Protein AF-A0A162L958-F1 (afdb_monomer)

Radius of gyration: 25.88 Å; Cα contacts (8 Å, |Δi|>4): 516; chains: 1; bounding box: 64×45×65 Å

Sequence (404 aa):
MSREALELLNVLKRRYACYTRKNIMGNVGVHTCWIGSTLDKNLSKISDKAWLNIITNKNIEFDHPTKTKYVEGQHGVESSIWQFSRSLSTVAKYYPERFAKLSLNFPQDTHHSYISAIMDALKIVKVEDNFPEEIKNNWQPAQIDTVFNVLNKFADLNDRDTTISFCRLISDRSEEAWPMEIIDRLLFLAINSSDPKSGQLNVWDANWDKNMENVTVHTLFDNTFNCVKGVAAEAIGKLLWNNQELFDKVFKAIESLVQDPNPIVRMASVYTLIPVININRDKAVEWFNITAKEDLRILGSYYSMEFIKYTIKSHTEIISSIIRKMFLSANEEVSSKAAEMISEYNILYGMFDEELEKCCKGTVNQKKGVILIASQLIINPDYAVKCRKLIERFIDDDNEEVRK

Structure (mmCIF, N/CA/C/O backbone):
data_AF-A0A162L958-F1
#
_entry.id   AF-A0A162L958-F1
#
loop_
_atom_site.group_PDB
_atom_site.id
_atom_site.type_symbol
_atom_site.label_atom_id
_atom_site.label_alt_id
_atom_site.label_comp_id
_atom_site.label_asym_id
_atom_site.label_entity_id
_atom_site.label_seq_id
_atom_site.pdbx_PDB_ins_code
_atom_site.Cartn_x
_atom_site.Cartn_y
_atom_site.Cartn_z
_atom_site.occupancy
_atom_site.B_iso_or_equiv
_atom_site.auth_seq_id
_atom_site.auth_comp_id
_atom_site.auth_asym_id
_atom_site.auth_atom_id
_atom_site.pdbx_PDB_model_num
ATOM 1 N N . MET A 1 1 ? 26.150 -26.324 2.571 1.00 56.44 1 MET A N 1
ATOM 2 C CA . MET A 1 1 ? 27.121 -25.216 2.727 1.00 56.44 1 MET A CA 1
ATOM 3 C C . MET A 1 1 ? 28.259 -25.481 1.755 1.00 56.44 1 MET A C 1
ATOM 5 O O . MET A 1 1 ? 28.721 -26.617 1.742 1.00 56.44 1 MET A O 1
ATOM 9 N N . SER A 1 2 ? 28.637 -24.521 0.903 1.00 79.69 2 SER A N 1
ATOM 10 C CA . SER A 1 2 ? 29.707 -24.741 -0.083 1.00 79.69 2 SER A CA 1
ATOM 11 C C . SER A 1 2 ? 31.076 -24.842 0.594 1.00 79.69 2 SER A C 1
ATOM 13 O O . SER A 1 2 ? 31.249 -24.457 1.756 1.00 79.69 2 SER A O 1
ATOM 15 N N . ARG A 1 3 ? 32.061 -25.373 -0.132 1.00 73.00 3 ARG A N 1
ATOM 16 C CA . ARG A 1 3 ? 33.441 -25.454 0.348 1.00 73.00 3 ARG A CA 1
ATOM 17 C C . ARG A 1 3 ? 34.042 -24.060 0.561 1.00 73.00 3 ARG A C 1
ATOM 19 O O . ARG A 1 3 ? 34.707 -23.867 1.576 1.00 73.00 3 ARG A O 1
ATOM 26 N N . GLU A 1 4 ? 33.727 -23.080 -0.294 1.00 73.81 4 GLU A N 1
ATOM 27 C CA . GLU A 1 4 ? 34.166 -21.695 -0.070 1.00 73.81 4 GLU A CA 1
ATOM 28 C C . GLU A 1 4 ? 33.573 -21.113 1.217 1.00 73.81 4 GLU A C 1
ATOM 30 O O . GLU A 1 4 ? 34.264 -20.414 1.955 1.00 73.81 4 GLU A O 1
ATOM 35 N N . ALA A 1 5 ? 32.317 -21.444 1.545 1.00 62.25 5 ALA A N 1
ATOM 36 C CA . ALA A 1 5 ? 31.685 -20.977 2.777 1.00 62.25 5 ALA A CA 1
ATOM 37 C C . ALA A 1 5 ? 32.390 -21.521 4.033 1.00 62.25 5 ALA A C 1
ATOM 39 O O . ALA A 1 5 ? 32.548 -20.799 5.018 1.00 62.25 5 ALA A O 1
ATOM 40 N N . LEU A 1 6 ? 32.858 -22.773 3.998 1.00 77.25 6 LEU A N 1
ATOM 41 C CA . LEU A 1 6 ? 33.633 -23.380 5.087 1.00 77.25 6 LEU A CA 1
ATOM 42 C C . LEU A 1 6 ? 35.034 -22.769 5.214 1.00 77.25 6 LEU A C 1
ATOM 44 O O . LEU A 1 6 ? 35.497 -22.513 6.328 1.00 77.25 6 LEU A O 1
ATOM 48 N N . GLU A 1 7 ? 35.702 -22.505 4.091 1.00 83.06 7 GLU A N 1
ATOM 49 C CA . GLU A 1 7 ? 37.021 -21.867 4.073 1.00 83.06 7 GLU A CA 1
ATOM 50 C C . GLU A 1 7 ? 36.946 -20.419 4.583 1.00 83.06 7 GLU A C 1
ATOM 52 O O . GLU A 1 7 ? 37.725 -20.033 5.461 1.00 83.06 7 GLU A O 1
ATOM 57 N N . LEU A 1 8 ? 35.943 -19.651 4.147 1.00 79.25 8 LEU A N 1
ATOM 58 C CA . LEU A 1 8 ? 35.685 -18.299 4.640 1.00 79.25 8 LEU A CA 1
ATOM 59 C C . LEU A 1 8 ? 35.366 -18.298 6.139 1.00 79.25 8 LEU A C 1
ATOM 61 O O . LEU A 1 8 ? 35.923 -17.496 6.891 1.00 79.25 8 LEU A O 1
ATOM 65 N N . LEU A 1 9 ? 34.529 -19.231 6.604 1.00 73.25 9 LEU A N 1
ATOM 66 C CA . LEU A 1 9 ? 34.201 -19.371 8.022 1.00 73.25 9 LEU A CA 1
ATOM 67 C C . LEU A 1 9 ? 35.455 -19.637 8.868 1.00 73.25 9 LEU A C 1
ATOM 69 O O . LEU A 1 9 ? 35.591 -19.074 9.954 1.00 73.25 9 LEU A O 1
ATOM 73 N N . ASN A 1 10 ? 36.391 -20.451 8.377 1.00 80.94 10 ASN A N 1
ATOM 74 C CA . ASN A 1 10 ? 37.655 -20.725 9.064 1.00 80.94 10 ASN A CA 1
ATOM 75 C C . ASN A 1 10 ? 38.577 -19.498 9.101 1.00 80.94 10 ASN A C 1
ATOM 77 O O . ASN A 1 10 ? 39.182 -19.214 10.139 1.00 80.94 10 ASN A O 1
ATOM 81 N N . VAL A 1 11 ? 38.650 -18.732 8.008 1.00 84.94 11 VAL A N 1
ATOM 82 C CA . VAL A 1 11 ? 39.400 -17.466 7.962 1.00 84.94 11 VAL A CA 1
ATOM 83 C C . VAL A 1 11 ? 38.825 -16.458 8.957 1.00 84.94 11 VAL A C 1
ATOM 85 O O . VAL A 1 11 ? 39.586 -15.862 9.720 1.00 84.94 11 VAL A O 1
ATOM 88 N N . LEU A 1 12 ? 37.498 -16.308 9.001 1.00 75.50 12 LEU A N 1
ATOM 89 C CA . LEU A 1 12 ? 36.809 -15.407 9.927 1.00 75.50 12 LEU A CA 1
ATOM 90 C C . LEU A 1 12 ? 37.008 -15.841 11.383 1.00 75.50 12 LEU A C 1
ATOM 92 O O . LEU A 1 12 ? 37.411 -15.026 12.212 1.00 75.50 12 LEU A O 1
ATOM 96 N N . LYS A 1 13 ? 36.822 -17.130 11.692 1.00 74.62 13 LYS A N 1
ATOM 97 C CA . LYS A 1 13 ? 37.048 -17.675 13.040 1.00 74.62 13 LYS A CA 1
ATOM 98 C C . LYS A 1 13 ? 38.470 -17.424 13.529 1.00 74.62 13 LYS A C 1
ATOM 100 O O . LYS A 1 13 ? 38.646 -17.047 14.680 1.00 74.62 13 LYS A O 1
ATOM 105 N N . ARG A 1 14 ? 39.477 -17.584 12.664 1.00 77.75 14 ARG A N 1
ATOM 106 C CA . ARG A 1 14 ? 40.882 -17.331 13.014 1.00 77.75 14 ARG A CA 1
ATOM 107 C C . ARG A 1 14 ? 41.183 -15.838 13.166 1.00 77.75 14 ARG A C 1
ATOM 109 O O . ARG A 1 14 ? 41.855 -15.453 14.115 1.00 77.75 14 ARG A O 1
ATOM 116 N N . ARG A 1 15 ? 40.692 -14.997 12.249 1.00 72.62 15 ARG A N 1
ATOM 117 C CA . ARG A 1 15 ? 40.944 -13.543 12.242 1.00 72.62 15 ARG A CA 1
ATOM 118 C C . ARG A 1 15 ? 40.292 -12.834 13.429 1.00 72.62 15 ARG A C 1
ATOM 120 O O . ARG A 1 15 ? 40.870 -11.892 13.960 1.00 72.62 15 ARG A O 1
ATOM 127 N N . TYR A 1 16 ? 39.123 -13.309 13.856 1.00 69.19 16 TYR A N 1
ATOM 128 C CA . TYR A 1 16 ? 38.345 -12.713 14.942 1.00 69.19 16 TYR A CA 1
ATOM 129 C C . TYR A 1 16 ? 38.372 -13.528 16.243 1.00 69.19 16 TYR A C 1
ATOM 131 O O . TYR A 1 16 ? 37.627 -13.211 17.164 1.00 69.19 16 TYR A O 1
ATOM 139 N N . ALA A 1 17 ? 39.260 -14.526 16.361 1.00 70.44 17 ALA A N 1
ATOM 140 C CA . ALA A 1 17 ? 39.371 -15.396 17.540 1.00 70.44 17 ALA A CA 1
ATOM 141 C C . ALA A 1 17 ? 39.554 -14.622 18.861 1.00 70.44 17 ALA A C 1
ATOM 143 O O . ALA A 1 17 ? 39.103 -15.071 19.911 1.00 70.44 17 ALA A O 1
ATOM 144 N N . CYS A 1 18 ? 40.183 -13.443 18.797 1.00 57.47 18 CYS A N 1
ATOM 145 C CA . CYS A 1 18 ? 40.461 -12.576 19.946 1.00 57.47 18 CYS A CA 1
ATOM 146 C C . CYS A 1 18 ? 39.540 -11.340 20.023 1.00 57.47 18 CYS A C 1
ATOM 148 O O . CYS A 1 18 ? 39.747 -10.463 20.863 1.00 57.47 18 CYS A O 1
ATOM 150 N N . TYR A 1 19 ? 38.534 -11.234 19.147 1.00 53.38 19 TYR A N 1
ATOM 151 C CA . TYR A 1 19 ? 37.588 -10.121 19.124 1.00 53.38 19 TYR A CA 1
ATOM 152 C C . TYR A 1 19 ? 36.261 -10.552 19.748 1.00 53.38 19 TYR A C 1
ATOM 154 O O . TYR A 1 19 ? 35.551 -11.404 19.225 1.00 53.38 19 TYR A O 1
ATOM 162 N N . THR A 1 20 ? 35.894 -9.936 20.871 1.00 58.91 20 THR A N 1
ATOM 163 C CA . THR A 1 20 ? 34.539 -10.085 21.418 1.00 58.91 20 THR A CA 1
ATOM 164 C C . THR A 1 20 ? 33.553 -9.228 20.618 1.00 58.91 20 THR A C 1
ATOM 166 O O . THR A 1 20 ? 33.953 -8.256 19.976 1.00 58.91 20 THR A O 1
ATOM 169 N N . ARG A 1 21 ? 32.243 -9.515 20.698 1.00 49.03 21 ARG A N 1
ATOM 170 C CA . ARG A 1 21 ? 31.180 -8.659 20.120 1.00 49.03 21 ARG A CA 1
ATOM 171 C C . ARG A 1 21 ? 31.362 -7.176 20.491 1.00 49.03 21 ARG A C 1
ATOM 173 O O . ARG A 1 21 ? 31.136 -6.297 19.666 1.00 49.03 21 ARG A O 1
ATOM 180 N N . LYS A 1 22 ? 31.855 -6.921 21.708 1.00 50.91 22 LYS A N 1
ATOM 181 C CA . LYS A 1 22 ? 32.188 -5.598 22.254 1.00 50.91 22 LYS A CA 1
ATOM 182 C C . LYS A 1 22 ? 33.357 -4.914 21.528 1.00 50.91 22 LYS A C 1
ATOM 184 O O . LYS A 1 22 ? 33.344 -3.700 21.369 1.00 50.91 22 LYS A O 1
ATOM 189 N N . ASN A 1 23 ? 34.335 -5.685 21.049 1.00 59.16 23 ASN A N 1
ATOM 190 C CA . ASN A 1 23 ? 35.477 -5.173 20.285 1.00 59.16 23 ASN A CA 1
ATOM 191 C C . ASN A 1 23 ? 35.089 -4.809 18.841 1.00 59.16 23 ASN A C 1
ATOM 193 O O . ASN A 1 23 ? 35.744 -3.970 18.236 1.00 59.16 23 ASN A O 1
ATOM 197 N N . ILE A 1 24 ? 34.049 -5.449 18.290 1.00 57.59 24 ILE A N 1
ATOM 198 C CA . ILE A 1 24 ? 33.593 -5.253 16.902 1.00 57.59 24 ILE A CA 1
ATOM 199 C C . ILE A 1 24 ? 32.605 -4.085 16.802 1.00 57.59 24 ILE A C 1
ATOM 201 O O . ILE A 1 24 ? 32.665 -3.311 15.856 1.00 57.59 24 ILE A O 1
ATOM 205 N N . MET A 1 25 ? 31.702 -3.949 17.776 1.00 49.28 25 MET A N 1
ATOM 206 C CA . MET A 1 25 ? 30.616 -2.961 17.724 1.00 49.28 25 MET A CA 1
ATOM 207 C C . MET A 1 25 ? 30.933 -1.634 18.429 1.00 49.28 25 MET A C 1
ATOM 209 O O . MET A 1 25 ? 30.098 -0.732 18.436 1.00 49.28 25 MET A O 1
ATOM 213 N N . GLY A 1 26 ? 32.111 -1.506 19.048 1.00 43.03 26 GLY A N 1
ATOM 214 C CA . GLY A 1 26 ? 32.377 -0.412 19.978 1.00 43.03 26 GLY A CA 1
ATOM 215 C C . GLY A 1 26 ? 31.430 -0.458 21.184 1.00 43.03 26 GLY A C 1
ATOM 216 O O . GLY A 1 26 ? 30.488 -1.247 21.259 1.00 43.03 26 GLY A O 1
ATOM 217 N N . ASN A 1 27 ? 31.678 0.386 22.180 1.00 42.34 27 ASN A N 1
ATOM 218 C CA . ASN A 1 27 ? 30.846 0.495 23.380 1.00 42.34 27 ASN A CA 1
ATOM 219 C C . ASN A 1 27 ? 29.523 1.240 23.090 1.00 42.34 27 ASN A C 1
ATOM 221 O O . ASN A 1 27 ? 29.157 2.161 23.811 1.00 42.34 27 ASN A O 1
ATOM 225 N N . VAL A 1 28 ? 28.790 0.857 22.044 1.00 42.12 28 VAL A N 1
ATOM 226 C CA . VAL A 1 28 ? 27.394 1.270 21.880 1.00 42.12 28 VAL A CA 1
ATOM 227 C C . VAL A 1 28 ? 26.538 0.123 22.389 1.00 42.12 28 VAL A C 1
ATOM 229 O O . VAL A 1 28 ? 26.025 -0.706 21.640 1.00 42.12 28 VAL A O 1
ATOM 232 N N . GLY A 1 29 ? 26.435 0.035 23.713 1.00 36.19 29 GLY A N 1
ATOM 233 C CA . GLY A 1 29 ? 25.403 -0.767 24.352 1.00 36.19 29 GLY A CA 1
ATOM 234 C C . GLY A 1 29 ? 24.044 -0.135 24.073 1.00 36.19 29 GLY A C 1
ATOM 235 O O . GLY A 1 29 ? 23.475 0.490 24.960 1.00 36.19 29 GLY A O 1
ATOM 236 N N . VAL A 1 30 ? 23.522 -0.275 22.850 1.00 37.78 30 VAL A N 1
ATOM 237 C CA . VAL A 1 30 ? 22.089 -0.092 22.613 1.00 37.78 30 VAL A CA 1
ATOM 238 C C . VAL A 1 30 ? 21.424 -1.294 23.270 1.00 37.78 30 VAL A C 1
ATOM 240 O O . VAL A 1 30 ? 21.256 -2.353 22.671 1.00 37.78 30 VAL A O 1
ATOM 243 N N . HIS A 1 31 ? 21.135 -1.169 24.562 1.00 42.28 31 HIS A N 1
ATOM 244 C CA . HIS A 1 31 ? 20.253 -2.094 25.248 1.00 42.28 31 HIS A CA 1
ATOM 245 C C . HIS A 1 31 ? 18.851 -1.883 24.671 1.00 42.28 31 HIS A C 1
ATOM 247 O O . HIS A 1 31 ? 18.089 -1.061 25.169 1.00 42.28 31 HIS A O 1
ATOM 253 N N . THR A 1 32 ? 18.516 -2.587 23.586 1.00 48.53 32 THR A N 1
ATOM 254 C CA . THR A 1 32 ? 17.141 -2.650 23.082 1.00 48.53 32 THR A CA 1
ATOM 255 C C . THR A 1 32 ? 16.323 -3.487 24.059 1.00 48.53 32 THR A C 1
ATOM 257 O O . THR A 1 32 ? 16.199 -4.700 23.909 1.00 48.53 32 THR A O 1
ATOM 260 N N . CYS A 1 33 ? 15.837 -2.848 25.121 1.00 56.84 33 CYS A N 1
ATOM 261 C CA . CYS A 1 33 ? 14.886 -3.446 26.046 1.00 56.84 33 CYS A CA 1
ATOM 262 C C . CYS A 1 33 ? 13.512 -3.471 25.371 1.00 56.84 33 CYS A C 1
ATOM 264 O O . CYS A 1 33 ? 13.032 -2.438 24.904 1.00 56.84 33 CYS A O 1
ATOM 266 N N . TRP A 1 34 ? 12.881 -4.641 25.306 1.00 70.06 34 TRP A N 1
ATOM 267 C CA . TRP A 1 34 ? 11.493 -4.722 24.862 1.00 70.06 34 TRP A CA 1
ATOM 268 C C . TRP A 1 34 ? 10.591 -4.183 25.973 1.00 70.06 34 TRP A C 1
ATOM 270 O O . TRP A 1 34 ? 10.628 -4.712 27.084 1.00 70.06 34 TRP A O 1
ATOM 280 N N . ILE A 1 35 ? 9.769 -3.172 25.679 1.00 76.50 35 ILE A N 1
ATOM 281 C CA . ILE A 1 35 ? 8.795 -2.624 26.631 1.00 76.50 35 ILE A CA 1
ATOM 282 C C . ILE A 1 35 ? 7.407 -3.180 26.297 1.00 76.50 35 ILE A C 1
ATOM 284 O O . ILE A 1 35 ? 6.856 -2.876 25.239 1.00 76.50 35 ILE A O 1
ATOM 288 N N . GLY A 1 36 ? 6.860 -4.004 27.188 1.00 79.06 36 GLY A N 1
ATOM 289 C CA . GLY A 1 36 ? 5.498 -4.532 27.119 1.00 79.06 36 GLY A CA 1
ATOM 290 C C . GLY A 1 36 ? 4.520 -3.799 28.037 1.00 79.06 36 GLY A C 1
ATOM 291 O O . GLY A 1 36 ? 4.883 -2.917 28.819 1.00 79.06 36 GLY A O 1
ATOM 292 N N . SER A 1 37 ? 3.260 -4.203 27.979 1.00 85.38 37 SER A N 1
ATOM 293 C CA . SER A 1 37 ? 2.209 -3.670 28.838 1.00 85.38 37 SER A CA 1
ATOM 294 C C . SER A 1 37 ? 2.088 -4.483 30.120 1.00 85.38 37 SER A C 1
ATOM 296 O O . SER A 1 37 ? 2.224 -5.710 30.136 1.00 85.38 37 SER A O 1
ATOM 298 N N . THR A 1 38 ? 1.737 -3.822 31.223 1.00 84.25 38 THR A N 1
ATOM 299 C CA . THR A 1 38 ? 1.421 -4.519 32.482 1.00 84.25 38 THR A CA 1
ATOM 300 C C . THR A 1 38 ? 0.182 -5.420 32.380 1.00 84.25 38 THR A C 1
ATOM 302 O O . THR A 1 38 ? -0.011 -6.285 33.237 1.00 84.25 38 THR A O 1
ATOM 305 N N . LEU A 1 39 ? -0.634 -5.264 31.330 1.00 87.81 39 LEU A N 1
ATOM 306 C CA . LEU A 1 39 ? -1.836 -6.063 31.080 1.00 87.8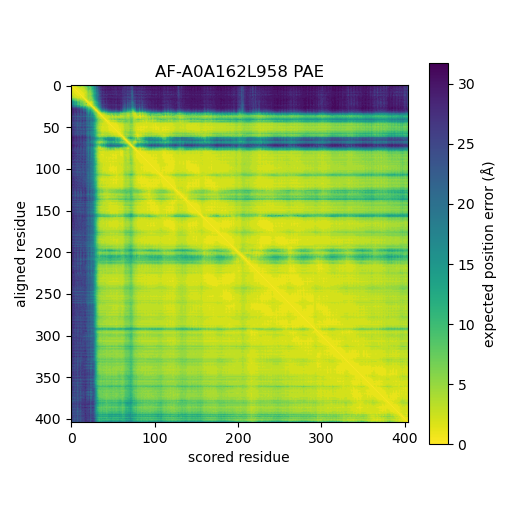1 39 LEU A CA 1
ATOM 307 C C . LEU A 1 39 ? -1.554 -7.380 30.340 1.00 87.81 39 LEU A C 1
ATOM 309 O O . LEU A 1 39 ? -2.373 -8.299 30.420 1.00 87.81 39 LEU A O 1
ATOM 313 N N . ASP A 1 40 ? -0.408 -7.503 29.660 1.00 84.75 40 ASP A N 1
ATOM 314 C CA . ASP A 1 40 ? -0.171 -8.555 28.656 1.00 84.75 40 ASP A CA 1
ATOM 315 C C . ASP A 1 40 ? -0.291 -9.980 29.217 1.00 84.75 40 ASP A C 1
ATOM 317 O O . ASP A 1 40 ? -0.754 -10.891 28.533 1.00 84.75 40 ASP A O 1
ATOM 321 N N . LYS A 1 41 ? 0.021 -10.178 30.503 1.00 82.81 41 LYS A N 1
ATOM 322 C CA . LYS A 1 41 ? -0.075 -11.492 31.162 1.00 82.81 41 LYS A CA 1
ATOM 323 C C . LYS A 1 41 ? -1.507 -12.023 31.306 1.00 82.81 41 LYS A C 1
ATOM 325 O O . LYS A 1 41 ? -1.680 -13.216 31.530 1.00 82.81 41 LYS A O 1
ATOM 330 N N . ASN A 1 42 ? -2.525 -11.161 31.254 1.00 85.56 42 ASN A N 1
ATOM 331 C CA . ASN A 1 42 ? -3.907 -11.525 31.588 1.00 85.56 42 ASN A CA 1
ATOM 332 C C . ASN A 1 42 ? -4.946 -10.984 30.592 1.00 85.56 42 ASN A C 1
ATOM 334 O O . ASN A 1 42 ? -6.119 -10.910 30.952 1.00 85.56 42 ASN A O 1
ATOM 338 N N . LEU A 1 43 ? -4.562 -10.632 29.358 1.00 88.69 43 LEU A N 1
ATOM 339 C CA . LEU A 1 43 ? -5.449 -9.950 28.396 1.00 88.69 43 LEU A CA 1
ATOM 340 C C . LEU A 1 43 ? -6.806 -10.633 28.202 1.00 88.69 43 LEU A C 1
ATOM 342 O O . LEU A 1 43 ? -7.841 -9.968 28.239 1.00 88.69 43 LEU A O 1
ATOM 346 N N . SER A 1 44 ? -6.817 -11.960 28.059 1.00 84.25 44 SER A N 1
ATOM 347 C CA . SER A 1 44 ? -8.044 -12.742 27.857 1.00 84.25 44 SER A CA 1
ATOM 348 C C . SER A 1 44 ? -8.984 -12.738 29.068 1.00 84.25 44 SER A C 1
ATOM 350 O O . SER A 1 44 ? -10.178 -12.980 28.914 1.00 84.25 44 SER A O 1
ATOM 352 N N . LYS A 1 45 ? -8.476 -12.425 30.267 1.00 90.00 45 LYS A N 1
ATOM 353 C CA . LYS A 1 45 ? -9.236 -12.414 31.527 1.00 90.00 45 LYS A CA 1
ATOM 354 C C . LYS A 1 45 ? -9.800 -11.035 31.882 1.00 90.00 45 LYS A C 1
ATOM 356 O O . LYS A 1 45 ? -10.554 -10.920 32.847 1.00 90.00 45 LYS A O 1
ATOM 361 N N . ILE A 1 46 ? -9.435 -9.984 31.144 1.00 94.62 46 ILE A N 1
ATOM 362 C CA . ILE A 1 46 ? -9.914 -8.624 31.412 1.00 94.62 46 ILE A CA 1
ATOM 363 C C . ILE A 1 46 ? -11.368 -8.507 30.935 1.00 94.62 46 ILE A C 1
ATOM 365 O O . ILE A 1 46 ? -11.685 -8.686 29.753 1.00 94.62 46 ILE A O 1
ATOM 369 N N . SER A 1 47 ? -12.266 -8.213 31.877 1.00 96.31 47 SER A N 1
ATOM 370 C CA . SER A 1 47 ? -13.691 -8.017 31.602 1.00 96.31 47 SER A CA 1
ATOM 371 C C . SER A 1 47 ? -13.955 -6.693 30.886 1.00 96.31 47 SER A C 1
ATOM 373 O O . SER A 1 47 ? -13.167 -5.754 30.978 1.00 96.31 47 SER A O 1
ATOM 375 N N . ASP A 1 48 ? -15.104 -6.584 30.221 1.00 97.25 48 ASP A N 1
ATOM 376 C CA . ASP A 1 48 ? -15.525 -5.355 29.533 1.00 97.25 48 ASP A CA 1
ATOM 377 C C . ASP A 1 48 ? -15.556 -4.150 30.478 1.00 97.25 48 ASP A C 1
ATOM 379 O O . ASP A 1 48 ? -15.059 -3.076 30.150 1.00 97.25 48 ASP A O 1
ATOM 383 N N . LYS A 1 49 ? -16.052 -4.350 31.705 1.00 97.31 49 LYS A N 1
ATOM 384 C CA . LYS A 1 49 ? -16.053 -3.319 32.750 1.00 97.31 49 LYS A CA 1
ATOM 385 C C . LYS A 1 49 ? -14.635 -2.873 33.118 1.00 97.31 49 LYS A C 1
ATOM 387 O O . LYS A 1 49 ? -14.406 -1.687 33.331 1.00 97.31 49 LYS A O 1
ATOM 392 N N . ALA A 1 50 ? -13.687 -3.807 33.204 1.00 96.94 50 ALA A N 1
ATOM 393 C CA . ALA A 1 50 ? -12.297 -3.476 33.497 1.00 96.94 50 ALA A CA 1
ATOM 394 C C . ALA A 1 50 ? -11.639 -2.724 32.330 1.00 96.94 50 ALA A C 1
ATOM 396 O O . ALA A 1 50 ? -10.958 -1.731 32.573 1.00 96.94 50 ALA A O 1
ATOM 397 N N . TRP A 1 51 ? -11.898 -3.129 31.083 1.00 97.50 51 TRP A N 1
ATOM 398 C CA . TRP A 1 51 ? -11.444 -2.397 29.898 1.00 97.50 51 TRP A CA 1
ATOM 399 C C . TRP A 1 51 ? -11.991 -0.973 29.853 1.00 97.50 51 TRP A C 1
ATOM 401 O O . TRP A 1 51 ? -11.215 -0.042 29.660 1.00 97.50 51 TRP A O 1
ATOM 411 N N . LEU A 1 52 ? -13.290 -0.784 30.102 1.00 97.25 52 LEU A N 1
ATOM 412 C CA . LEU A 1 52 ? -13.880 0.553 30.184 1.00 97.25 52 LEU A CA 1
ATOM 413 C C . LEU A 1 52 ? -13.193 1.388 31.264 1.00 97.25 52 LEU A C 1
ATOM 415 O O . LEU A 1 52 ? -12.745 2.488 30.965 1.00 97.25 52 LEU A O 1
ATOM 419 N N . ASN A 1 53 ? -13.001 0.843 32.470 1.00 96.44 53 ASN A N 1
ATOM 420 C CA . ASN A 1 53 ? -12.297 1.551 33.541 1.00 96.44 53 ASN A CA 1
ATOM 421 C C . ASN A 1 53 ? -10.871 1.970 33.144 1.00 96.44 53 ASN A C 1
ATOM 423 O O . ASN A 1 53 ? -10.443 3.057 33.520 1.00 96.44 53 ASN A O 1
ATOM 427 N N . ILE A 1 54 ? -10.135 1.128 32.406 1.00 95.62 54 ILE A N 1
ATOM 428 C CA . ILE A 1 54 ? -8.789 1.451 31.907 1.00 95.62 54 ILE A CA 1
ATOM 429 C C . ILE A 1 54 ? -8.861 2.599 30.895 1.00 95.62 54 ILE A C 1
ATOM 431 O O . ILE A 1 54 ? -8.136 3.581 31.027 1.00 95.62 54 ILE A O 1
ATOM 435 N N . ILE A 1 55 ? -9.759 2.501 29.916 1.00 95.56 55 ILE A N 1
ATOM 436 C CA . ILE A 1 55 ? -9.886 3.460 28.810 1.00 95.56 55 ILE A CA 1
ATOM 437 C C . ILE A 1 55 ? -10.347 4.834 29.304 1.00 95.56 55 ILE A C 1
ATOM 439 O O . ILE A 1 55 ? -9.880 5.861 28.814 1.00 95.56 55 ILE A O 1
ATOM 443 N N . THR A 1 56 ? -11.233 4.873 30.301 1.00 94.56 56 THR A N 1
ATOM 444 C CA . THR A 1 56 ? -11.750 6.128 30.859 1.00 94.56 56 THR A CA 1
ATOM 445 C C . THR A 1 56 ? -10.840 6.755 31.915 1.00 94.56 56 THR A C 1
ATOM 447 O O . THR A 1 56 ? -11.115 7.864 32.373 1.00 94.56 56 THR A O 1
ATOM 450 N N . ASN A 1 57 ? -9.779 6.070 32.350 1.00 93.88 57 ASN A N 1
ATOM 451 C CA . ASN A 1 57 ? -8.923 6.562 33.424 1.00 93.88 57 ASN A CA 1
ATOM 452 C C . ASN A 1 57 ? -7.990 7.679 32.932 1.00 93.88 57 ASN A C 1
ATOM 454 O O . ASN A 1 57 ? -6.959 7.433 32.311 1.00 93.88 57 ASN A O 1
ATOM 458 N N . LYS A 1 58 ? -8.333 8.917 33.298 1.00 91.31 58 LYS A N 1
ATOM 459 C CA . LYS A 1 58 ? -7.587 10.133 32.943 1.00 91.31 58 LYS A CA 1
ATOM 460 C C . LYS A 1 58 ? -6.232 10.279 33.652 1.00 91.31 58 LYS A C 1
ATOM 462 O O . LYS A 1 58 ? -5.478 11.178 33.307 1.00 91.31 58 LYS A O 1
ATOM 467 N N . ASN A 1 59 ? -5.910 9.411 34.614 1.00 90.94 59 ASN A N 1
ATOM 468 C CA . ASN A 1 59 ? -4.615 9.421 35.306 1.00 90.94 59 ASN A CA 1
ATOM 469 C C . ASN A 1 59 ? -3.527 8.622 34.567 1.00 90.94 59 ASN A C 1
ATOM 471 O O . ASN A 1 59 ? -2.396 8.555 35.044 1.00 90.94 59 ASN A O 1
ATOM 475 N N . ILE A 1 60 ? -3.865 7.961 33.456 1.00 89.69 60 ILE A N 1
ATOM 476 C CA . ILE A 1 60 ? -2.900 7.237 32.626 1.00 89.69 60 ILE A CA 1
ATOM 477 C C . ILE A 1 60 ? -2.364 8.205 31.572 1.00 89.69 60 ILE A C 1
ATOM 479 O O . ILE A 1 60 ? -3.121 8.733 30.761 1.00 89.69 60 ILE A O 1
ATOM 483 N N . GLU A 1 61 ? -1.055 8.427 31.585 1.00 89.12 61 GLU A N 1
ATOM 484 C CA . GLU A 1 61 ? -0.368 9.273 30.607 1.00 89.12 61 GLU A CA 1
ATOM 485 C C . GLU A 1 61 ? -0.201 8.553 29.258 1.00 89.12 61 GLU A C 1
ATOM 487 O O . GLU A 1 61 ? -0.275 7.322 29.179 1.00 89.12 61 GLU A O 1
ATOM 492 N N . PHE A 1 62 ? 0.012 9.319 28.181 1.00 85.00 62 PHE A N 1
ATOM 493 C CA . PHE A 1 62 ? 0.114 8.760 26.831 1.00 85.00 62 PHE A CA 1
ATOM 494 C C . PHE A 1 62 ? 1.297 7.800 26.667 1.00 85.00 62 PHE A C 1
ATOM 496 O O . PHE A 1 62 ? 1.111 6.661 26.240 1.00 85.00 62 PHE A O 1
ATOM 503 N N . ASP A 1 63 ? 2.478 8.275 27.043 1.00 79.19 63 ASP A N 1
ATOM 504 C CA . ASP A 1 63 ? 3.751 7.565 27.050 1.00 79.19 63 ASP A CA 1
ATOM 505 C C . ASP A 1 63 ? 4.442 7.907 28.370 1.00 79.19 63 ASP A C 1
ATOM 507 O O . ASP A 1 63 ? 4.349 9.041 28.849 1.00 79.19 63 ASP A O 1
ATOM 511 N N . HIS A 1 64 ? 5.090 6.929 28.988 1.00 72.94 64 HIS A N 1
ATOM 512 C CA . HIS A 1 64 ? 5.749 7.103 30.266 1.00 72.94 64 HIS A CA 1
ATOM 513 C C . HIS A 1 64 ? 7.118 6.399 30.329 1.00 72.94 64 HIS A C 1
ATOM 515 O O . HIS A 1 64 ? 7.350 5.571 31.226 1.00 72.94 64 HIS A O 1
ATOM 521 N N . PRO A 1 65 ? 8.103 6.807 29.499 1.00 62.41 65 PRO A N 1
ATOM 522 C CA . PRO A 1 65 ? 9.371 6.085 29.353 1.00 62.41 65 PRO A CA 1
ATOM 523 C C . PRO A 1 65 ? 10.132 5.958 30.682 1.00 62.41 65 PRO A C 1
ATOM 525 O O . PRO A 1 65 ? 10.755 4.937 30.980 1.00 62.41 65 PRO A O 1
ATOM 528 N N . THR A 1 66 ? 10.028 6.985 31.533 1.00 61.69 66 THR A N 1
ATOM 529 C CA . THR A 1 66 ? 10.713 7.083 32.831 1.00 61.69 66 THR A CA 1
ATOM 530 C C . THR A 1 66 ? 10.119 6.204 33.940 1.00 61.69 66 THR A C 1
ATOM 532 O O . THR A 1 66 ? 10.753 6.059 34.983 1.00 61.69 66 THR A O 1
ATOM 535 N N . LYS A 1 67 ? 8.937 5.592 33.748 1.00 65.75 67 LYS A N 1
ATOM 536 C CA . LYS A 1 67 ? 8.305 4.664 34.717 1.00 65.75 67 LYS A CA 1
ATOM 537 C C . LYS A 1 67 ? 8.334 3.205 34.249 1.00 65.75 67 LYS A C 1
ATOM 539 O O . LYS A 1 67 ? 7.638 2.369 34.829 1.00 65.75 67 LYS A O 1
ATOM 544 N N . THR A 1 68 ? 9.160 2.884 33.252 1.00 73.25 68 THR A N 1
ATOM 545 C CA . THR A 1 68 ? 9.398 1.501 32.824 1.00 73.25 68 THR A CA 1
ATOM 546 C C . THR A 1 68 ? 9.927 0.674 33.995 1.00 73.25 68 THR A C 1
ATOM 548 O O . THR A 1 68 ? 11.011 0.932 34.523 1.00 73.25 68 THR A O 1
ATOM 551 N N . LYS A 1 69 ? 9.163 -0.337 34.415 1.00 72.88 69 LYS A N 1
ATOM 552 C CA . LYS A 1 69 ? 9.589 -1.296 35.438 1.00 72.88 69 LYS A CA 1
ATOM 553 C C . LYS A 1 69 ? 10.233 -2.487 34.749 1.00 72.88 69 LYS A C 1
ATOM 555 O O . LYS A 1 69 ? 9.568 -3.189 33.998 1.00 72.88 69 LYS A O 1
ATOM 560 N N . TYR A 1 70 ? 11.508 -2.732 35.011 1.00 73.88 70 TYR A N 1
ATOM 561 C CA . TYR A 1 70 ? 12.191 -3.907 34.478 1.00 73.88 70 TYR A CA 1
ATOM 562 C C . TYR A 1 70 ? 11.742 -5.155 35.239 1.00 73.88 70 TYR A C 1
ATOM 564 O O . TYR A 1 70 ? 11.799 -5.203 36.469 1.00 73.88 70 TYR A O 1
ATOM 572 N N . VAL A 1 71 ? 11.260 -6.145 34.499 1.00 63.94 71 VAL A N 1
ATOM 573 C CA . VAL A 1 71 ? 10.909 -7.481 34.990 1.00 63.94 71 VAL A CA 1
ATOM 574 C C . VAL A 1 71 ? 12.008 -8.427 34.500 1.00 63.94 71 VAL A C 1
ATOM 576 O O . VAL A 1 71 ? 12.576 -8.176 33.443 1.00 63.94 71 VAL A O 1
ATOM 579 N N . GLU A 1 72 ? 12.348 -9.459 35.281 1.00 54.91 72 GLU A N 1
ATOM 580 C CA . GLU A 1 72 ? 13.459 -10.405 35.041 1.00 54.91 72 GLU A CA 1
ATOM 581 C C . GLU A 1 72 ? 13.895 -10.542 33.560 1.00 54.91 72 GLU A C 1
ATOM 583 O O . GLU A 1 72 ? 13.137 -11.019 32.717 1.00 54.91 72 GLU A O 1
ATOM 588 N N . GLY A 1 73 ? 15.132 -10.123 33.246 1.00 58.53 73 GLY A N 1
ATOM 589 C CA . GLY A 1 73 ? 15.682 -10.090 31.881 1.00 58.53 73 GLY A CA 1
ATOM 590 C C . GLY A 1 73 ? 15.744 -8.685 31.251 1.00 58.53 73 GLY A C 1
ATOM 591 O O . GLY A 1 73 ? 15.690 -7.673 31.943 1.00 58.53 73 GLY A O 1
ATOM 592 N N . GLN A 1 74 ? 15.900 -8.616 29.919 1.00 61.88 74 GLN A N 1
ATOM 593 C CA . GLN A 1 74 ? 15.884 -7.372 29.118 1.00 61.88 74 GLN A CA 1
ATOM 594 C C . GLN A 1 74 ? 14.445 -6.942 28.745 1.00 61.88 74 GLN A C 1
ATOM 596 O O . GLN A 1 74 ? 14.190 -6.536 27.610 1.00 61.88 74 GLN A O 1
ATOM 601 N N . HIS A 1 75 ? 13.495 -7.088 29.675 1.00 74.00 75 HIS A N 1
ATOM 602 C CA . HIS A 1 75 ? 12.077 -6.801 29.452 1.00 74.00 75 HIS A CA 1
ATOM 603 C C . HIS A 1 75 ? 11.570 -5.736 30.433 1.00 74.00 75 HIS A C 1
ATOM 605 O O . HIS A 1 75 ? 11.614 -5.909 31.650 1.00 74.00 75 HIS A O 1
ATOM 611 N N . GLY A 1 76 ? 11.082 -4.621 29.900 1.00 79.31 76 GLY A N 1
ATOM 612 C CA . GLY A 1 76 ? 10.413 -3.566 30.650 1.00 79.31 76 GLY A CA 1
ATOM 613 C C . GLY A 1 76 ? 8.901 -3.713 30.548 1.00 79.31 76 GLY A C 1
ATOM 614 O O . GLY A 1 76 ? 8.394 -4.171 29.530 1.00 79.31 76 GLY A O 1
ATOM 615 N N . VAL A 1 77 ? 8.168 -3.301 31.579 1.00 83.38 77 VAL A N 1
ATOM 616 C CA . VAL A 1 77 ? 6.715 -3.119 31.506 1.00 83.38 77 VAL A CA 1
ATOM 617 C C . VAL A 1 77 ? 6.326 -1.696 31.872 1.00 83.38 77 VAL A C 1
ATOM 619 O O . VAL A 1 77 ? 6.898 -1.097 32.787 1.00 83.38 77 VAL A O 1
ATOM 622 N N . GLU A 1 78 ? 5.325 -1.168 31.180 1.00 86.25 78 GLU A N 1
ATOM 623 C CA . GLU A 1 78 ? 4.846 0.200 31.349 1.00 86.25 78 GLU A CA 1
ATOM 624 C C . GLU A 1 78 ? 3.308 0.243 31.382 1.00 86.25 78 GLU A C 1
ATOM 626 O O . GLU 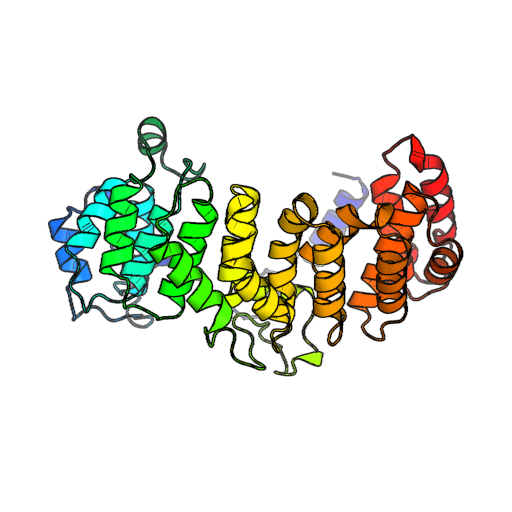A 1 78 ? 2.614 -0.633 30.863 1.00 86.25 78 GLU A O 1
ATOM 631 N N . SER A 1 79 ? 2.764 1.235 32.090 1.00 89.25 79 SER A N 1
ATOM 632 C CA . SER A 1 79 ? 1.327 1.510 32.181 1.00 89.25 79 SER A CA 1
ATOM 633 C C . SER A 1 79 ? 1.039 2.879 31.582 1.00 89.25 79 SER A C 1
ATOM 635 O O . SER A 1 79 ? 1.060 3.884 32.290 1.00 89.25 79 SER A O 1
ATOM 637 N N . SER A 1 80 ? 0.799 2.894 30.278 1.00 91.94 80 SER A N 1
ATOM 638 C CA . SER A 1 80 ? 0.525 4.090 29.486 1.00 91.94 80 SER A CA 1
ATOM 639 C C . SER A 1 80 ? -0.568 3.816 28.463 1.00 91.94 80 SER A C 1
ATOM 641 O O . SER A 1 80 ? -0.870 2.656 28.162 1.00 91.94 80 SER A O 1
ATOM 643 N N . ILE A 1 81 ? -1.175 4.873 27.921 1.00 93.94 81 ILE A N 1
ATOM 644 C CA . ILE A 1 81 ? -2.183 4.737 26.861 1.00 93.94 81 ILE A CA 1
ATOM 645 C C . ILE A 1 81 ? -1.574 4.021 25.656 1.00 93.94 81 I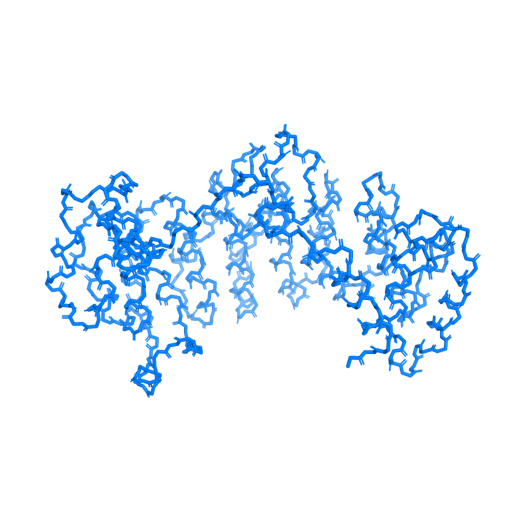LE A C 1
ATOM 647 O O . ILE A 1 81 ? -2.232 3.158 25.077 1.00 93.94 81 ILE A O 1
ATOM 651 N N . TRP A 1 82 ? -0.319 4.318 25.306 1.00 91.69 82 TRP A N 1
ATOM 652 C CA . TRP A 1 82 ? 0.377 3.642 24.217 1.00 91.69 82 TRP A CA 1
ATOM 653 C C . TRP A 1 82 ? 0.414 2.125 24.438 1.00 91.69 82 TRP A C 1
ATOM 655 O O . TRP A 1 82 ? -0.114 1.373 23.617 1.00 91.69 82 TRP A O 1
ATOM 665 N N . GLN A 1 83 ? 0.917 1.665 25.586 1.00 92.56 83 GLN A N 1
ATOM 666 C CA . GLN A 1 83 ? 0.975 0.235 25.902 1.00 92.56 83 GLN A CA 1
ATOM 667 C C . GLN A 1 83 ? -0.405 -0.416 25.990 1.00 92.56 83 GLN A C 1
ATOM 669 O O . GLN A 1 83 ? -0.644 -1.483 25.421 1.00 92.56 83 GLN A O 1
ATOM 674 N N . PHE A 1 84 ? -1.348 0.234 26.670 1.00 95.50 84 PHE A N 1
ATOM 675 C CA . PHE A 1 84 ? -2.691 -0.308 26.840 1.00 95.50 84 PHE A CA 1
ATOM 676 C C . PHE A 1 84 ? -3.465 -0.361 25.524 1.00 95.50 84 PHE A C 1
ATOM 678 O O . PHE A 1 84 ? -4.240 -1.294 25.330 1.00 95.50 84 PHE A O 1
ATOM 685 N N . SER A 1 85 ? -3.226 0.565 24.592 1.00 96.06 85 SER A N 1
ATOM 686 C CA . SER A 1 85 ? -3.808 0.507 23.248 1.00 96.06 85 SER A CA 1
ATOM 687 C C . SER A 1 85 ? -3.265 -0.668 22.428 1.00 96.06 85 SER A C 1
ATOM 689 O O . SER A 1 85 ? -4.038 -1.331 21.737 1.00 96.06 85 SER A O 1
ATOM 691 N N . ARG A 1 86 ? -1.978 -1.026 22.571 1.00 94.19 86 ARG A N 1
ATOM 692 C CA . ARG A 1 86 ? -1.404 -2.230 21.936 1.00 94.19 86 ARG A CA 1
ATOM 693 C C . ARG A 1 86 ? -1.978 -3.517 22.522 1.00 94.19 86 ARG A C 1
ATOM 695 O O . ARG A 1 86 ? -2.337 -4.427 21.770 1.00 94.19 86 ARG A O 1
ATOM 702 N N . SER A 1 87 ? -2.125 -3.576 23.846 1.00 95.81 87 SER A N 1
ATOM 703 C CA . SER A 1 87 ? -2.815 -4.675 24.530 1.00 95.81 87 SER A CA 1
ATOM 704 C C . SER A 1 87 ? -4.276 -4.791 24.079 1.00 95.81 87 SER A C 1
ATOM 706 O O . SER A 1 87 ? -4.740 -5.896 23.795 1.00 95.81 87 SER A O 1
ATOM 708 N N . LEU A 1 88 ? -4.987 -3.659 23.976 1.00 97.50 88 LEU A N 1
ATOM 709 C CA . LEU A 1 88 ? -6.371 -3.597 23.501 1.00 97.50 88 LEU A CA 1
ATOM 710 C C . LEU A 1 88 ? -6.477 -4.106 22.064 1.00 97.50 88 LEU A C 1
ATOM 712 O O . LEU A 1 88 ? -7.302 -4.972 21.802 1.00 97.50 88 LEU A O 1
ATOM 716 N N . SER A 1 89 ? -5.624 -3.619 21.156 1.00 96.38 89 SER A N 1
ATOM 717 C CA . SER A 1 89 ? -5.583 -4.077 19.763 1.00 96.38 89 SER A CA 1
ATOM 718 C C . SER A 1 89 ? -5.390 -5.591 19.701 1.00 96.38 89 SER A C 1
ATOM 720 O O . SER A 1 89 ? -6.174 -6.285 19.065 1.00 96.38 89 SER A O 1
ATOM 722 N N . THR A 1 90 ? -4.418 -6.125 20.448 1.00 94.88 90 THR A N 1
ATOM 723 C CA . THR A 1 90 ? -4.131 -7.568 20.494 1.00 94.88 90 THR A CA 1
ATOM 724 C C . THR A 1 90 ? -5.363 -8.390 20.875 1.00 94.88 90 THR A C 1
ATOM 726 O O . THR A 1 90 ? -5.730 -9.319 20.161 1.00 94.88 90 THR A O 1
ATOM 729 N N . VAL A 1 91 ? -6.047 -8.046 21.972 1.00 95.88 91 VAL A N 1
ATOM 730 C CA . VAL A 1 91 ? -7.230 -8.808 22.403 1.00 95.88 91 VAL A CA 1
ATOM 731 C C . VAL A 1 91 ? -8.457 -8.539 21.521 1.00 95.88 91 VAL A C 1
ATOM 733 O O . VAL A 1 91 ? -9.274 -9.438 21.321 1.00 95.88 91 VAL A O 1
ATOM 736 N N . ALA A 1 92 ? -8.574 -7.338 20.948 1.00 97.38 92 ALA A N 1
ATOM 737 C CA . ALA A 1 92 ? -9.640 -6.990 20.017 1.00 97.38 92 ALA A CA 1
ATOM 738 C C . ALA A 1 92 ? -9.527 -7.793 18.719 1.00 97.38 92 ALA A C 1
ATOM 740 O O . ALA A 1 92 ? -10.547 -8.243 18.213 1.00 97.38 92 ALA A O 1
ATOM 741 N N . LYS A 1 93 ? -8.312 -8.067 18.225 1.00 96.75 93 LYS A N 1
ATOM 742 C CA . LYS A 1 93 ? -8.097 -8.955 17.071 1.00 96.75 93 LYS A CA 1
ATOM 743 C C . LYS A 1 93 ? -8.613 -10.373 17.319 1.00 96.75 93 LYS A C 1
ATOM 745 O O . LYS A 1 93 ? -9.172 -10.985 16.415 1.00 96.75 93 LYS A O 1
ATOM 750 N N . TYR A 1 94 ? -8.474 -10.884 18.543 1.00 95.50 94 TYR A N 1
ATOM 751 C CA . TYR A 1 94 ? -8.978 -12.213 18.910 1.00 95.50 94 TYR A CA 1
ATOM 752 C C . TYR A 1 94 ? -10.502 -12.261 19.051 1.00 95.50 94 TYR A C 1
ATOM 754 O O . TYR A 1 94 ? -11.108 -13.288 18.761 1.00 95.50 94 TYR A O 1
ATOM 762 N N . TYR A 1 95 ? -11.125 -11.163 19.485 1.00 95.94 95 TYR A N 1
ATOM 763 C CA . TYR A 1 95 ? -12.565 -11.092 19.745 1.00 95.94 95 TYR A CA 1
ATOM 764 C C . TYR A 1 95 ? -13.196 -9.835 19.115 1.00 95.94 95 TYR A C 1
ATOM 766 O O . TYR A 1 95 ? -13.750 -8.999 19.841 1.00 95.94 95 TYR A O 1
ATOM 774 N N . PRO A 1 96 ? -13.138 -9.675 17.780 1.00 97.56 96 PRO A N 1
ATOM 775 C CA . PRO A 1 96 ? -13.421 -8.398 17.122 1.00 97.56 96 PRO A CA 1
ATOM 776 C C . PRO A 1 96 ? -14.858 -7.931 17.353 1.00 97.56 96 PRO A C 1
ATOM 778 O O . PRO A 1 96 ? -15.073 -6.777 17.708 1.00 97.56 96 PRO A O 1
ATOM 781 N N . GLU A 1 97 ? -15.842 -8.830 17.285 1.00 98.00 97 GLU A N 1
ATOM 782 C CA . GLU A 1 97 ? -17.254 -8.499 17.523 1.00 98.00 97 GLU A CA 1
ATOM 783 C C . GLU A 1 97 ? -17.519 -7.993 18.953 1.00 98.00 97 GLU A C 1
ATOM 785 O O . GLU A 1 97 ? -18.248 -7.019 19.161 1.00 98.00 97 GLU A O 1
ATOM 790 N N . ARG A 1 98 ? -16.898 -8.628 19.957 1.00 97.38 98 ARG A N 1
ATOM 791 C CA . ARG A 1 98 ? -17.008 -8.214 21.366 1.00 97.38 98 ARG A CA 1
ATOM 792 C C . ARG A 1 98 ? -16.447 -6.808 21.551 1.00 97.38 98 ARG A C 1
ATOM 794 O O . ARG A 1 98 ? -17.100 -5.963 22.161 1.00 97.38 98 ARG A O 1
ATOM 801 N N . PHE A 1 99 ? -15.250 -6.552 21.027 1.00 98.25 99 PHE A N 1
ATOM 802 C CA . PHE A 1 99 ? -14.577 -5.267 21.212 1.00 98.25 99 PHE A CA 1
ATOM 803 C C . PHE A 1 99 ? -15.175 -4.147 20.356 1.00 98.25 99 PHE A C 1
ATOM 805 O O . PHE A 1 99 ? -15.211 -3.004 20.811 1.00 98.25 99 PHE A O 1
ATOM 812 N N . ALA A 1 100 ? -15.750 -4.465 19.194 1.00 98.56 100 ALA A N 1
ATOM 813 C CA . ALA A 1 100 ? -16.565 -3.531 18.425 1.00 98.56 100 ALA A CA 1
ATOM 814 C C . ALA A 1 100 ? -17.747 -3.026 19.268 1.00 98.56 100 ALA A C 1
ATOM 816 O O . ALA A 1 100 ? -17.875 -1.826 19.507 1.00 98.56 100 ALA A O 1
ATOM 817 N N . LYS A 1 101 ? -18.547 -3.946 19.825 1.00 98.56 101 LYS A N 1
ATOM 818 C CA . LYS A 1 101 ? -19.670 -3.624 20.723 1.00 98.56 101 LYS A CA 1
ATOM 819 C C . LYS A 1 101 ? -19.226 -2.874 21.977 1.00 98.56 101 LYS A C 1
ATOM 821 O O . LYS A 1 101 ? -19.884 -1.922 22.389 1.00 98.56 101 LYS A O 1
ATOM 826 N N . LEU A 1 102 ? -18.093 -3.255 22.567 1.00 98.44 102 LEU A N 1
ATOM 827 C CA . LEU A 1 102 ? -17.532 -2.560 23.724 1.00 98.44 102 LEU A CA 1
ATOM 828 C C . LEU A 1 102 ? -17.188 -1.100 23.401 1.00 98.44 102 LEU A C 1
ATOM 830 O O . LEU A 1 102 ? -17.500 -0.209 24.192 1.00 98.44 102 LEU A O 1
ATOM 834 N N . SER A 1 103 ? -16.598 -0.849 22.229 1.00 98.25 103 SER A N 1
ATOM 835 C CA . SER A 1 103 ? -16.201 0.492 21.786 1.00 98.25 103 SER A CA 1
ATOM 836 C C . SER A 1 103 ? -17.384 1.454 21.640 1.00 98.25 103 SER A C 1
ATOM 838 O O . SER A 1 103 ? -17.248 2.659 21.871 1.00 98.25 103 SER A O 1
ATOM 840 N N . LEU A 1 104 ? -18.594 0.930 21.408 1.00 98.12 104 LEU A N 1
ATOM 841 C CA . LEU A 1 104 ? -19.833 1.713 21.418 1.00 98.12 104 LEU A CA 1
ATOM 842 C C . LEU A 1 104 ? -20.158 2.321 22.792 1.00 98.12 104 LEU A C 1
ATOM 844 O O . LEU A 1 104 ? -20.917 3.284 22.854 1.00 98.12 104 LEU A O 1
ATOM 848 N N . ASN A 1 105 ? -19.479 1.897 23.862 1.00 97.44 105 ASN A N 1
ATOM 849 C CA . ASN A 1 105 ? -19.578 2.485 25.202 1.00 97.44 105 ASN A CA 1
ATOM 850 C C . ASN A 1 105 ? -18.399 3.401 25.582 1.00 97.44 105 ASN A C 1
ATOM 852 O O . ASN A 1 105 ? -18.391 3.964 26.674 1.00 97.44 105 ASN A O 1
ATOM 856 N N . PHE A 1 106 ? -17.404 3.584 24.707 1.00 96.81 106 PHE A N 1
ATOM 857 C CA . PHE A 1 106 ? -16.304 4.525 24.955 1.00 96.81 106 PHE A CA 1
ATOM 858 C C . PHE A 1 106 ? -16.812 5.979 25.045 1.00 96.81 106 PHE A C 1
ATOM 860 O O . PHE A 1 106 ? -17.654 6.369 24.231 1.00 96.81 106 PHE A O 1
ATOM 867 N N . PRO A 1 107 ? -16.327 6.807 25.984 1.00 93.50 107 PRO A N 1
ATOM 868 C CA . PRO A 1 107 ? -16.643 8.235 26.003 1.00 93.50 107 PRO A CA 1
ATOM 869 C C . PRO A 1 107 ? -16.186 8.967 24.734 1.00 93.50 107 PRO A C 1
ATOM 871 O O . PRO A 1 107 ? -15.241 8.536 24.076 1.00 93.50 107 PRO A O 1
ATOM 874 N N . GLN A 1 108 ? -16.808 10.107 24.424 1.00 88.38 108 GLN A N 1
ATOM 875 C CA . GLN A 1 108 ? -16.417 10.939 23.273 1.00 88.38 108 GLN A CA 1
ATOM 876 C C . GLN A 1 108 ? -14.986 11.486 23.389 1.00 88.38 108 GLN A C 1
ATOM 878 O O . GLN A 1 108 ? -14.299 11.653 22.391 1.00 88.38 108 GLN A O 1
ATOM 883 N N . ASP A 1 109 ? -14.503 11.701 24.613 1.00 90.44 109 ASP A N 1
ATOM 884 C CA . ASP A 1 109 ? -13.151 12.187 24.902 1.00 90.44 109 ASP A CA 1
ATOM 885 C C . ASP A 1 109 ? -12.120 11.046 25.068 1.00 90.44 109 ASP A C 1
ATOM 887 O O . ASP A 1 109 ? -11.097 11.199 25.748 1.00 90.44 109 ASP A O 1
ATOM 891 N N . THR A 1 110 ? -12.404 9.872 24.491 1.00 94.25 110 THR A N 1
ATOM 892 C CA . THR A 1 110 ? -11.485 8.727 24.478 1.00 94.25 110 THR A CA 1
ATOM 893 C C . THR A 1 110 ? -10.255 9.046 23.639 1.00 94.25 110 THR A C 1
ATOM 895 O O . THR A 1 110 ? -10.351 9.600 22.547 1.00 94.25 110 THR A O 1
ATOM 898 N N . HIS A 1 111 ? -9.079 8.660 24.132 1.00 95.06 111 HIS A N 1
ATOM 899 C CA . HIS A 1 111 ? -7.837 8.871 23.400 1.00 95.06 111 HIS A CA 1
ATOM 900 C C . HIS A 1 111 ? -7.829 8.086 22.078 1.00 95.06 111 HIS A C 1
ATOM 902 O O . HIS A 1 111 ? -8.026 6.869 22.078 1.00 95.06 111 HIS A O 1
ATOM 908 N N . HIS A 1 112 ? -7.537 8.779 20.975 1.00 95.38 112 HIS A N 1
ATOM 909 C CA . HIS A 1 112 ? -7.491 8.244 19.610 1.00 95.38 112 HIS A CA 1
ATOM 910 C C . HIS A 1 112 ? -6.748 6.908 19.462 1.00 95.38 112 HIS A C 1
ATOM 912 O O . HIS A 1 112 ? -7.247 6.017 18.789 1.00 95.38 112 HIS A O 1
ATOM 918 N N . SER A 1 113 ? -5.633 6.685 20.166 1.00 95.88 113 SER A N 1
ATOM 919 C CA . SER A 1 113 ? -4.912 5.397 20.106 1.00 95.88 113 SER A CA 1
ATOM 920 C C . SER A 1 113 ? -5.769 4.176 20.464 1.00 95.88 113 SER A C 1
ATOM 922 O O . SER A 1 113 ? -5.584 3.116 19.873 1.00 95.88 113 SER A O 1
ATOM 924 N N . TYR A 1 114 ? -6.727 4.297 21.391 1.00 97.50 114 TYR A N 1
ATOM 925 C CA . TYR A 1 114 ? -7.659 3.200 21.676 1.00 97.50 114 TYR A CA 1
ATOM 926 C C . TYR A 1 114 ? -8.651 2.976 20.532 1.00 97.50 114 TYR A C 1
ATOM 928 O O . TYR A 1 114 ? -9.063 1.848 20.287 1.00 97.50 114 TYR A O 1
ATOM 936 N N . ILE A 1 115 ? -9.025 4.039 19.826 1.00 97.38 115 ILE A N 1
ATOM 937 C CA . ILE A 1 115 ? -9.973 4.003 18.712 1.00 97.38 115 ILE A CA 1
ATOM 938 C C . ILE A 1 115 ? -9.295 3.393 17.484 1.00 97.38 115 ILE A C 1
ATOM 940 O O . ILE A 1 115 ? -9.827 2.441 16.914 1.00 97.38 115 ILE A O 1
ATOM 944 N N . SER A 1 116 ? -8.076 3.835 17.161 1.00 97.06 116 SER A N 1
ATOM 945 C CA . SER A 1 116 ? -7.216 3.212 16.149 1.00 97.06 116 SER A CA 1
ATOM 946 C C . SER A 1 116 ? -6.989 1.730 16.442 1.00 97.06 116 SER A C 1
ATOM 948 O O . SER A 1 116 ? -7.157 0.905 15.553 1.00 97.06 116 SER A O 1
ATOM 950 N N . ALA A 1 117 ? -6.715 1.363 17.702 1.00 97.75 117 ALA A N 1
ATOM 951 C CA . ALA A 1 117 ? -6.547 -0.034 18.111 1.00 97.75 117 ALA A CA 1
ATOM 952 C C . ALA A 1 117 ? -7.784 -0.904 17.828 1.00 97.75 117 ALA A C 1
ATOM 954 O O . ALA A 1 117 ? -7.629 -2.062 17.433 1.00 97.75 117 ALA A O 1
ATOM 955 N N . ILE A 1 118 ? -8.993 -0.358 18.015 1.00 98.38 118 ILE A N 1
ATOM 956 C CA . ILE A 1 118 ? -10.243 -1.031 17.644 1.00 98.38 118 ILE A CA 1
ATOM 957 C C . ILE A 1 118 ? -10.357 -1.124 16.123 1.00 98.38 118 ILE A C 1
ATOM 959 O O . ILE A 1 118 ? -10.526 -2.226 15.614 1.00 98.38 118 ILE A O 1
ATOM 963 N N . MET A 1 119 ? -10.216 -0.021 15.384 1.00 97.94 119 MET A N 1
ATOM 964 C CA . MET A 1 119 ? -10.325 -0.029 13.917 1.00 97.94 119 MET A CA 1
ATOM 965 C C . MET A 1 119 ? -9.335 -1.011 13.264 1.00 97.94 119 MET A C 1
ATOM 967 O O . MET A 1 119 ? -9.721 -1.791 12.394 1.00 97.94 119 MET A O 1
ATOM 971 N N . ASP A 1 120 ? -8.092 -1.055 13.747 1.00 96.88 120 ASP A N 1
ATOM 972 C CA . ASP A 1 120 ? -7.069 -2.001 13.292 1.00 96.88 120 ASP A CA 1
ATOM 973 C C . ASP A 1 120 ? -7.408 -3.467 13.591 1.00 96.88 120 ASP A C 1
ATOM 975 O O . ASP A 1 120 ? -6.913 -4.358 12.901 1.00 96.88 120 ASP A O 1
ATOM 979 N N . ALA A 1 121 ? -8.230 -3.740 14.605 1.00 97.69 121 ALA A N 1
ATOM 980 C CA . ALA A 1 121 ? -8.746 -5.079 14.861 1.00 97.69 121 ALA A CA 1
ATOM 981 C C . ALA A 1 121 ? -9.946 -5.419 13.964 1.00 97.69 121 ALA A C 1
ATOM 983 O O . ALA A 1 121 ? -10.060 -6.550 13.497 1.00 97.69 121 ALA A O 1
ATOM 984 N N . LEU A 1 122 ? -10.824 -4.447 13.691 1.00 98.50 122 LEU A N 1
ATOM 985 C CA . LEU A 1 122 ? -12.042 -4.657 12.896 1.00 98.50 122 LEU A CA 1
ATOM 986 C C . LEU A 1 122 ? -11.778 -4.886 11.405 1.00 98.50 122 LEU A C 1
ATOM 988 O O . LEU A 1 122 ? -12.632 -5.460 10.725 1.00 98.50 122 LEU A O 1
ATOM 992 N N . LYS A 1 123 ? -10.609 -4.477 10.903 1.00 97.19 123 LYS A N 1
ATOM 993 C CA . LYS A 1 123 ? -10.205 -4.709 9.510 1.00 97.19 123 LYS A CA 1
ATOM 994 C C . LYS A 1 123 ? -9.917 -6.177 9.182 1.00 97.19 123 LYS A C 1
ATOM 996 O O . LYS A 1 123 ? -9.961 -6.559 8.020 1.00 97.19 123 LYS A O 1
ATOM 1001 N N . ILE A 1 124 ? -9.620 -7.002 10.190 1.00 96.06 124 ILE A N 1
ATOM 1002 C CA . ILE A 1 124 ? -9.254 -8.406 9.987 1.00 96.06 124 ILE A CA 1
ATOM 1003 C C . ILE A 1 124 ? -10.487 -9.199 9.542 1.00 96.06 124 ILE A C 1
ATOM 1005 O O . ILE A 1 124 ? -11.486 -9.269 10.259 1.00 96.06 124 ILE A O 1
ATOM 1009 N N . VAL A 1 125 ? -10.387 -9.830 8.370 1.00 95.12 125 VAL A N 1
ATOM 1010 C CA . VAL A 1 125 ? -11.435 -10.683 7.772 1.00 95.12 125 VAL A CA 1
ATOM 1011 C C . VAL A 1 125 ? -11.089 -12.170 7.764 1.00 95.12 125 VAL A C 1
ATOM 1013 O O . VAL A 1 125 ? -11.962 -13.010 7.558 1.00 95.12 125 VAL A O 1
ATOM 1016 N N . LYS A 1 126 ? -9.820 -12.512 8.004 1.00 93.75 126 LYS A N 1
ATOM 1017 C CA . LYS A 1 126 ? -9.305 -13.885 8.034 1.00 93.75 126 LYS A CA 1
ATOM 1018 C C . LYS A 1 126 ? -8.407 -14.064 9.248 1.00 93.75 126 LYS A C 1
ATOM 1020 O O . LYS A 1 126 ? -7.692 -13.142 9.627 1.00 93.75 126 LYS A O 1
ATOM 1025 N N . VAL A 1 127 ? -8.448 -15.255 9.832 1.00 92.19 127 VAL A N 1
ATOM 1026 C CA . VAL A 1 127 ? -7.592 -15.617 10.962 1.00 92.19 127 VAL A CA 1
ATOM 1027 C C . VAL A 1 127 ? -6.112 -15.502 10.572 1.00 92.19 127 VAL A C 1
ATOM 1029 O O . VAL A 1 127 ? -5.725 -15.933 9.488 1.00 92.19 127 VAL A O 1
ATOM 1032 N N . GLU A 1 128 ? -5.294 -14.907 11.441 1.00 89.88 128 GLU A N 1
ATOM 1033 C CA . GLU A 1 128 ? -3.847 -14.788 11.228 1.00 89.88 128 GLU A CA 1
ATOM 1034 C C . GLU A 1 128 ? -3.107 -16.006 11.825 1.00 89.88 128 GLU A C 1
ATOM 1036 O O . GLU A 1 128 ? -3.505 -16.566 12.853 1.00 89.88 128 GLU A O 1
ATOM 1041 N N . ASP A 1 129 ? -1.985 -16.405 11.215 1.00 88.50 129 ASP A N 1
ATOM 1042 C CA . ASP A 1 129 ? -1.192 -17.570 11.652 1.00 88.50 129 ASP A CA 1
ATOM 1043 C C . ASP A 1 129 ? -0.648 -17.438 13.081 1.00 88.50 129 ASP A C 1
ATOM 1045 O O . ASP A 1 129 ? -0.460 -18.436 13.782 1.00 88.50 129 ASP A O 1
ATOM 1049 N N . ASN A 1 130 ? -0.414 -16.202 13.516 1.00 88.44 130 ASN A N 1
ATOM 1050 C CA . ASN A 1 130 ? 0.099 -15.847 14.837 1.00 88.44 130 ASN A CA 1
ATOM 1051 C C . ASN A 1 130 ? -0.970 -15.904 15.950 1.00 88.44 130 ASN A C 1
ATOM 1053 O O . ASN A 1 130 ? -0.625 -15.689 17.114 1.00 88.44 130 ASN A O 1
ATOM 1057 N N . PHE A 1 131 ? -2.246 -16.167 15.635 1.00 91.31 131 PHE A N 1
ATOM 1058 C CA . PHE A 1 131 ? -3.288 -16.260 16.659 1.00 91.31 131 PHE A CA 1
ATOM 1059 C C . PHE A 1 131 ? -3.094 -17.512 17.531 1.00 91.31 131 PHE A C 1
ATOM 1061 O O . PHE A 1 131 ? -2.624 -18.542 17.044 1.00 91.31 131 PHE A O 1
ATOM 1068 N N . PRO A 1 132 ? -3.487 -17.477 18.817 1.00 91.12 132 PRO A N 1
ATOM 1069 C CA . PRO A 1 132 ? -3.510 -18.680 19.642 1.00 91.12 132 PRO A CA 1
ATOM 1070 C C . PRO A 1 132 ? -4.447 -19.743 19.047 1.00 91.12 132 PRO A C 1
ATOM 1072 O O . PRO A 1 132 ? -5.559 -19.420 18.628 1.00 91.12 132 PRO A O 1
ATOM 1075 N N . GLU A 1 133 ? -4.038 -21.014 19.056 1.00 91.56 133 GLU A N 1
ATOM 1076 C CA . GLU A 1 133 ? -4.818 -22.133 18.485 1.00 91.56 133 GLU A CA 1
ATOM 1077 C C . GLU A 1 133 ? -6.242 -22.237 19.059 1.00 91.56 133 GLU A C 1
ATOM 1079 O O . GLU A 1 133 ? -7.196 -22.541 18.346 1.00 91.56 133 GLU A O 1
ATOM 1084 N N . GLU A 1 134 ? -6.410 -21.910 20.343 1.00 90.50 134 GLU A N 1
ATOM 1085 C CA . GLU A 1 134 ? -7.717 -21.862 21.012 1.00 90.50 134 GLU A CA 1
ATOM 1086 C C . GLU A 1 134 ? -8.675 -20.819 20.411 1.00 90.50 134 GLU A C 1
ATOM 1088 O O . GLU A 1 134 ? -9.891 -21.014 20.430 1.00 90.50 134 GLU A O 1
ATOM 1093 N N . ILE A 1 135 ? -8.135 -19.737 19.841 1.00 91.88 135 ILE A N 1
ATOM 1094 C CA . ILE A 1 135 ? -8.902 -18.687 19.168 1.00 91.88 135 ILE A CA 1
ATOM 1095 C C . ILE A 1 135 ? -9.223 -19.105 17.737 1.00 91.88 135 ILE A C 1
ATOM 1097 O O . ILE A 1 135 ? -10.363 -18.942 17.305 1.00 91.88 135 ILE A O 1
ATOM 1101 N N . LYS A 1 136 ? -8.247 -19.674 17.013 1.00 93.50 136 LYS A N 1
ATOM 1102 C CA . LYS A 1 136 ? -8.356 -19.956 15.571 1.00 93.50 136 LYS A CA 1
ATOM 1103 C C . LYS A 1 136 ? -9.621 -20.731 15.201 1.00 93.50 136 LYS A C 1
ATOM 1105 O O . LYS A 1 136 ? -10.296 -20.367 14.245 1.00 93.50 136 LYS A O 1
ATOM 1110 N N . ASN A 1 137 ? -9.970 -21.748 15.988 1.00 88.62 137 ASN A N 1
ATOM 1111 C CA . ASN A 1 137 ? -11.084 -22.653 15.683 1.00 88.62 137 ASN A CA 1
ATOM 1112 C C . ASN A 1 137 ? -12.470 -21.990 15.697 1.00 88.62 137 ASN A C 1
ATOM 1114 O O . ASN A 1 137 ? -13.372 -22.466 15.017 1.00 88.62 137 ASN A O 1
ATOM 1118 N N . ASN A 1 138 ? -12.651 -20.915 16.468 1.00 90.25 138 ASN A N 1
ATOM 1119 C CA . ASN A 1 138 ? -13.947 -20.245 16.638 1.00 90.25 138 ASN A CA 1
ATOM 1120 C C . ASN A 1 138 ? -13.910 -18.776 16.209 1.00 90.25 138 ASN A C 1
ATOM 1122 O O . ASN A 1 138 ? -14.856 -18.027 16.464 1.00 90.25 138 ASN A O 1
ATOM 1126 N N . TRP A 1 139 ? -12.805 -18.339 15.607 1.00 96.44 139 TRP A N 1
ATOM 1127 C CA . TRP A 1 139 ? -12.634 -16.949 15.233 1.00 96.44 139 TRP A CA 1
ATOM 1128 C C . TRP A 1 139 ? -13.560 -16.590 14.073 1.00 96.44 139 TRP A C 1
ATOM 1130 O O . TRP A 1 139 ? -13.690 -17.345 13.110 1.00 96.44 139 TRP A O 1
ATOM 1140 N N . GLN A 1 140 ? -14.191 -15.424 14.170 1.00 95.88 140 GLN A N 1
ATOM 1141 C CA . GLN A 1 140 ? -15.007 -14.829 13.119 1.00 95.88 140 GLN A CA 1
ATOM 1142 C C . GLN A 1 140 ? -14.721 -13.326 13.066 1.00 95.88 140 GLN A C 1
ATOM 1144 O O . GLN A 1 140 ? -14.479 -12.722 14.120 1.00 95.88 140 GLN A O 1
ATOM 1149 N N . PRO A 1 141 ? -14.779 -12.702 11.877 1.00 97.50 141 PRO A N 1
ATOM 1150 C CA . PRO A 1 141 ? -14.675 -11.256 11.771 1.00 97.50 141 PRO A CA 1
ATOM 1151 C C . PRO A 1 141 ? -15.861 -10.567 12.457 1.00 97.50 141 PRO A C 1
ATOM 1153 O O . PRO A 1 141 ? -16.932 -11.153 12.637 1.00 97.50 141 PRO A O 1
ATOM 1156 N N . ALA A 1 142 ? -15.684 -9.292 12.815 1.00 98.12 142 ALA A N 1
ATOM 1157 C CA . ALA A 1 142 ? -16.811 -8.472 13.251 1.00 98.12 142 ALA A CA 1
ATOM 1158 C C . ALA A 1 142 ? -17.854 -8.351 12.129 1.00 98.12 142 ALA A C 1
ATOM 1160 O O . ALA A 1 142 ? -17.497 -8.240 10.947 1.00 98.12 142 ALA A O 1
ATOM 1161 N N . GLN A 1 143 ? -19.127 -8.356 12.523 1.00 97.81 143 GLN A N 1
ATOM 1162 C CA . GLN A 1 143 ? -20.260 -8.161 11.625 1.00 97.81 143 GLN A CA 1
ATOM 1163 C C . GLN A 1 143 ? -20.211 -6.756 11.031 1.00 97.81 143 GLN A C 1
ATOM 1165 O O . GLN A 1 143 ? -19.934 -5.789 11.747 1.00 97.81 143 GLN A O 1
ATOM 1170 N N . ILE A 1 144 ? -20.505 -6.635 9.737 1.00 96.94 144 ILE A N 1
ATOM 1171 C CA . ILE A 1 144 ? -20.355 -5.365 9.019 1.00 96.94 144 ILE A CA 1
ATOM 1172 C C . ILE A 1 144 ? -21.235 -4.251 9.609 1.00 96.94 144 ILE A C 1
ATOM 1174 O O . ILE A 1 144 ? -20.758 -3.131 9.775 1.00 96.94 144 ILE A O 1
ATOM 1178 N N . ASP A 1 145 ? -22.450 -4.570 10.066 1.00 97.06 145 ASP A N 1
ATOM 1179 C CA . ASP A 1 145 ? -23.333 -3.616 10.754 1.00 97.06 145 ASP A CA 1
ATOM 1180 C C . ASP A 1 145 ? -22.717 -3.096 12.061 1.00 97.06 145 ASP A C 1
ATOM 1182 O O . ASP A 1 145 ? -22.803 -1.910 12.390 1.00 97.06 145 ASP A O 1
ATOM 1186 N N . THR A 1 146 ? -22.052 -3.972 12.821 1.00 98.25 146 THR A N 1
ATOM 1187 C CA . THR A 1 146 ? -21.343 -3.575 14.041 1.00 98.25 146 THR A CA 1
ATOM 1188 C C . THR A 1 146 ? -20.164 -2.665 13.692 1.00 98.25 146 THR A C 1
ATOM 1190 O O . THR A 1 146 ? -19.970 -1.642 14.348 1.00 98.25 146 THR A O 1
ATOM 1193 N N . VAL A 1 147 ? -19.406 -2.989 12.640 1.00 98.44 147 VAL A N 1
ATOM 1194 C CA . VAL A 1 147 ? -18.299 -2.153 12.150 1.00 98.44 147 VAL A CA 1
ATOM 1195 C C . VAL A 1 147 ? -18.802 -0.774 11.717 1.00 98.44 147 VAL A C 1
ATOM 1197 O O . VAL A 1 147 ? -18.223 0.233 12.122 1.00 98.44 147 VAL A O 1
ATOM 1200 N N . PHE A 1 148 ? -19.913 -0.699 10.981 1.00 96.56 148 PHE A N 1
ATOM 1201 C CA . PHE A 1 148 ? -20.532 0.566 10.583 1.00 96.56 148 PHE A CA 1
ATOM 1202 C C . PHE A 1 148 ? -20.905 1.420 11.803 1.00 96.56 148 PHE A C 1
ATOM 1204 O O . PHE A 1 148 ? -20.521 2.587 11.881 1.00 96.56 148 PHE A O 1
ATOM 1211 N N . ASN A 1 149 ? -21.562 0.837 12.808 1.00 97.50 149 ASN A N 1
ATOM 1212 C CA . ASN A 1 149 ? -21.904 1.557 14.037 1.00 97.50 149 ASN A CA 1
ATOM 1213 C C . ASN A 1 149 ? -20.668 2.139 14.744 1.00 97.50 149 ASN A C 1
ATOM 1215 O O . ASN A 1 149 ? -20.718 3.258 15.259 1.00 97.50 149 ASN A O 1
ATOM 1219 N N . VAL A 1 150 ? -19.548 1.409 14.743 1.00 97.81 150 VAL A N 1
ATOM 1220 C CA . VAL A 1 150 ? -18.273 1.903 15.282 1.00 97.81 150 VAL A CA 1
ATOM 1221 C C . VAL A 1 150 ? -17.737 3.069 14.448 1.00 97.81 150 VAL A C 1
ATOM 1223 O O . VAL A 1 150 ? -17.363 4.096 15.015 1.00 97.81 150 VAL A O 1
ATOM 1226 N N . LEU A 1 151 ? -17.732 2.955 13.118 1.00 96.94 151 LEU A N 1
ATOM 1227 C CA . LEU A 1 151 ? -17.264 4.028 12.235 1.00 96.94 151 LEU A CA 1
ATOM 1228 C C . LEU A 1 151 ? -18.100 5.307 12.374 1.00 96.94 151 LEU A C 1
ATOM 1230 O O . LEU A 1 151 ? -17.526 6.393 12.432 1.00 96.94 151 LEU A O 1
ATOM 1234 N N . ASN A 1 152 ? -19.424 5.177 12.494 1.00 95.12 152 ASN A N 1
ATOM 1235 C CA . ASN A 1 152 ? -20.336 6.300 12.727 1.00 95.12 152 ASN A CA 1
ATOM 1236 C C . ASN A 1 152 ? -20.099 6.971 14.070 1.00 95.12 152 ASN A C 1
ATOM 1238 O O . ASN A 1 152 ? -20.064 8.196 14.159 1.00 95.12 152 ASN A O 1
ATOM 1242 N N . LYS A 1 153 ? -19.907 6.176 15.125 1.00 95.44 153 LYS A N 1
ATOM 1243 C CA . LYS A 1 153 ? -19.632 6.712 16.455 1.00 95.44 153 LYS A CA 1
ATOM 1244 C C . LYS A 1 153 ? -18.395 7.614 16.470 1.00 95.44 153 LYS A C 1
ATOM 1246 O O . LYS A 1 153 ? -18.365 8.594 17.209 1.00 95.44 153 LYS A O 1
ATOM 1251 N N . PHE A 1 154 ? -17.388 7.267 15.675 1.00 93.81 154 PHE A N 1
ATOM 1252 C CA . PHE A 1 154 ? -16.108 7.967 15.597 1.00 93.81 154 PHE A CA 1
ATOM 1253 C C . PHE A 1 154 ? -15.959 8.761 14.284 1.00 93.81 154 PHE A C 1
ATOM 1255 O O . PHE A 1 154 ? -14.846 8.948 13.782 1.00 93.81 154 PHE A O 1
ATOM 1262 N N . ALA A 1 155 ? -17.077 9.220 13.709 1.00 90.00 155 ALA A N 1
ATOM 1263 C CA . ALA A 1 155 ? -17.098 9.950 12.442 1.00 90.00 155 ALA A CA 1
ATOM 1264 C C . ALA A 1 155 ? -16.369 11.303 12.507 1.00 90.00 155 ALA A C 1
ATOM 1266 O O . ALA A 1 155 ? -15.684 11.674 11.556 1.00 90.00 155 ALA A O 1
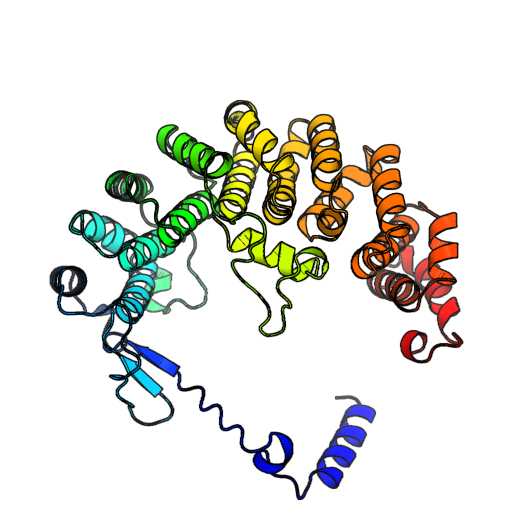ATOM 1267 N N . ASP A 1 156 ? -16.454 11.990 13.648 1.00 87.94 156 ASP A N 1
ATOM 1268 C CA . ASP A 1 156 ? -15.901 13.339 13.830 1.00 87.94 156 ASP A CA 1
ATOM 1269 C C . ASP A 1 156 ? -14.395 13.355 14.149 1.00 87.94 156 ASP A C 1
ATOM 1271 O O . ASP A 1 156 ? -13.765 14.416 14.180 1.00 87.94 156 ASP A O 1
ATOM 1275 N N . LEU A 1 157 ? -13.791 12.186 14.390 1.00 85.69 157 LEU A N 1
ATOM 1276 C CA . LEU A 1 157 ? -12.370 12.078 14.709 1.00 85.69 157 LEU A CA 1
ATOM 1277 C C . LEU A 1 157 ? -11.525 12.087 13.439 1.00 85.69 157 LEU A C 1
ATOM 1279 O O . LEU A 1 157 ? -11.663 11.222 12.575 1.00 85.69 157 LEU A O 1
ATOM 1283 N N . ASN A 1 158 ? -10.627 13.067 13.369 1.00 86.00 158 ASN A N 1
ATOM 1284 C CA . ASN A 1 158 ? -9.794 13.346 12.200 1.00 86.00 158 ASN A CA 1
ATOM 1285 C C . ASN A 1 158 ? -8.304 13.462 12.557 1.00 86.00 158 ASN A C 1
ATOM 1287 O O . ASN A 1 158 ? -7.536 14.096 11.832 1.00 86.00 158 ASN A O 1
ATOM 1291 N N . ASP A 1 159 ? -7.870 12.880 13.682 1.00 93.31 159 ASP A N 1
ATOM 1292 C CA . ASP A 1 159 ? -6.436 12.718 13.910 1.00 93.31 159 ASP A CA 1
ATOM 1293 C C . ASP A 1 159 ? -5.848 11.750 12.871 1.00 93.31 159 ASP A C 1
ATOM 1295 O O . ASP A 1 159 ? -6.545 10.903 12.298 1.00 93.31 159 ASP A O 1
ATOM 1299 N N . ARG A 1 160 ? -4.548 11.889 12.616 1.00 94.25 160 ARG A N 1
ATOM 1300 C CA . ARG A 1 160 ? -3.869 11.165 11.541 1.00 94.25 160 ARG A CA 1
ATOM 1301 C C . ARG A 1 160 ? -3.980 9.645 11.693 1.00 94.25 160 ARG A C 1
ATOM 1303 O O . ARG A 1 160 ? -4.236 8.963 10.704 1.00 94.25 160 ARG A O 1
ATOM 1310 N N . ASP A 1 161 ? -3.799 9.113 12.897 1.00 92.69 161 ASP A N 1
ATOM 1311 C CA . ASP A 1 161 ? -3.702 7.668 13.111 1.00 92.69 161 ASP A CA 1
ATOM 1312 C C . ASP A 1 161 ? -5.075 6.997 13.035 1.00 92.69 161 ASP A C 1
ATOM 1314 O O . ASP A 1 161 ? -5.208 5.942 12.407 1.00 92.69 161 ASP A O 1
ATOM 1318 N N . THR A 1 162 ? -6.113 7.626 13.596 1.00 95.12 162 THR A N 1
ATOM 1319 C CA . THR A 1 162 ? -7.498 7.151 13.440 1.00 95.12 162 THR A CA 1
ATOM 1320 C C . THR A 1 162 ? -7.915 7.201 11.974 1.00 95.12 162 THR A C 1
ATOM 1322 O O . THR A 1 162 ? -8.510 6.254 11.467 1.00 95.12 162 THR A O 1
ATOM 1325 N N . THR A 1 163 ? -7.542 8.263 11.254 1.00 96.88 163 THR A N 1
ATOM 1326 C CA . THR A 1 163 ? -7.862 8.420 9.828 1.00 96.88 163 THR A CA 1
ATOM 1327 C C . THR A 1 163 ? -7.172 7.359 8.964 1.00 96.88 163 THR A C 1
ATOM 1329 O O . THR A 1 163 ? -7.799 6.761 8.091 1.00 96.88 163 THR A O 1
ATOM 1332 N N . ILE A 1 164 ? -5.894 7.065 9.227 1.00 97.00 164 ILE A N 1
ATOM 1333 C CA . ILE A 1 164 ? -5.181 5.963 8.564 1.00 97.00 164 ILE A CA 1
ATOM 1334 C C . ILE A 1 164 ? -5.856 4.622 8.876 1.00 97.00 164 ILE A C 1
ATOM 1336 O O . ILE A 1 164 ? -6.055 3.813 7.969 1.00 97.00 164 ILE A O 1
ATOM 1340 N N . SER A 1 165 ? -6.233 4.390 10.136 1.00 97.56 165 SER A N 1
ATOM 1341 C CA . SER A 1 165 ? -6.900 3.152 10.560 1.00 97.56 165 SER A CA 1
ATOM 1342 C C . SER A 1 165 ? -8.263 2.984 9.883 1.00 97.56 165 SER A C 1
ATOM 1344 O O . SER A 1 165 ? -8.585 1.888 9.431 1.00 97.56 165 SER A O 1
ATOM 1346 N N . PHE A 1 166 ? -9.022 4.072 9.726 1.00 98.25 166 PHE A N 1
ATOM 1347 C CA . PHE A 1 166 ? -10.265 4.116 8.956 1.00 98.25 166 PHE A CA 1
ATOM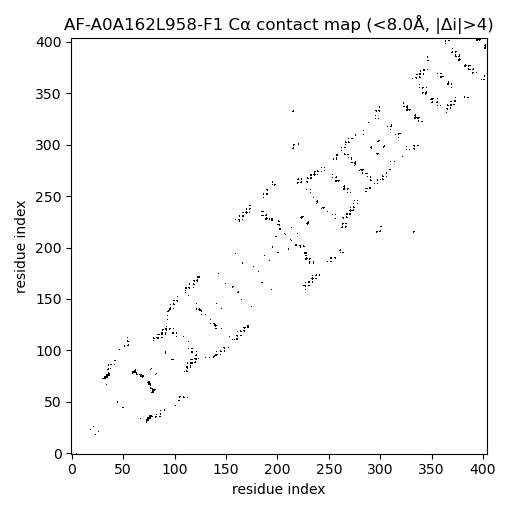 1348 C C . PHE A 1 166 ? -10.045 3.706 7.492 1.00 98.25 166 PHE A C 1
ATOM 1350 O O . PHE A 1 166 ? -10.705 2.786 7.010 1.00 98.25 166 PHE A O 1
ATOM 1357 N N . CYS A 1 167 ? -9.088 4.329 6.794 1.00 98.31 167 CYS A N 1
ATOM 1358 C CA . CYS A 1 167 ? -8.810 3.997 5.394 1.00 98.31 167 CYS A CA 1
ATOM 1359 C C . CYS A 1 167 ? -8.345 2.537 5.232 1.00 98.31 167 CYS A C 1
ATOM 1361 O O . CYS A 1 167 ? -8.809 1.843 4.329 1.00 98.31 167 CYS A O 1
ATOM 1363 N N . ARG A 1 168 ? -7.478 2.039 6.129 1.00 98.25 168 ARG A N 1
ATOM 1364 C CA . ARG A 1 168 ? -7.030 0.631 6.129 1.00 98.25 168 ARG A CA 1
ATOM 1365 C C . ARG A 1 168 ? -8.178 -0.339 6.373 1.00 98.25 168 ARG A C 1
ATOM 1367 O O . ARG A 1 168 ? -8.244 -1.366 5.710 1.00 98.25 168 ARG A O 1
ATOM 1374 N N . LEU A 1 169 ? -9.090 -0.005 7.286 1.00 98.50 169 LEU A N 1
ATOM 1375 C CA . LEU A 1 169 ? -10.267 -0.821 7.561 1.00 98.50 169 LEU A CA 1
ATOM 1376 C C . LEU A 1 169 ? -11.127 -0.994 6.309 1.00 98.50 169 LEU A C 1
ATOM 1378 O O . LEU A 1 169 ? -11.481 -2.122 5.979 1.00 98.50 169 LEU A O 1
ATOM 1382 N N . ILE A 1 170 ? -11.400 0.089 5.580 1.00 98.38 170 ILE A N 1
ATOM 1383 C CA . ILE A 1 170 ? -12.154 0.017 4.320 1.00 98.38 170 ILE A CA 1
ATOM 1384 C C . ILE A 1 170 ? -11.383 -0.780 3.262 1.00 98.38 170 ILE A C 1
ATOM 1386 O O . ILE A 1 170 ? -11.969 -1.614 2.577 1.00 98.38 170 ILE A O 1
ATOM 1390 N N . SER A 1 171 ? -10.071 -0.555 3.153 1.00 98.06 171 SER A N 1
ATOM 1391 C CA . SER A 1 171 ? -9.182 -1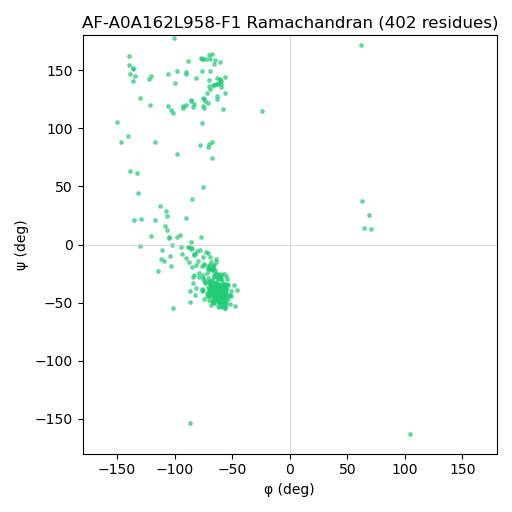.257 2.218 1.00 98.06 171 SER A CA 1
ATOM 1392 C C . SER A 1 171 ? -9.225 -2.781 2.416 1.00 98.06 171 SER A C 1
ATOM 1394 O O . SER A 1 171 ? -9.501 -3.530 1.475 1.00 98.06 171 SER A O 1
ATOM 1396 N N . ASP A 1 172 ? -9.014 -3.254 3.645 1.00 97.88 172 ASP A N 1
ATOM 1397 C CA . ASP A 1 172 ? -8.929 -4.689 3.964 1.00 97.88 172 ASP A CA 1
ATOM 1398 C C . ASP A 1 172 ? -10.296 -5.391 3.949 1.00 97.88 172 ASP A C 1
ATOM 1400 O O . ASP A 1 172 ? -10.376 -6.612 3.831 1.00 97.88 172 ASP A O 1
ATOM 1404 N N . ARG A 1 173 ? -11.378 -4.612 4.011 1.00 97.81 173 ARG A N 1
ATOM 1405 C CA . ARG A 1 173 ? -12.769 -5.064 3.893 1.00 97.81 173 ARG A CA 1
ATOM 1406 C C . ARG A 1 173 ? -13.432 -4.541 2.618 1.00 97.81 173 ARG A C 1
ATOM 1408 O O . ARG A 1 173 ? -14.621 -4.234 2.600 1.00 97.81 173 ARG A O 1
ATOM 1415 N N . SER A 1 174 ? -12.663 -4.403 1.548 1.00 97.44 174 SER A N 1
ATOM 1416 C CA . SER A 1 174 ? -13.121 -3.829 0.276 1.00 97.44 174 SER A CA 1
ATOM 1417 C C . SER A 1 174 ? -14.129 -4.697 -0.484 1.00 97.44 174 SER A C 1
ATOM 1419 O O . SER A 1 174 ? -14.695 -4.234 -1.468 1.00 97.44 174 SER A O 1
ATOM 1421 N N . GLU A 1 175 ? -14.337 -5.949 -0.071 1.00 96.75 175 GLU A N 1
ATOM 1422 C CA . GLU A 1 175 ? -15.381 -6.837 -0.608 1.00 96.75 175 GLU A CA 1
ATOM 1423 C C . GLU A 1 175 ? -16.770 -6.544 -0.005 1.00 96.75 175 GLU A C 1
ATOM 1425 O O . GLU A 1 175 ? -17.783 -6.998 -0.532 1.00 96.75 175 GLU A O 1
ATOM 1430 N N . GLU A 1 176 ? -16.833 -5.784 1.093 1.00 96.44 176 GLU A N 1
ATOM 1431 C CA . GLU A 1 176 ? -18.087 -5.441 1.765 1.00 96.44 176 GLU A CA 1
ATOM 1432 C C . GLU A 1 176 ? -18.866 -4.356 1.011 1.00 96.44 176 GLU A C 1
ATOM 1434 O O . GLU A 1 176 ? -18.299 -3.434 0.415 1.00 96.44 176 GLU A O 1
ATOM 1439 N N . ALA A 1 177 ? -20.194 -4.406 1.117 1.00 93.88 177 ALA A N 1
ATOM 1440 C CA . ALA A 1 177 ? -21.072 -3.360 0.606 1.00 93.88 177 ALA A CA 1
ATOM 1441 C C . ALA A 1 177 ? -21.078 -2.146 1.552 1.00 93.88 177 ALA A C 1
ATOM 1443 O O . ALA A 1 177 ? -21.924 -2.020 2.438 1.00 93.88 177 ALA A O 1
ATOM 1444 N N . TRP A 1 178 ? -20.114 -1.243 1.370 1.00 96.88 178 TRP A N 1
ATOM 1445 C CA . TRP A 1 178 ? -20.003 -0.034 2.185 1.00 96.88 178 TRP A CA 1
ATOM 1446 C C . TRP A 1 178 ? -21.133 0.974 1.907 1.00 96.88 178 TRP A C 1
ATOM 1448 O O . TRP A 1 178 ? -21.391 1.297 0.743 1.00 96.88 178 TRP A O 1
ATOM 1458 N N . PRO A 1 179 ? -21.767 1.546 2.952 1.00 95.81 179 PRO A N 1
ATOM 1459 C CA . PRO A 1 179 ? -22.684 2.670 2.793 1.00 95.81 179 PRO A CA 1
ATOM 1460 C C . PRO A 1 179 ? -22.012 3.855 2.090 1.00 95.81 179 PRO A C 1
ATOM 1462 O O . PRO A 1 179 ? -20.840 4.154 2.339 1.00 95.81 179 PRO A O 1
ATOM 1465 N N . MET A 1 180 ? -22.768 4.579 1.258 1.00 95.19 180 MET A N 1
ATOM 1466 C CA . MET A 1 180 ? -22.226 5.702 0.477 1.00 95.19 180 MET A CA 1
ATOM 1467 C C . MET A 1 180 ? -21.622 6.802 1.349 1.00 95.19 180 MET A C 1
ATOM 1469 O O . MET A 1 180 ? -20.637 7.403 0.951 1.00 95.19 180 MET A O 1
ATOM 1473 N N . GLU A 1 181 ? -22.140 7.011 2.557 1.00 96.00 181 GLU A N 1
ATOM 1474 C CA . GLU A 1 181 ? -21.605 7.970 3.532 1.00 96.00 181 GLU A CA 1
ATOM 1475 C C . GLU A 1 181 ? -20.160 7.636 3.951 1.00 96.00 181 GLU A C 1
ATOM 1477 O O . GLU A 1 181 ? -19.324 8.528 4.104 1.00 96.00 181 GLU A O 1
ATOM 1482 N N . ILE A 1 182 ? -19.835 6.343 4.084 1.00 97.19 182 ILE A N 1
ATOM 1483 C CA . ILE A 1 182 ? -18.481 5.873 4.411 1.00 97.19 182 ILE A CA 1
ATOM 1484 C C . ILE A 1 182 ? -17.548 6.060 3.212 1.00 97.19 182 ILE A C 1
ATOM 1486 O O . ILE A 1 182 ? -16.418 6.528 3.377 1.00 97.19 182 ILE A O 1
ATOM 1490 N N . ILE A 1 183 ? -18.034 5.756 2.004 1.00 98.06 183 ILE A N 1
ATOM 1491 C CA . ILE A 1 183 ? -17.295 6.009 0.762 1.00 98.06 183 ILE A CA 1
ATOM 1492 C C . ILE A 1 183 ? -17.046 7.514 0.604 1.00 98.06 183 ILE A C 1
ATOM 1494 O O . ILE A 1 183 ? -15.919 7.920 0.349 1.00 98.06 183 ILE A O 1
ATOM 1498 N N . ASP A 1 184 ? -18.048 8.360 0.833 1.00 98.06 184 ASP A N 1
ATOM 1499 C CA . ASP A 1 184 ? -17.924 9.816 0.744 1.00 98.06 184 ASP A CA 1
ATOM 1500 C C . ASP A 1 184 ? -16.893 10.374 1.725 1.00 98.06 184 ASP A C 1
ATOM 1502 O O . ASP A 1 184 ? -16.093 11.234 1.349 1.00 98.06 184 ASP A O 1
ATOM 1506 N N . ARG A 1 185 ? -16.826 9.834 2.948 1.00 97.44 185 ARG A N 1
ATOM 1507 C CA . ARG A 1 185 ? -15.757 10.176 3.895 1.00 97.44 185 ARG A CA 1
ATOM 1508 C C . ARG A 1 185 ? -14.379 9.771 3.368 1.00 97.44 185 ARG A C 1
ATOM 1510 O O . ARG A 1 185 ? -13.451 10.574 3.443 1.00 97.44 185 ARG A O 1
ATOM 1517 N N . LEU A 1 186 ? -14.227 8.570 2.807 1.00 98.38 186 LEU A N 1
ATOM 1518 C CA . LEU A 1 186 ? -12.963 8.133 2.200 1.00 98.38 186 LEU A CA 1
ATOM 1519 C C . LEU A 1 186 ? -12.526 9.068 1.059 1.00 98.38 186 LEU A C 1
ATOM 1521 O O . LEU A 1 186 ? -11.367 9.485 1.010 1.00 98.38 186 LEU A O 1
ATOM 1525 N N . LEU A 1 187 ? -13.452 9.442 0.172 1.00 98.69 187 LEU A N 1
ATOM 1526 C CA . LEU A 1 187 ? -13.174 10.357 -0.939 1.00 98.69 187 LEU A CA 1
ATOM 1527 C C . LEU A 1 187 ? -12.830 11.763 -0.444 1.00 98.69 187 LEU A C 1
ATOM 1529 O O . LEU A 1 187 ? -11.902 12.389 -0.959 1.00 98.69 187 LEU A O 1
ATOM 1533 N N . PHE A 1 188 ? -13.522 12.242 0.592 1.00 98.12 188 PHE A N 1
ATOM 1534 C CA . PHE A 1 188 ? -13.197 13.509 1.235 1.00 98.12 188 PHE A CA 1
ATOM 1535 C C . PHE A 1 188 ? -11.757 13.512 1.759 1.00 98.12 188 PHE A C 1
ATOM 1537 O O . PHE A 1 188 ? -11.040 14.485 1.528 1.00 98.12 188 PHE A O 1
ATOM 1544 N N . LEU A 1 189 ? -11.314 12.430 2.406 1.00 97.88 189 LEU A N 1
ATOM 1545 C CA . LEU A 1 189 ? -9.947 12.291 2.914 1.00 97.88 189 LEU A CA 1
ATOM 1546 C C . LEU A 1 189 ? -8.909 12.234 1.787 1.00 97.88 189 LEU A C 1
ATOM 1548 O O . LEU A 1 189 ? -7.882 12.906 1.878 1.00 97.88 189 LEU A O 1
ATOM 1552 N N . ALA A 1 190 ? -9.187 11.488 0.714 1.00 98.38 190 ALA A N 1
ATOM 1553 C CA . ALA A 1 190 ? -8.309 11.396 -0.452 1.00 98.38 190 ALA A CA 1
ATOM 1554 C C . ALA A 1 190 ? -8.065 12.764 -1.114 1.00 98.38 190 ALA A C 1
ATOM 1556 O O . ALA A 1 190 ? -6.952 13.049 -1.551 1.00 98.38 190 ALA A O 1
ATOM 1557 N N . ILE A 1 191 ? -9.085 13.626 -1.148 1.00 98.31 191 ILE A N 1
ATOM 1558 C CA . ILE A 1 191 ? -9.002 14.946 -1.787 1.00 98.31 191 ILE A CA 1
ATOM 1559 C C . ILE A 1 191 ? -8.441 16.003 -0.820 1.00 98.31 191 ILE A C 1
ATOM 1561 O O . ILE A 1 191 ? -7.509 16.734 -1.158 1.00 98.31 191 ILE A O 1
ATOM 1565 N N . ASN A 1 192 ? -8.987 16.081 0.397 1.00 96.81 192 ASN A N 1
ATOM 1566 C CA . ASN A 1 192 ? -8.838 17.249 1.274 1.00 96.81 192 ASN A CA 1
ATOM 1567 C C . ASN A 1 192 ? -7.846 17.064 2.428 1.00 96.81 192 ASN A C 1
ATOM 1569 O O . ASN A 1 192 ? -7.534 18.040 3.110 1.00 96.81 192 ASN A O 1
ATOM 1573 N N . SER A 1 193 ? -7.355 15.847 2.688 1.00 95.75 193 SER A N 1
ATOM 1574 C CA . SER A 1 193 ? -6.405 15.640 3.786 1.00 95.75 193 SER A CA 1
ATOM 1575 C C . SER A 1 193 ? -5.120 16.451 3.581 1.00 95.75 193 SER A C 1
ATOM 1577 O O . SER A 1 193 ? -4.595 16.565 2.472 1.00 95.75 193 SER A O 1
ATOM 1579 N N . SER A 1 194 ? -4.587 16.989 4.679 1.00 94.25 194 SER A N 1
ATOM 1580 C CA . SER A 1 194 ? -3.292 17.682 4.694 1.00 94.25 194 SER A CA 1
ATOM 1581 C C . SER A 1 194 ? -2.096 16.738 4.861 1.00 94.25 194 SER A C 1
ATOM 1583 O O . SER A 1 194 ? -0.957 17.202 4.850 1.00 94.25 194 SER A O 1
ATOM 1585 N N . ASP A 1 195 ? -2.344 15.434 5.033 1.00 96.00 195 ASP A N 1
ATOM 1586 C CA . ASP A 1 195 ? -1.322 14.405 5.218 1.00 96.00 195 ASP A CA 1
ATOM 1587 C C . ASP A 1 195 ? -1.154 13.556 3.937 1.00 96.00 195 ASP A C 1
ATOM 1589 O O . ASP A 1 195 ? -2.116 12.899 3.516 1.00 96.00 195 ASP A O 1
ATOM 1593 N N . PRO A 1 196 ? 0.042 13.539 3.313 1.00 94.56 196 PRO A N 1
ATOM 1594 C CA . PRO A 1 196 ? 1.307 14.072 3.821 1.00 94.56 196 PRO A CA 1
ATOM 1595 C C . PRO A 1 196 ? 1.441 15.587 3.620 1.00 94.56 196 PRO A C 1
ATOM 1597 O O . PRO A 1 196 ? 1.061 16.133 2.581 1.00 94.56 196 PRO A O 1
ATOM 1600 N N . LYS A 1 197 ? 2.051 16.266 4.599 1.00 91.31 197 LYS A N 1
ATOM 1601 C CA . LYS A 1 197 ? 2.357 17.698 4.488 1.00 91.31 197 LYS A CA 1
ATOM 1602 C C . LYS A 1 197 ? 3.348 17.939 3.349 1.00 91.31 197 LYS A C 1
ATOM 1604 O O . LYS A 1 197 ? 4.271 17.154 3.134 1.00 91.31 197 LYS A O 1
ATOM 1609 N N . SER A 1 198 ? 3.173 19.046 2.629 1.00 86.31 198 SER A N 1
ATOM 1610 C CA . SER A 1 198 ? 4.060 19.408 1.518 1.00 86.31 198 SER A CA 1
ATOM 1611 C C . SER A 1 198 ? 5.520 19.489 1.977 1.00 86.31 198 SER A C 1
ATOM 1613 O O . SER A 1 198 ? 5.823 20.110 2.997 1.00 86.31 198 SER A O 1
ATOM 1615 N N . GLY A 1 199 ? 6.413 18.833 1.232 1.00 82.88 199 GLY A N 1
ATOM 1616 C CA . GLY A 1 199 ? 7.848 18.796 1.520 1.00 82.88 199 GLY A CA 1
ATOM 1617 C C . GLY A 1 199 ? 8.254 17.978 2.751 1.00 82.88 199 GLY A C 1
ATOM 1618 O O . GLY A 1 199 ? 9.385 18.122 3.209 1.00 82.88 199 GLY A O 1
ATOM 1619 N N . GLN A 1 200 ? 7.361 17.157 3.317 1.00 87.19 200 GLN A N 1
ATOM 1620 C CA . GLN A 1 200 ? 7.643 16.358 4.512 1.00 87.19 200 GLN A CA 1
ATOM 1621 C C . GLN A 1 200 ? 7.474 14.861 4.252 1.00 87.19 200 GLN A C 1
ATOM 1623 O O . GLN A 1 200 ? 6.585 14.434 3.515 1.00 87.19 200 GLN A O 1
ATOM 1628 N N . LEU A 1 201 ? 8.326 14.077 4.911 1.00 89.88 201 LEU A N 1
ATOM 1629 C CA . LEU A 1 201 ? 8.196 12.631 5.029 1.00 89.88 201 LEU A CA 1
ATOM 1630 C C . LEU A 1 201 ? 7.580 12.295 6.390 1.00 89.88 201 LEU A C 1
ATOM 1632 O O . LEU A 1 201 ? 7.966 12.872 7.406 1.00 89.88 201 LEU A O 1
ATOM 1636 N N . ASN A 1 202 ? 6.660 11.335 6.413 1.00 90.38 202 ASN A N 1
ATOM 1637 C CA . ASN A 1 202 ? 6.125 10.762 7.649 1.00 90.38 202 ASN A CA 1
ATOM 1638 C C . ASN A 1 202 ? 7.041 9.665 8.208 1.00 90.38 202 ASN A C 1
ATOM 1640 O O . ASN A 1 202 ? 7.046 9.422 9.412 1.00 90.38 202 ASN A O 1
ATOM 1644 N N . VAL A 1 203 ? 7.822 9.022 7.337 1.00 88.06 203 VAL A N 1
ATOM 1645 C CA . VAL A 1 203 ? 8.872 8.060 7.685 1.00 88.06 203 VAL A CA 1
ATOM 1646 C C . VAL A 1 203 ? 10.143 8.457 6.942 1.00 88.06 203 VAL A C 1
ATOM 1648 O O . VAL A 1 203 ? 10.114 8.628 5.725 1.00 88.06 203 VAL A O 1
ATOM 1651 N N . TRP A 1 204 ? 11.253 8.626 7.657 1.00 88.38 204 TRP A N 1
ATOM 1652 C CA . TRP A 1 204 ? 12.519 9.082 7.080 1.00 88.38 204 TRP A CA 1
ATOM 1653 C C . TRP A 1 204 ? 13.718 8.329 7.658 1.00 88.38 204 TRP A C 1
ATOM 1655 O O . TRP A 1 204 ? 13.679 7.846 8.791 1.00 88.38 204 TRP A O 1
ATOM 1665 N N . ASP A 1 205 ? 14.797 8.260 6.875 1.00 80.31 205 ASP A N 1
ATOM 1666 C CA . ASP A 1 205 ? 16.097 7.781 7.348 1.00 80.31 205 ASP A CA 1
ATOM 1667 C C . ASP A 1 205 ? 16.706 8.796 8.325 1.00 80.31 205 ASP A C 1
ATOM 1669 O O . ASP A 1 205 ? 16.613 10.006 8.113 1.00 80.31 205 ASP A O 1
ATOM 1673 N N . ALA A 1 206 ? 17.368 8.321 9.382 1.00 82.75 206 ALA A N 1
ATOM 1674 C CA . ALA A 1 206 ? 18.011 9.184 10.373 1.00 82.75 206 ALA A CA 1
ATOM 1675 C C . ALA A 1 206 ? 19.050 10.151 9.766 1.00 82.75 206 ALA A C 1
ATOM 1677 O O . ALA A 1 206 ? 19.291 11.214 10.335 1.00 82.75 206 ALA A O 1
ATOM 1678 N N . ASN A 1 207 ? 19.634 9.806 8.615 1.00 80.81 207 ASN A N 1
ATOM 1679 C CA . ASN A 1 207 ? 20.616 10.610 7.888 1.00 80.81 207 ASN A CA 1
ATOM 1680 C C . ASN A 1 207 ? 19.998 11.485 6.784 1.00 80.81 207 ASN A C 1
ATOM 1682 O O . ASN A 1 207 ? 20.737 12.074 5.997 1.00 80.81 207 ASN A O 1
ATOM 1686 N N . TRP A 1 208 ? 18.667 11.568 6.687 1.00 85.06 208 TRP A N 1
ATOM 1687 C CA . TRP A 1 208 ? 18.010 12.407 5.690 1.00 85.06 208 TRP A CA 1
ATOM 1688 C C . TRP A 1 208 ? 18.336 13.890 5.914 1.00 85.06 208 TRP A C 1
ATOM 1690 O O . TRP A 1 208 ? 18.086 14.460 6.978 1.00 85.06 208 TRP A O 1
ATOM 1700 N N . ASP A 1 209 ? 18.854 14.535 4.873 1.00 85.75 209 ASP A N 1
ATOM 1701 C CA . ASP A 1 209 ? 19.285 15.937 4.854 1.00 85.75 209 ASP A CA 1
ATOM 1702 C C . ASP A 1 209 ? 18.127 16.948 4.758 1.00 85.75 209 ASP A C 1
ATOM 1704 O O . ASP A 1 209 ? 18.358 18.152 4.640 1.00 85.75 209 ASP A O 1
ATOM 1708 N N . LYS A 1 210 ? 16.878 16.468 4.830 1.00 87.12 210 LYS A N 1
ATOM 1709 C CA . LYS A 1 210 ? 15.640 17.239 4.639 1.00 87.12 210 LYS A CA 1
ATOM 1710 C C . LYS A 1 210 ? 15.472 17.812 3.230 1.00 87.12 210 LYS A C 1
ATOM 1712 O O . LYS A 1 210 ? 14.596 18.652 3.023 1.00 87.12 210 LYS A O 1
ATOM 1717 N N . ASN A 1 211 ? 16.256 17.349 2.257 1.00 88.81 211 ASN A N 1
ATOM 1718 C CA . ASN A 1 211 ? 16.037 17.660 0.856 1.00 88.81 211 ASN A CA 1
ATOM 1719 C C . ASN A 1 211 ? 15.172 16.569 0.209 1.00 88.81 211 ASN A C 1
ATOM 1721 O O . ASN A 1 211 ? 15.552 15.398 0.152 1.00 88.81 211 ASN A O 1
ATOM 1725 N N . MET A 1 212 ? 13.998 16.952 -0.298 1.00 88.62 212 MET A N 1
ATOM 1726 C CA . MET A 1 212 ? 13.091 16.037 -0.997 1.00 88.62 212 MET A CA 1
ATOM 1727 C C . MET A 1 212 ? 13.652 15.536 -2.334 1.00 88.62 212 MET A C 1
ATOM 1729 O O . MET A 1 212 ? 13.220 14.489 -2.810 1.00 88.62 212 MET A O 1
ATOM 1733 N N . GLU A 1 213 ? 14.609 16.236 -2.946 1.00 87.38 213 GLU A N 1
ATOM 1734 C CA . GLU A 1 213 ? 15.249 15.811 -4.201 1.00 87.38 213 GLU A CA 1
ATOM 1735 C C . GLU A 1 213 ? 16.177 14.605 -4.001 1.00 87.38 213 GLU A C 1
ATOM 1737 O O . GLU A 1 213 ? 16.297 13.765 -4.891 1.00 87.38 213 GLU A O 1
ATOM 1742 N N . ASN A 1 214 ? 16.753 14.468 -2.803 1.00 87.12 214 ASN A N 1
ATOM 1743 C CA . ASN A 1 214 ? 17.682 13.389 -2.451 1.00 87.12 214 ASN A CA 1
ATOM 1744 C C . ASN A 1 214 ? 16.975 12.129 -1.925 1.00 87.12 214 ASN A C 1
ATOM 1746 O O . ASN A 1 214 ? 17.620 11.125 -1.625 1.00 87.12 214 ASN A O 1
ATOM 1750 N N . VAL A 1 215 ? 15.645 12.162 -1.807 1.00 91.25 215 VAL A N 1
ATOM 1751 C CA . VAL A 1 215 ? 14.853 11.016 -1.351 1.00 91.25 215 VAL A CA 1
ATOM 1752 C C . VAL A 1 215 ? 14.818 9.943 -2.440 1.00 91.25 215 VAL A C 1
ATOM 1754 O O . VAL A 1 215 ? 14.502 10.224 -3.601 1.00 91.25 215 VAL A O 1
ATOM 1757 N N . THR A 1 216 ? 15.123 8.708 -2.048 1.00 91.62 216 THR A N 1
ATOM 1758 C CA . THR A 1 216 ? 15.093 7.533 -2.927 1.00 91.62 216 THR A CA 1
ATOM 1759 C C . THR A 1 216 ? 13.667 7.156 -3.320 1.00 91.62 216 THR A C 1
ATOM 1761 O O . THR A 1 216 ? 12.697 7.490 -2.630 1.00 91.62 216 THR A O 1
ATOM 1764 N N . VAL A 1 217 ? 13.526 6.405 -4.412 1.00 92.88 217 VAL A N 1
ATOM 1765 C CA . VAL A 1 217 ? 12.240 5.836 -4.837 1.00 92.88 217 VAL A CA 1
ATOM 1766 C C . VAL A 1 217 ? 11.650 4.970 -3.725 1.00 92.88 217 VAL A C 1
ATOM 1768 O O . VAL A 1 217 ? 10.463 5.093 -3.430 1.00 92.88 217 VAL A O 1
ATOM 1771 N N . HIS A 1 218 ? 12.476 4.147 -3.069 1.00 91.44 218 HIS A N 1
ATOM 1772 C CA . HIS A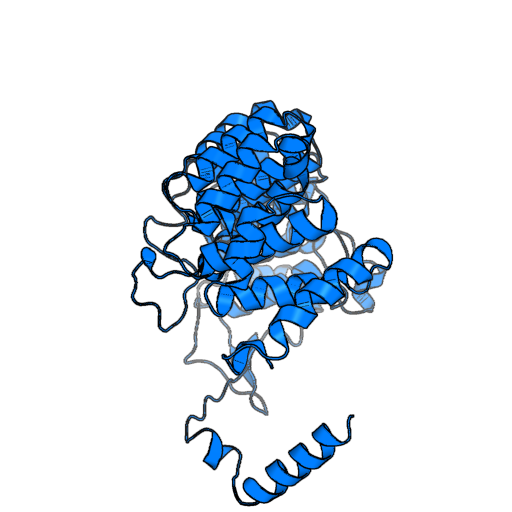 1 218 ? 12.051 3.309 -1.945 1.00 91.44 218 HIS A CA 1
ATOM 1773 C C . HIS A 1 218 ? 11.447 4.130 -0.797 1.00 91.44 218 HIS A C 1
ATOM 1775 O O . HIS A 1 218 ? 10.343 3.842 -0.346 1.00 91.44 218 HIS A O 1
ATOM 1781 N N . THR A 1 219 ? 12.124 5.191 -0.350 1.00 93.06 219 THR A N 1
ATOM 1782 C CA . THR A 1 219 ? 11.628 6.023 0.756 1.00 93.06 219 THR A CA 1
ATOM 1783 C C . THR A 1 219 ? 10.339 6.756 0.380 1.00 93.06 219 THR A C 1
ATOM 1785 O O . THR A 1 219 ? 9.427 6.855 1.204 1.00 93.06 219 THR A O 1
ATOM 1788 N N . LEU A 1 220 ? 10.214 7.244 -0.861 1.00 94.31 220 LEU A N 1
ATOM 1789 C CA . LEU A 1 220 ? 8.946 7.803 -1.347 1.00 94.31 220 LEU A CA 1
ATOM 1790 C C . LEU A 1 220 ? 7.828 6.753 -1.321 1.00 94.31 220 LEU A C 1
ATOM 1792 O O . LEU A 1 220 ? 6.724 7.053 -0.863 1.00 94.31 220 LEU A O 1
ATOM 1796 N N . PHE A 1 221 ? 8.125 5.528 -1.761 1.00 94.94 221 PHE A N 1
ATOM 1797 C CA . PHE A 1 221 ? 7.170 4.425 -1.800 1.00 94.94 221 PHE A CA 1
ATOM 1798 C C . PHE A 1 221 ? 6.703 4.011 -0.403 1.00 94.94 221 PHE A C 1
ATOM 1800 O O . PHE A 1 221 ? 5.499 3.919 -0.173 1.00 94.94 221 PHE A O 1
ATOM 1807 N N . ASP A 1 222 ? 7.608 3.878 0.565 1.00 93.06 222 ASP A N 1
ATOM 1808 C CA . ASP A 1 222 ? 7.253 3.580 1.959 1.00 93.06 222 ASP A CA 1
ATOM 1809 C C . ASP A 1 222 ? 6.309 4.630 2.553 1.00 93.06 222 ASP A C 1
ATOM 1811 O O . ASP A 1 222 ? 5.398 4.315 3.325 1.00 93.06 222 ASP A O 1
ATOM 1815 N N . ASN A 1 223 ? 6.484 5.898 2.177 1.00 95.69 223 ASN A N 1
ATOM 1816 C CA . ASN A 1 223 ? 5.623 6.972 2.656 1.00 95.69 223 ASN A CA 1
ATOM 1817 C C . ASN A 1 223 ? 4.198 6.906 2.083 1.00 95.69 223 ASN A C 1
ATOM 1819 O O . ASN A 1 223 ? 3.286 7.461 2.701 1.00 95.69 223 ASN A O 1
ATOM 1823 N N . THR A 1 224 ? 3.961 6.185 0.980 1.00 96.69 224 THR A N 1
ATOM 1824 C CA . THR A 1 224 ? 2.605 5.989 0.431 1.00 96.69 224 THR A CA 1
ATOM 1825 C C . THR A 1 224 ? 1.697 5.251 1.421 1.00 96.69 224 THR A C 1
ATOM 1827 O O . THR A 1 224 ? 0.546 5.634 1.608 1.00 96.69 224 THR A O 1
ATOM 1830 N N . PHE A 1 225 ? 2.234 4.279 2.161 1.00 94.00 225 PHE A N 1
ATOM 1831 C CA . PHE A 1 225 ? 1.500 3.507 3.175 1.00 94.00 225 PHE A CA 1
ATOM 1832 C C . PHE A 1 225 ? 1.404 4.202 4.536 1.00 94.00 225 PHE A C 1
ATOM 1834 O O . PHE A 1 225 ? 0.709 3.729 5.442 1.00 94.00 225 PHE A O 1
ATOM 1841 N N . ASN A 1 226 ? 2.136 5.304 4.697 1.00 94.94 226 ASN A N 1
ATOM 1842 C CA . ASN A 1 226 ? 2.301 6.026 5.952 1.00 94.94 226 ASN A CA 1
ATOM 1843 C C . ASN A 1 226 ? 1.745 7.449 5.876 1.00 94.94 226 ASN A C 1
ATOM 1845 O O . ASN A 1 226 ? 2.113 8.297 6.687 1.00 94.94 226 ASN A O 1
ATOM 1849 N N . CYS A 1 227 ? 0.850 7.728 4.932 1.00 96.69 227 CYS A N 1
ATOM 1850 C CA . CYS A 1 227 ? 0.108 8.980 4.886 1.00 96.69 227 CYS A CA 1
ATOM 1851 C C . CYS A 1 227 ? -1.372 8.747 4.571 1.00 96.69 227 CYS A C 1
ATOM 1853 O O . CYS A 1 227 ? -1.728 7.783 3.896 1.00 96.69 227 CYS A O 1
ATOM 1855 N N . VAL A 1 228 ? -2.241 9.638 5.047 1.00 97.75 228 VAL A N 1
ATOM 1856 C CA . VAL A 1 228 ? -3.697 9.534 4.877 1.00 97.75 228 VAL A CA 1
ATOM 1857 C C . VAL A 1 228 ? -4.074 9.452 3.404 1.00 97.75 228 VAL A C 1
ATOM 1859 O O . VAL A 1 228 ? -4.797 8.535 3.027 1.00 97.75 228 VAL A O 1
ATOM 1862 N N . LYS A 1 229 ? -3.579 10.373 2.564 1.00 98.31 229 LYS A N 1
ATOM 1863 C CA . LYS A 1 229 ? -3.908 10.377 1.131 1.00 98.31 229 LYS A CA 1
ATOM 1864 C C . LYS A 1 229 ? -3.445 9.108 0.420 1.00 98.31 229 LYS A C 1
ATOM 1866 O O . LYS A 1 229 ? -4.178 8.586 -0.414 1.00 98.31 229 LYS A O 1
ATOM 1871 N N . GLY A 1 230 ? -2.269 8.587 0.769 1.00 98.00 230 GLY A N 1
ATOM 1872 C CA . GLY A 1 230 ? -1.745 7.370 0.154 1.00 98.00 230 GLY A CA 1
ATOM 1873 C C . GLY A 1 230 ? -2.521 6.114 0.557 1.00 98.00 230 GLY A C 1
ATOM 1874 O O . GLY A 1 230 ? -2.911 5.330 -0.303 1.00 98.00 230 GLY A O 1
ATOM 1875 N N . VAL A 1 231 ? -2.868 5.975 1.839 1.00 98.38 231 VAL A N 1
ATOM 1876 C CA . VAL A 1 231 ? -3.715 4.870 2.318 1.00 98.38 231 VAL A CA 1
ATOM 1877 C C . VAL A 1 231 ? -5.154 5.000 1.796 1.00 98.38 231 VAL A C 1
ATOM 1879 O O . VAL A 1 231 ? -5.798 3.995 1.496 1.00 98.38 231 VAL A O 1
ATOM 1882 N N . ALA A 1 232 ? -5.667 6.224 1.634 1.00 98.75 232 ALA A N 1
ATOM 1883 C CA . ALA A 1 232 ? -6.965 6.455 1.007 1.00 98.75 232 ALA A CA 1
ATOM 1884 C C . ALA A 1 232 ? -6.960 6.052 -0.478 1.00 98.75 232 ALA A C 1
ATOM 1886 O O . ALA A 1 232 ? -7.911 5.424 -0.939 1.00 98.75 232 ALA A O 1
ATOM 1887 N N . ALA A 1 233 ? -5.880 6.350 -1.211 1.00 98.75 233 ALA A N 1
ATOM 1888 C CA . ALA A 1 233 ? -5.690 5.884 -2.583 1.00 98.75 233 ALA A CA 1
ATOM 1889 C C . ALA A 1 233 ? -5.681 4.347 -2.657 1.00 98.75 233 ALA A C 1
ATOM 1891 O O . ALA A 1 233 ? -6.355 3.772 -3.509 1.00 98.75 233 ALA A O 1
ATOM 1892 N N . GLU A 1 234 ? -4.999 3.666 -1.731 1.00 98.19 234 GLU A N 1
ATOM 1893 C CA . GLU A 1 234 ? -5.024 2.199 -1.661 1.00 98.19 234 GLU A CA 1
ATOM 1894 C C . GLU A 1 234 ? -6.451 1.661 -1.458 1.00 98.19 234 GLU A C 1
ATOM 1896 O O . GLU A 1 234 ? -6.893 0.774 -2.190 1.00 98.19 234 GLU A O 1
ATOM 1901 N N . ALA A 1 235 ? -7.203 2.237 -0.515 1.00 98.69 235 ALA A N 1
ATOM 1902 C CA . ALA A 1 235 ? -8.584 1.842 -0.252 1.00 98.69 235 ALA A CA 1
ATOM 1903 C C . ALA A 1 235 ? -9.496 2.054 -1.474 1.00 98.69 235 ALA A C 1
ATOM 1905 O O . ALA A 1 235 ? -10.277 1.166 -1.812 1.00 98.69 235 ALA A O 1
ATOM 1906 N N . ILE A 1 236 ? -9.362 3.188 -2.176 1.00 98.81 236 ILE A N 1
ATOM 1907 C CA . ILE A 1 236 ? -10.083 3.455 -3.432 1.00 98.81 236 ILE A CA 1
ATOM 1908 C C . ILE A 1 236 ? -9.731 2.401 -4.487 1.00 98.81 236 ILE A C 1
ATOM 1910 O O . ILE A 1 236 ? -10.629 1.868 -5.136 1.00 98.81 236 ILE A O 1
ATOM 1914 N N . GLY A 1 237 ? -8.444 2.073 -4.642 1.00 98.50 237 GLY A N 1
ATOM 1915 C CA . GLY A 1 237 ? -7.989 1.050 -5.581 1.00 98.50 237 GLY A CA 1
ATOM 1916 C C . GLY A 1 237 ? -8.603 -0.321 -5.294 1.00 98.50 237 GLY A C 1
ATOM 1917 O O . GLY A 1 237 ? -9.153 -0.944 -6.200 1.00 98.50 237 GLY A O 1
ATOM 1918 N N . LYS A 1 238 ? -8.593 -0.777 -4.035 1.00 98.38 238 LYS A N 1
ATOM 1919 C CA . LYS A 1 238 ? -9.191 -2.073 -3.671 1.00 98.38 238 LYS A CA 1
ATOM 1920 C C . LYS A 1 238 ? -10.713 -2.090 -3.825 1.00 98.38 238 LYS A C 1
ATOM 1922 O O . LYS A 1 238 ? -11.254 -3.063 -4.345 1.00 98.38 238 LYS A O 1
ATOM 1927 N N . LEU A 1 239 ? -11.405 -1.014 -3.439 1.00 98.50 239 LEU A N 1
ATOM 1928 C CA . LEU A 1 239 ? -12.849 -0.887 -3.672 1.00 98.50 239 LEU A CA 1
ATOM 1929 C C . LEU A 1 239 ? -13.181 -0.978 -5.162 1.00 98.50 239 LEU A C 1
ATOM 1931 O O . LEU A 1 239 ? -14.087 -1.712 -5.538 1.00 98.50 239 LEU A O 1
ATOM 1935 N N . LEU A 1 240 ? -12.431 -0.273 -6.011 1.00 98.19 240 LEU A N 1
ATOM 1936 C CA . LEU A 1 240 ? -12.667 -0.267 -7.451 1.00 98.19 240 LEU A CA 1
ATOM 1937 C C . LEU A 1 240 ? -12.316 -1.609 -8.110 1.00 98.19 240 LEU A C 1
ATOM 1939 O O . LEU A 1 240 ? -12.961 -2.005 -9.079 1.00 98.19 240 LEU A O 1
ATOM 1943 N N . TRP A 1 241 ? -11.320 -2.324 -7.577 1.00 97.56 241 TRP A N 1
ATOM 1944 C CA . TRP A 1 241 ? -10.990 -3.683 -8.008 1.00 97.56 241 TRP A CA 1
ATOM 1945 C C . TRP A 1 241 ? -12.160 -4.650 -7.784 1.00 97.56 241 TRP A C 1
ATOM 1947 O O . TRP A 1 241 ? -12.485 -5.430 -8.679 1.00 97.56 241 TRP A O 1
ATOM 1957 N N . ASN A 1 242 ? -12.818 -4.564 -6.625 1.00 97.25 242 ASN A N 1
ATOM 1958 C CA . ASN A 1 242 ? -13.942 -5.433 -6.270 1.00 97.25 242 ASN A CA 1
ATOM 1959 C C . ASN A 1 242 ? -15.287 -4.951 -6.831 1.00 97.25 242 ASN A C 1
ATOM 1961 O O . ASN A 1 242 ? -16.174 -5.765 -7.076 1.00 97.25 242 ASN A O 1
ATOM 1965 N N . ASN A 1 243 ? -15.450 -3.644 -7.044 1.00 96.62 243 ASN A N 1
ATOM 1966 C CA . ASN A 1 243 ? -16.675 -3.043 -7.554 1.00 96.62 243 ASN A CA 1
ATOM 1967 C C . ASN A 1 243 ? -16.373 -1.917 -8.556 1.00 96.62 243 ASN A C 1
ATOM 1969 O O . ASN A 1 243 ? -16.229 -0.745 -8.200 1.00 96.62 243 ASN A O 1
ATOM 1973 N N . GLN A 1 244 ? -16.339 -2.280 -9.839 1.00 97.00 244 GLN A N 1
ATOM 1974 C CA . GLN A 1 244 ? -16.063 -1.354 -10.940 1.00 97.00 244 GLN A CA 1
ATOM 1975 C C . GLN A 1 244 ? -17.172 -0.308 -11.145 1.00 97.00 244 GLN A C 1
ATOM 1977 O O . GLN A 1 244 ? -16.901 0.760 -11.691 1.00 97.00 244 GLN A O 1
ATOM 1982 N N . GLU A 1 245 ? -18.399 -0.558 -10.669 1.00 96.81 245 GLU A N 1
ATOM 1983 C CA . GLU A 1 245 ? -19.521 0.391 -10.776 1.00 96.81 245 GLU A CA 1
ATOM 1984 C C . GLU A 1 245 ? -19.283 1.667 -9.951 1.00 96.81 245 GLU A C 1
ATOM 1986 O O . GLU A 1 245 ? -19.898 2.703 -10.201 1.00 96.81 245 GLU A O 1
ATOM 1991 N N . LEU A 1 246 ? -18.339 1.634 -9.003 1.00 97.75 246 LEU A N 1
ATOM 1992 C CA . LEU A 1 246 ? -17.923 2.811 -8.242 1.00 97.75 246 LEU A CA 1
ATOM 1993 C C . LEU A 1 246 ? -17.085 3.804 -9.058 1.00 97.75 246 LEU A C 1
ATOM 1995 O O . LEU A 1 246 ? -16.788 4.882 -8.542 1.00 97.75 246 LEU A O 1
ATOM 1999 N N . PHE A 1 247 ? -16.696 3.486 -10.298 1.00 98.50 247 PHE A N 1
ATOM 2000 C CA . PHE A 1 247 ? -15.775 4.314 -11.080 1.00 98.50 247 PHE A CA 1
ATOM 2001 C C . PHE A 1 247 ? -16.205 5.783 -11.162 1.00 98.50 247 PHE A C 1
ATOM 2003 O O . PHE A 1 247 ? -15.427 6.667 -10.798 1.00 98.50 247 PHE A O 1
ATOM 2010 N N . ASP A 1 248 ? -17.458 6.049 -11.536 1.00 98.44 248 ASP A N 1
ATOM 2011 C CA . ASP A 1 248 ? -17.980 7.417 -11.653 1.00 98.44 248 ASP A CA 1
ATOM 2012 C C . ASP A 1 248 ? -17.963 8.158 -10.309 1.00 98.44 248 ASP A C 1
ATOM 2014 O O . ASP A 1 248 ? -17.698 9.362 -10.245 1.00 98.44 248 ASP A O 1
ATOM 2018 N N . LYS A 1 249 ? -18.196 7.430 -9.210 1.00 98.25 249 LYS A N 1
ATOM 2019 C CA . LYS A 1 249 ? -18.189 7.977 -7.851 1.00 98.25 249 LYS A CA 1
ATOM 2020 C C . LYS A 1 249 ? -16.779 8.372 -7.412 1.00 98.25 249 LYS A C 1
ATOM 2022 O O . LYS A 1 249 ? -16.608 9.427 -6.801 1.00 98.25 249 LYS A O 1
ATOM 2027 N N . VAL A 1 250 ? -15.773 7.553 -7.725 1.00 98.44 250 VAL A N 1
ATOM 2028 C CA . VAL A 1 250 ? -14.381 7.774 -7.295 1.00 98.44 250 VAL A CA 1
ATOM 2029 C C . VAL A 1 250 ? -13.561 8.615 -8.278 1.00 98.44 250 VAL A C 1
ATOM 2031 O O . VAL A 1 250 ? -12.480 9.079 -7.915 1.00 98.44 250 VAL A O 1
ATOM 2034 N N . PHE A 1 251 ? -14.072 8.861 -9.490 1.00 98.62 251 PHE A N 1
ATOM 2035 C CA . PHE A 1 251 ? -13.361 9.526 -10.587 1.00 98.62 251 PHE A CA 1
ATOM 2036 C C . PHE A 1 251 ? -12.639 10.807 -10.152 1.00 98.62 251 PHE A C 1
ATOM 2038 O O . PHE A 1 251 ? -11.433 10.946 -10.351 1.00 98.62 251 PHE A O 1
ATOM 2045 N N . LYS A 1 252 ? -13.360 11.730 -9.500 1.00 98.62 252 LYS A N 1
ATOM 2046 C CA . LYS A 1 252 ? -12.799 13.021 -9.060 1.00 98.62 252 LYS A CA 1
ATOM 2047 C C . LYS A 1 252 ? -11.702 12.864 -8.009 1.00 98.62 252 LYS A C 1
ATOM 2049 O O . LYS A 1 252 ? -10.769 13.661 -7.979 1.00 98.62 252 LYS A O 1
ATOM 2054 N N . ALA A 1 253 ? -11.806 11.855 -7.145 1.00 98.81 253 ALA A N 1
ATOM 2055 C CA . ALA A 1 253 ? -10.777 11.588 -6.149 1.00 98.81 253 ALA A CA 1
ATOM 2056 C C . ALA A 1 253 ? -9.505 11.045 -6.812 1.00 98.81 253 ALA A C 1
ATOM 2058 O O . ALA A 1 253 ? -8.422 11.536 -6.510 1.00 98.81 253 ALA A O 1
ATOM 2059 N N . ILE A 1 254 ? -9.629 10.107 -7.760 1.00 98.81 254 ILE A N 1
ATOM 2060 C CA . ILE A 1 254 ? -8.484 9.604 -8.537 1.00 98.81 254 ILE A CA 1
ATOM 2061 C C . ILE A 1 254 ? -7.816 10.748 -9.303 1.00 98.81 254 ILE A C 1
ATOM 2063 O O . ILE A 1 254 ? -6.602 10.918 -9.217 1.00 98.81 254 ILE A O 1
ATOM 2067 N N . GLU A 1 255 ? -8.603 11.577 -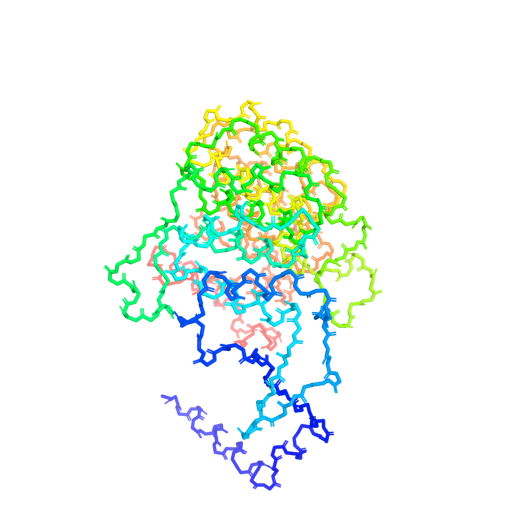9.990 1.00 98.69 255 GLU A N 1
ATOM 2068 C CA . GLU A 1 255 ? -8.092 12.732 -10.728 1.00 98.69 255 GLU A CA 1
ATOM 2069 C C . GLU A 1 255 ? -7.319 13.702 -9.819 1.00 98.69 255 GLU A C 1
ATOM 2071 O O . GLU A 1 255 ? -6.224 14.141 -10.177 1.00 98.69 255 GLU A O 1
ATOM 2076 N N . SER A 1 256 ? -7.846 13.978 -8.620 1.00 98.56 256 SER A N 1
ATOM 2077 C CA . SER A 1 256 ? -7.171 14.809 -7.619 1.00 98.56 256 SER A CA 1
ATOM 2078 C C . SER A 1 256 ? -5.869 14.185 -7.113 1.00 98.56 256 SER A C 1
ATOM 2080 O O . SER A 1 256 ? -4.905 14.914 -6.901 1.00 98.56 256 SER A O 1
ATOM 2082 N N . LEU A 1 257 ? -5.825 12.866 -6.898 1.00 98.56 257 LEU A N 1
ATOM 2083 C CA . LEU A 1 257 ? -4.633 12.159 -6.412 1.00 98.56 257 LEU A CA 1
ATOM 2084 C C . LEU A 1 257 ? -3.522 12.120 -7.473 1.00 98.56 257 LEU A C 1
ATOM 2086 O O . LEU A 1 257 ? -2.351 12.315 -7.156 1.00 98.56 257 LEU A O 1
ATOM 2090 N N . VAL A 1 258 ? -3.890 11.901 -8.738 1.00 98.44 258 VAL A N 1
ATOM 2091 C CA . VAL A 1 258 ? -2.965 11.862 -9.884 1.00 98.44 258 VAL A CA 1
ATOM 2092 C C . VAL A 1 258 ? -2.272 13.210 -10.102 1.00 98.44 258 VAL A C 1
ATOM 2094 O O . VAL A 1 258 ? -1.103 13.253 -10.491 1.00 98.44 258 VAL A O 1
ATOM 2097 N N . GLN A 1 259 ? -2.985 14.305 -9.837 1.00 97.38 259 GLN A N 1
ATOM 2098 C CA . GLN A 1 259 ? -2.505 15.682 -9.992 1.00 97.38 259 GLN A CA 1
ATOM 2099 C C . GLN A 1 259 ? -2.005 16.304 -8.679 1.00 97.38 259 GLN A C 1
ATOM 2101 O O . GLN A 1 259 ? -1.706 17.497 -8.647 1.00 97.38 259 GLN A O 1
ATOM 2106 N N . ASP A 1 260 ? -1.929 15.533 -7.590 1.00 97.06 260 ASP A N 1
ATOM 2107 C CA . ASP A 1 260 ? -1.532 16.068 -6.289 1.00 97.06 260 ASP A CA 1
ATOM 2108 C C . ASP A 1 260 ? -0.102 16.640 -6.360 1.00 97.06 260 ASP A C 1
ATOM 2110 O O . ASP A 1 260 ? 0.768 16.034 -6.989 1.00 97.06 260 ASP A O 1
ATOM 2114 N N . PRO A 1 261 ? 0.191 17.796 -5.739 1.00 93.94 261 PRO A N 1
ATOM 2115 C CA . PRO A 1 261 ? 1.530 18.382 -5.773 1.00 93.94 261 PRO A CA 1
ATOM 2116 C C . PRO A 1 261 ? 2.593 17.524 -5.069 1.00 93.94 261 PRO A C 1
ATOM 2118 O O . PRO A 1 261 ? 3.781 17.667 -5.364 1.00 93.94 261 PRO A O 1
ATOM 2121 N N . ASN A 1 262 ? 2.207 16.635 -4.147 1.00 94.25 262 ASN A N 1
ATOM 2122 C CA . ASN A 1 262 ? 3.149 15.798 -3.417 1.00 94.25 262 ASN A CA 1
ATOM 2123 C C . ASN A 1 262 ? 3.479 14.506 -4.203 1.00 94.25 262 ASN A C 1
ATOM 2125 O O . ASN A 1 262 ? 2.574 13.714 -4.488 1.00 94.25 262 ASN A O 1
ATOM 2129 N N . PRO A 1 263 ? 4.764 14.218 -4.503 1.00 95.38 263 PRO A N 1
ATOM 2130 C CA . PRO A 1 263 ? 5.149 13.024 -5.259 1.00 95.38 263 PRO A CA 1
ATOM 2131 C C . PRO A 1 263 ? 4.772 11.708 -4.563 1.00 95.38 263 PRO A C 1
ATOM 2133 O O . PRO A 1 263 ? 4.517 10.725 -5.253 1.00 95.38 263 PRO A O 1
ATOM 2136 N N . ILE A 1 264 ? 4.670 11.678 -3.227 1.00 96.19 264 ILE A N 1
ATOM 2137 C CA . ILE A 1 264 ? 4.197 10.500 -2.477 1.00 96.19 264 ILE A CA 1
ATOM 2138 C C . ILE A 1 264 ? 2.741 10.197 -2.838 1.00 96.19 264 ILE A C 1
ATOM 2140 O O . ILE A 1 264 ? 2.382 9.046 -3.075 1.00 96.19 264 ILE A O 1
ATOM 2144 N N . VAL A 1 265 ? 1.896 11.227 -2.919 1.00 97.69 265 VAL A N 1
ATOM 2145 C CA . VAL A 1 265 ? 0.474 11.055 -3.242 1.00 97.69 265 VAL A CA 1
ATOM 2146 C C . VAL A 1 265 ? 0.309 10.618 -4.692 1.00 97.69 265 VAL A C 1
ATOM 2148 O O . VAL A 1 265 ? -0.407 9.652 -4.955 1.00 97.69 265 VAL A O 1
ATOM 2151 N N . ARG A 1 266 ? 1.038 11.241 -5.627 1.00 97.69 266 ARG A N 1
ATOM 2152 C CA . ARG A 1 266 ? 1.035 10.801 -7.030 1.00 97.69 266 ARG A CA 1
ATOM 2153 C C . ARG A 1 266 ? 1.538 9.368 -7.179 1.00 97.69 266 ARG A C 1
ATOM 2155 O O . ARG A 1 266 ? 0.952 8.604 -7.940 1.00 97.69 266 ARG A O 1
ATOM 2162 N N . MET A 1 267 ? 2.565 8.970 -6.429 1.00 97.62 267 MET A N 1
ATOM 2163 C CA . MET A 1 267 ? 3.051 7.588 -6.414 1.00 97.62 267 MET A CA 1
ATOM 2164 C C . MET A 1 267 ? 1.987 6.611 -5.901 1.00 97.62 267 MET A C 1
ATOM 2166 O O . MET A 1 267 ? 1.750 5.587 -6.536 1.00 97.62 267 MET A O 1
ATOM 2170 N N . ALA A 1 268 ? 1.297 6.946 -4.808 1.00 98.00 268 ALA A N 1
ATOM 2171 C CA . ALA A 1 268 ? 0.193 6.139 -4.290 1.00 98.00 268 ALA A CA 1
ATOM 2172 C C . ALA A 1 268 ? -0.977 6.047 -5.286 1.00 98.00 268 ALA A C 1
ATOM 2174 O O . ALA A 1 268 ? -1.594 4.992 -5.428 1.00 98.00 268 ALA A O 1
ATOM 2175 N N . SER A 1 269 ? -1.254 7.132 -6.020 1.00 98.44 269 SER A N 1
ATOM 2176 C CA . SER A 1 269 ? -2.351 7.198 -6.990 1.00 98.44 269 SER A CA 1
ATOM 2177 C C . SER A 1 269 ? -2.229 6.156 -8.104 1.00 98.44 269 SER A C 1
ATOM 2179 O O . SER A 1 269 ? -3.252 5.680 -8.590 1.00 98.44 269 SER A O 1
ATOM 2181 N N . VAL A 1 270 ? -1.010 5.718 -8.451 1.00 98.50 270 VAL A N 1
ATOM 2182 C CA . VAL A 1 270 ? -0.783 4.686 -9.476 1.00 98.50 270 VAL A CA 1
ATOM 2183 C C . VAL A 1 270 ? -1.511 3.385 -9.130 1.00 98.50 270 VAL A C 1
ATOM 2185 O O . VAL A 1 270 ? -2.044 2.733 -10.025 1.00 98.50 270 VAL A O 1
ATOM 2188 N N . TYR A 1 271 ? -1.628 3.040 -7.843 1.00 98.06 271 TYR A N 1
ATOM 2189 C CA . TYR A 1 271 ? -2.382 1.860 -7.419 1.00 98.06 271 TYR A CA 1
ATOM 2190 C C . TYR A 1 271 ? -3.863 1.938 -7.809 1.00 98.06 271 TYR A C 1
ATOM 2192 O O . TYR A 1 271 ? -4.443 0.937 -8.223 1.00 98.06 271 TYR A O 1
ATOM 2200 N N . THR A 1 272 ? -4.470 3.132 -7.768 1.00 98.50 272 THR A N 1
ATOM 2201 C CA . THR A 1 272 ? -5.860 3.325 -8.220 1.00 98.50 272 THR A CA 1
ATOM 2202 C C . THR A 1 272 ? -6.021 3.102 -9.718 1.00 98.50 272 THR A C 1
ATOM 2204 O O . THR A 1 272 ? -7.107 2.755 -10.164 1.00 98.50 272 THR A O 1
ATOM 2207 N N . LEU A 1 273 ? -4.952 3.257 -10.504 1.00 98.62 273 LEU A N 1
ATOM 2208 C CA . LEU A 1 273 ? -5.004 3.111 -11.955 1.00 98.62 273 LEU A CA 1
ATOM 2209 C C . LEU A 1 273 ? -5.012 1.641 -12.385 1.00 98.62 273 LEU A C 1
ATOM 2211 O O . LEU A 1 273 ? -5.533 1.337 -13.454 1.00 98.62 273 LEU A O 1
ATOM 2215 N N . ILE A 1 274 ? -4.490 0.726 -11.559 1.00 97.75 274 ILE A N 1
ATOM 2216 C CA . ILE A 1 274 ? -4.474 -0.719 -11.833 1.00 97.75 274 ILE A CA 1
ATOM 2217 C C . ILE A 1 274 ? -5.885 -1.277 -12.096 1.00 97.75 274 ILE A C 1
ATOM 2219 O O . ILE A 1 274 ? -6.090 -1.840 -13.170 1.00 97.75 274 ILE A O 1
ATOM 2223 N N . PRO A 1 275 ? -6.890 -1.107 -11.213 1.00 98.12 275 PRO A N 1
ATOM 2224 C CA . PRO A 1 275 ? -8.262 -1.513 -11.524 1.00 98.12 275 PRO A CA 1
ATOM 2225 C C . PRO A 1 275 ? -8.865 -0.719 -12.693 1.00 98.12 275 PRO A C 1
ATOM 2227 O O . PRO A 1 275 ? -9.624 -1.285 -13.477 1.00 98.12 275 PRO A O 1
ATOM 2230 N N . VAL A 1 276 ? -8.495 0.557 -12.880 1.00 98.69 276 VAL A N 1
ATOM 2231 C CA . VAL A 1 276 ? -8.992 1.380 -14.002 1.00 98.69 276 VAL A CA 1
ATOM 2232 C C . VAL A 1 276 ? -8.556 0.813 -15.355 1.00 98.69 276 VAL A C 1
ATOM 2234 O O . VAL A 1 276 ? -9.298 0.959 -16.321 1.00 98.69 276 VAL A O 1
ATOM 2237 N N . ILE A 1 277 ? -7.438 0.079 -15.443 1.00 98.31 277 ILE A N 1
ATOM 2238 C CA . ILE A 1 277 ? -7.037 -0.639 -16.670 1.00 98.31 277 ILE A CA 1
ATOM 2239 C C . ILE A 1 277 ? -8.161 -1.555 -17.190 1.00 98.31 277 ILE A C 1
ATOM 2241 O O . ILE A 1 277 ? -8.307 -1.705 -18.406 1.00 98.31 277 ILE A O 1
ATOM 2245 N N . ASN A 1 278 ? -8.946 -2.160 -16.292 1.00 97.25 278 ASN A N 1
ATOM 2246 C CA . ASN A 1 278 ? -10.043 -3.065 -16.649 1.00 97.25 278 ASN A CA 1
ATOM 2247 C C . ASN A 1 278 ? -11.335 -2.328 -17.041 1.00 97.25 278 ASN A C 1
ATOM 2249 O O . ASN A 1 278 ? -12.189 -2.926 -17.687 1.00 97.25 278 ASN A O 1
ATOM 2253 N N . ILE A 1 279 ? -11.461 -1.048 -16.679 1.00 98.00 279 ILE A N 1
ATOM 2254 C CA . ILE A 1 279 ? -12.663 -0.224 -16.883 1.00 98.00 279 ILE A CA 1
ATOM 2255 C C . ILE A 1 279 ? -12.477 0.697 -18.093 1.00 98.00 279 ILE A C 1
ATOM 2257 O O . ILE A 1 279 ? -13.269 0.695 -19.030 1.00 98.00 279 ILE A O 1
ATOM 2261 N N . ASN A 1 280 ? -11.402 1.488 -18.078 1.00 98.19 280 ASN A N 1
ATOM 2262 C CA . ASN A 1 280 ? -11.020 2.423 -19.126 1.00 98.19 280 ASN A CA 1
ATOM 2263 C C . ASN A 1 280 ? -9.489 2.502 -19.214 1.00 98.19 280 ASN A C 1
ATOM 2265 O O . ASN A 1 280 ? -8.833 3.336 -18.583 1.00 98.19 280 ASN A O 1
ATOM 2269 N N . ARG A 1 281 ? -8.923 1.600 -20.017 1.00 98.31 281 ARG A N 1
ATOM 2270 C CA . ARG A 1 281 ? -7.476 1.445 -20.181 1.00 98.31 281 ARG A CA 1
ATOM 2271 C C . ARG A 1 281 ? -6.787 2.710 -20.691 1.00 98.31 281 ARG A C 1
ATOM 2273 O O . ARG A 1 281 ? -5.733 3.063 -20.168 1.00 98.31 281 ARG A O 1
ATOM 2280 N N . ASP A 1 282 ? -7.384 3.391 -21.662 1.00 98.50 282 ASP A N 1
ATOM 2281 C CA . ASP A 1 282 ? -6.807 4.600 -22.258 1.00 98.50 282 ASP A CA 1
ATOM 2282 C C . ASP A 1 282 ? -6.725 5.717 -21.213 1.00 98.50 282 ASP A C 1
ATOM 2284 O O . ASP A 1 282 ? -5.687 6.366 -21.069 1.00 98.50 282 ASP A O 1
ATOM 2288 N N . LYS A 1 283 ? -7.779 5.877 -20.398 1.00 98.50 283 LYS A N 1
ATOM 2289 C CA . LYS A 1 283 ? -7.785 6.850 -19.301 1.00 98.50 283 LYS A CA 1
ATOM 2290 C C . LYS A 1 283 ? -6.774 6.502 -18.211 1.00 98.50 283 LYS A C 1
ATOM 2292 O O . LYS A 1 283 ? -6.111 7.397 -17.692 1.00 98.50 283 LYS A O 1
ATOM 2297 N N . ALA A 1 284 ? -6.614 5.216 -17.892 1.00 98.62 284 ALA A N 1
ATOM 2298 C CA . ALA A 1 284 ? -5.590 4.767 -16.952 1.00 98.62 284 ALA A CA 1
ATOM 2299 C C . ALA A 1 284 ? -4.182 5.164 -17.433 1.00 98.62 284 ALA A C 1
ATOM 2301 O O . ALA A 1 284 ? -3.386 5.680 -16.651 1.00 98.62 284 ALA A O 1
ATOM 2302 N N . VAL A 1 285 ? -3.881 4.963 -18.723 1.00 98.44 285 VAL A N 1
ATOM 2303 C CA . VAL A 1 285 ? -2.579 5.312 -19.321 1.00 98.44 285 VAL A CA 1
ATOM 2304 C C . VAL A 1 285 ? -2.382 6.828 -19.407 1.00 98.44 285 VAL A C 1
ATOM 2306 O O . VAL A 1 285 ? -1.283 7.315 -19.134 1.00 98.44 285 VAL A O 1
ATOM 2309 N N . GLU A 1 286 ? -3.434 7.585 -19.726 1.00 98.00 286 GLU A N 1
ATOM 2310 C CA . GLU A 1 286 ? -3.421 9.052 -19.682 1.00 98.00 286 GLU A CA 1
ATOM 2311 C C . GLU A 1 286 ? -3.039 9.557 -18.281 1.00 98.00 286 GLU A C 1
ATOM 2313 O O . GLU A 1 286 ? -2.087 10.329 -18.137 1.00 98.00 286 GLU A O 1
ATOM 2318 N N . TRP A 1 287 ? -3.731 9.079 -17.241 1.00 98.62 287 TRP A N 1
ATOM 2319 C CA . TRP A 1 287 ? -3.449 9.448 -15.853 1.00 98.62 287 TRP A CA 1
ATOM 2320 C C . TRP A 1 287 ? -2.066 8.995 -15.388 1.00 98.62 287 TRP A C 1
ATOM 2322 O O . TRP A 1 287 ? -1.367 9.769 -14.738 1.00 98.62 287 TRP A O 1
ATOM 2332 N N . PHE A 1 288 ? -1.614 7.804 -15.779 1.00 98.38 288 PHE A N 1
ATOM 2333 C CA . PHE A 1 288 ? -0.268 7.330 -15.456 1.00 98.38 288 PHE A CA 1
ATOM 2334 C C . PHE A 1 288 ? 0.831 8.233 -16.039 1.00 98.38 288 PHE A C 1
ATOM 2336 O O . PHE A 1 288 ? 1.838 8.517 -15.393 1.00 98.38 288 PHE A O 1
ATOM 2343 N N . ASN A 1 289 ? 0.636 8.755 -17.252 1.00 96.12 289 ASN A N 1
ATOM 2344 C CA . ASN A 1 289 ? 1.572 9.721 -17.826 1.00 96.12 289 ASN A CA 1
ATOM 2345 C C . ASN A 1 289 ? 1.564 11.062 -17.062 1.00 96.12 289 ASN A C 1
ATOM 2347 O O . ASN A 1 289 ? 2.594 11.733 -16.985 1.00 96.12 289 ASN A O 1
ATOM 2351 N N . ILE A 1 290 ? 0.428 11.449 -16.468 1.00 97.31 290 ILE A N 1
ATOM 2352 C CA . ILE A 1 290 ? 0.320 12.660 -15.641 1.00 97.31 290 ILE A CA 1
ATOM 2353 C C . ILE A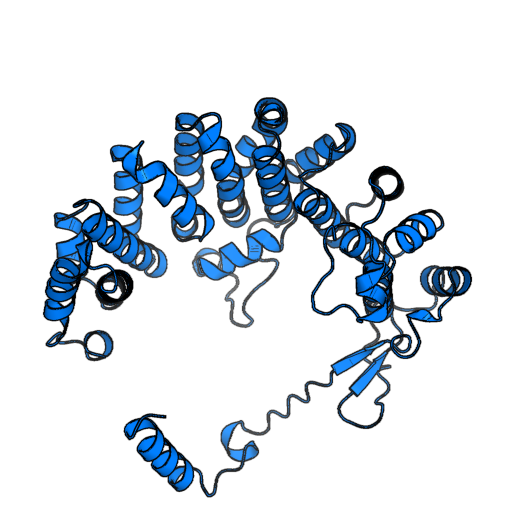 1 290 ? 1.083 12.496 -14.322 1.00 97.31 290 ILE A C 1
ATOM 2355 O O . ILE A 1 290 ? 1.829 13.410 -13.965 1.00 97.31 290 ILE A O 1
ATOM 2359 N N . THR A 1 291 ? 0.979 11.347 -13.638 1.00 96.62 291 THR A N 1
ATOM 2360 C CA . THR A 1 291 ? 1.631 11.153 -12.326 1.00 96.62 291 THR A CA 1
ATOM 2361 C C . THR A 1 291 ? 3.135 11.414 -12.389 1.00 96.62 291 THR A C 1
ATOM 2363 O O . THR A 1 291 ? 3.703 12.011 -11.478 1.00 96.62 291 THR A O 1
ATOM 2366 N N . ALA A 1 292 ? 3.781 11.011 -13.485 1.00 89.44 292 ALA A N 1
ATOM 2367 C CA . ALA A 1 292 ? 5.229 11.083 -13.666 1.00 89.44 292 ALA A CA 1
ATOM 2368 C C . ALA A 1 292 ? 5.750 12.401 -14.264 1.00 89.44 292 ALA A C 1
ATOM 2370 O O . ALA A 1 292 ? 6.960 12.552 -14.430 1.00 89.44 292 ALA A O 1
ATOM 2371 N N . LYS A 1 293 ? 4.871 13.351 -14.615 1.00 89.44 293 LYS A N 1
ATOM 2372 C CA . LYS A 1 293 ? 5.247 14.553 -15.380 1.00 89.44 293 LYS A CA 1
ATOM 2373 C C . LYS A 1 293 ? 6.308 15.412 -14.683 1.00 89.44 293 LYS A C 1
ATOM 2375 O O . LYS A 1 293 ? 7.166 15.973 -15.358 1.00 89.44 293 LYS A O 1
ATOM 2380 N N . GLU A 1 294 ? 6.238 15.513 -13.359 1.00 89.44 294 GLU A N 1
ATOM 2381 C CA . GLU A 1 294 ? 7.123 16.364 -12.550 1.00 89.44 294 GLU A CA 1
ATOM 2382 C C . GLU A 1 294 ? 8.224 15.584 -11.822 1.00 89.44 294 GLU A C 1
ATOM 2384 O O . GLU A 1 294 ? 9.209 16.176 -11.394 1.00 89.44 294 GLU A O 1
ATOM 2389 N N . ASP A 1 295 ? 8.067 14.267 -11.663 1.00 94.38 295 ASP A N 1
ATOM 2390 C CA . ASP A 1 295 ? 9.003 13.445 -10.898 1.00 94.38 295 ASP A CA 1
ATOM 2391 C C . ASP A 1 295 ? 9.059 12.009 -11.434 1.00 94.38 295 ASP A C 1
ATOM 2393 O O . ASP A 1 295 ? 8.162 11.193 -11.203 1.00 94.38 295 ASP A O 1
ATOM 2397 N N . LEU A 1 296 ? 10.147 11.682 -12.138 1.00 95.94 296 LEU A N 1
ATOM 2398 C CA . LEU A 1 296 ? 10.341 10.358 -12.733 1.00 95.94 296 LEU A CA 1
ATOM 2399 C C . LEU A 1 296 ? 10.555 9.254 -11.687 1.00 95.94 296 LEU A C 1
ATOM 2401 O O . LEU A 1 296 ? 10.408 8.081 -12.027 1.00 95.94 296 LEU A O 1
ATOM 2405 N N . ARG A 1 297 ? 10.847 9.586 -10.419 1.00 96.56 297 ARG A N 1
ATOM 2406 C CA . ARG A 1 297 ? 10.982 8.587 -9.340 1.00 96.56 297 ARG A CA 1
ATOM 2407 C C . ARG A 1 297 ? 9.693 7.804 -9.122 1.00 96.56 297 ARG A C 1
ATOM 2409 O O . ARG A 1 297 ? 9.747 6.632 -8.764 1.00 96.56 297 ARG A O 1
ATOM 2416 N N . ILE A 1 298 ? 8.541 8.402 -9.429 1.00 97.00 298 ILE A N 1
ATOM 2417 C CA . ILE A 1 298 ? 7.233 7.733 -9.384 1.00 97.00 298 ILE A CA 1
ATOM 2418 C C . ILE A 1 298 ? 7.231 6.470 -10.252 1.00 97.00 298 ILE A C 1
ATOM 2420 O O . ILE A 1 298 ? 6.704 5.434 -9.839 1.00 97.00 298 ILE A O 1
ATOM 2424 N N . LEU A 1 299 ? 7.875 6.521 -11.420 1.00 95.56 299 LEU A N 1
ATOM 2425 C CA . LEU A 1 299 ? 7.933 5.411 -12.374 1.00 95.56 299 LEU A CA 1
ATOM 2426 C C . LEU A 1 299 ? 8.802 4.243 -11.893 1.00 95.56 299 LEU A C 1
ATOM 2428 O O . LEU A 1 299 ? 8.628 3.121 -12.358 1.00 95.56 299 LEU A O 1
ATOM 2432 N N . GLY A 1 300 ? 9.716 4.498 -10.955 1.00 93.25 300 GLY A N 1
ATOM 2433 C CA . GLY A 1 300 ? 10.543 3.465 -10.340 1.00 93.25 300 GLY A CA 1
ATOM 2434 C C . GLY A 1 300 ? 9.842 2.686 -9.226 1.00 93.25 300 GLY A C 1
ATOM 2435 O O . GLY A 1 300 ? 10.436 1.759 -8.685 1.00 93.25 300 GLY A O 1
ATOM 2436 N N . SER A 1 301 ? 8.621 3.066 -8.838 1.00 94.19 301 SER A N 1
ATOM 2437 C CA . SER A 1 301 ? 7.893 2.396 -7.755 1.00 94.19 301 SER A CA 1
ATOM 2438 C C . SER A 1 301 ? 7.325 1.044 -8.184 1.00 94.19 301 SER A C 1
ATOM 2440 O O . SER A 1 301 ? 7.105 0.788 -9.371 1.00 94.19 301 SER A O 1
ATOM 2442 N N . TYR A 1 302 ? 7.035 0.186 -7.203 1.00 91.88 302 TYR A N 1
ATOM 2443 C CA . TYR A 1 302 ? 6.405 -1.115 -7.439 1.00 91.88 302 TYR A CA 1
ATOM 2444 C C . TYR A 1 302 ? 5.079 -0.986 -8.211 1.00 91.88 302 TYR A C 1
ATOM 2446 O O . TYR A 1 302 ? 4.877 -1.687 -9.201 1.00 91.88 302 TYR A O 1
ATOM 2454 N N . TYR A 1 303 ? 4.219 -0.034 -7.830 1.00 94.50 303 TYR A N 1
ATOM 2455 C CA . TYR A 1 303 ? 2.943 0.199 -8.517 1.00 94.50 303 TYR A CA 1
ATOM 2456 C C . TYR A 1 303 ? 3.128 0.585 -9.984 1.00 94.50 303 TYR A C 1
ATOM 2458 O O . TYR A 1 303 ? 2.403 0.094 -10.847 1.00 94.50 303 TYR A O 1
ATOM 2466 N N . SER A 1 304 ? 4.122 1.419 -10.288 1.00 96.88 304 SER A N 1
ATOM 2467 C CA . SER A 1 304 ? 4.425 1.805 -11.668 1.00 96.88 304 SER A CA 1
ATOM 2468 C C . SER A 1 304 ? 4.960 0.642 -12.494 1.00 96.88 304 SER A C 1
ATOM 2470 O O . SER A 1 304 ? 4.547 0.477 -13.640 1.00 96.88 304 SER A O 1
ATOM 2472 N N . MET A 1 305 ? 5.836 -0.193 -11.927 1.00 93.81 305 MET A N 1
ATOM 2473 C CA . MET A 1 305 ? 6.317 -1.402 -12.605 1.00 93.81 305 MET A CA 1
ATOM 2474 C C . MET A 1 305 ? 5.159 -2.343 -12.953 1.00 93.81 305 MET A C 1
ATOM 2476 O O . MET A 1 305 ? 5.061 -2.821 -14.085 1.00 93.81 305 MET A O 1
ATOM 2480 N N . GLU A 1 306 ? 4.254 -2.569 -12.000 1.00 95.31 306 GLU A N 1
ATOM 2481 C CA . GLU A 1 306 ? 3.069 -3.397 -12.207 1.00 95.31 306 GLU A CA 1
ATOM 2482 C C . GLU A 1 306 ? 2.131 -2.796 -13.270 1.00 95.31 306 GLU A C 1
ATOM 2484 O O . GLU A 1 306 ? 1.698 -3.497 -14.188 1.00 95.31 306 GLU A O 1
ATOM 2489 N N . PHE A 1 307 ? 1.894 -1.482 -13.229 1.00 98.12 307 PHE A N 1
ATOM 2490 C CA . PHE A 1 307 ? 1.094 -0.775 -14.231 1.00 98.12 307 PHE A CA 1
ATOM 2491 C C . PHE A 1 307 ? 1.678 -0.912 -15.647 1.00 98.12 307 PHE A C 1
ATOM 2493 O O . PHE A 1 307 ? 0.963 -1.240 -16.601 1.00 98.12 307 PHE A O 1
ATOM 2500 N N . ILE A 1 308 ? 2.990 -0.698 -15.796 1.00 97.94 308 ILE A N 1
ATOM 2501 C CA . ILE A 1 308 ? 3.708 -0.817 -17.074 1.00 97.94 308 ILE A CA 1
ATOM 2502 C C . ILE A 1 308 ? 3.573 -2.240 -17.619 1.00 97.94 308 ILE A C 1
ATOM 2504 O O . ILE A 1 308 ? 3.245 -2.411 -18.794 1.00 97.94 308 ILE A O 1
ATOM 2508 N N . LYS A 1 309 ? 3.736 -3.266 -16.776 1.00 96.12 309 LYS A N 1
ATOM 2509 C CA . LYS A 1 309 ? 3.594 -4.671 -17.181 1.00 96.12 309 LYS A CA 1
ATOM 2510 C C . LYS A 1 309 ? 2.233 -4.956 -17.821 1.00 96.12 309 LYS A C 1
ATOM 2512 O O . LYS A 1 309 ? 2.165 -5.648 -18.838 1.00 96.12 309 LYS A O 1
ATOM 2517 N N . TYR A 1 310 ? 1.152 -4.409 -17.264 1.00 96.81 310 TYR A N 1
ATOM 2518 C CA . TYR A 1 310 ? -0.196 -4.606 -17.805 1.00 96.81 310 TYR A CA 1
ATOM 2519 C C . TYR A 1 310 ? -0.491 -3.781 -19.061 1.00 96.81 310 TYR A C 1
ATOM 2521 O O . TYR A 1 310 ? -1.430 -4.112 -19.791 1.00 96.81 310 TYR A O 1
ATOM 2529 N N . THR A 1 311 ? 0.277 -2.725 -19.340 1.00 97.88 311 THR A N 1
ATOM 2530 C CA . THR A 1 311 ? -0.047 -1.745 -20.391 1.00 97.88 311 THR A CA 1
ATOM 2531 C C . THR A 1 311 ? 0.931 -1.725 -21.564 1.00 97.88 311 THR A C 1
ATOM 2533 O O . THR A 1 311 ? 0.502 -1.384 -22.669 1.00 97.88 311 THR A O 1
ATOM 2536 N N . ILE A 1 312 ? 2.177 -2.185 -21.389 1.00 97.44 312 ILE A N 1
ATOM 2537 C CA . ILE A 1 312 ? 3.269 -2.120 -22.380 1.00 97.44 312 ILE A CA 1
ATOM 2538 C C . ILE A 1 312 ? 2.883 -2.661 -23.763 1.00 97.44 312 ILE A C 1
ATOM 2540 O O . ILE A 1 312 ? 3.233 -2.058 -24.772 1.00 97.44 312 ILE A O 1
ATOM 2544 N N . LYS A 1 313 ? 2.118 -3.758 -23.837 1.00 95.75 313 LYS A N 1
ATOM 2545 C CA . LYS A 1 313 ? 1.669 -4.332 -25.121 1.00 95.75 313 LYS A CA 1
ATOM 2546 C C . LYS A 1 313 ? 0.525 -3.556 -25.767 1.00 95.75 313 LYS A C 1
ATOM 2548 O O . LYS A 1 313 ? 0.474 -3.434 -26.980 1.00 95.75 313 LYS A O 1
ATOM 2553 N N . SER A 1 314 ? -0.410 -3.063 -24.960 1.00 96.38 314 SER A N 1
ATOM 2554 C CA . SER A 1 314 ? -1.589 -2.341 -25.458 1.00 96.38 314 SER A CA 1
ATOM 2555 C C . SER A 1 314 ? -1.289 -0.891 -25.843 1.00 96.38 314 SER A C 1
ATOM 2557 O O . SER A 1 314 ? -1.971 -0.333 -26.688 1.00 96.38 314 SER A O 1
ATOM 2559 N N . HIS A 1 315 ? -0.283 -0.286 -25.210 1.00 97.56 315 HIS A N 1
ATOM 2560 C CA . HIS A 1 315 ? 0.049 1.135 -25.309 1.00 97.56 315 HIS A CA 1
ATOM 2561 C C . HIS A 1 315 ? 1.549 1.320 -25.560 1.00 97.56 315 HIS A C 1
ATOM 2563 O O . HIS A 1 315 ? 2.215 2.136 -24.921 1.00 97.56 315 HIS A O 1
ATOM 2569 N N . THR A 1 316 ? 2.095 0.521 -26.479 1.00 96.75 316 THR A N 1
ATOM 2570 C CA . THR A 1 316 ? 3.539 0.390 -26.697 1.00 96.75 316 THR A CA 1
ATOM 2571 C C . THR A 1 316 ? 4.241 1.718 -26.923 1.00 96.75 316 THR A C 1
ATOM 2573 O O . THR A 1 316 ? 5.247 1.961 -26.264 1.00 96.75 316 THR A O 1
ATOM 2576 N N . GLU A 1 317 ? 3.716 2.599 -27.772 1.00 96.19 317 GLU A N 1
ATOM 2577 C CA . GLU A 1 317 ? 4.361 3.887 -28.063 1.00 96.19 317 GLU A CA 1
ATOM 2578 C C . GLU A 1 317 ? 4.491 4.770 -26.815 1.00 96.19 317 GLU A C 1
ATOM 2580 O O . GLU A 1 317 ? 5.582 5.236 -26.477 1.00 96.19 317 GLU A O 1
ATOM 2585 N N . ILE A 1 318 ? 3.389 4.942 -26.077 1.00 96.31 318 ILE A N 1
ATOM 2586 C CA . ILE A 1 318 ? 3.347 5.797 -24.885 1.00 96.31 318 ILE A CA 1
ATOM 2587 C C . ILE A 1 318 ? 4.249 5.218 -23.793 1.00 96.31 318 ILE A C 1
ATOM 2589 O O . ILE A 1 318 ? 5.116 5.917 -23.268 1.00 96.31 318 ILE A O 1
ATOM 2593 N N . ILE A 1 319 ? 4.093 3.930 -23.480 1.00 97.44 319 ILE A N 1
ATOM 2594 C CA . ILE A 1 319 ? 4.848 3.294 -22.398 1.00 97.44 319 ILE A CA 1
ATOM 2595 C C . ILE A 1 319 ? 6.340 3.199 -22.750 1.00 97.44 319 ILE A C 1
ATOM 2597 O O . ILE A 1 319 ? 7.192 3.479 -21.906 1.00 97.44 319 ILE A O 1
ATOM 2601 N N . SER A 1 320 ? 6.686 2.909 -24.006 1.00 97.31 320 SER A N 1
ATOM 2602 C CA . SER A 1 320 ? 8.084 2.911 -24.452 1.00 97.31 320 SER A CA 1
ATOM 2603 C C . SER A 1 320 ? 8.698 4.306 -24.386 1.00 97.31 320 SER A C 1
ATOM 2605 O O . SER A 1 320 ? 9.857 4.447 -23.997 1.00 97.31 320 SER A O 1
ATOM 2607 N N . SER A 1 321 ? 7.935 5.360 -24.701 1.00 96.56 321 SER A N 1
ATOM 2608 C CA . SER A 1 321 ? 8.399 6.734 -24.495 1.00 96.56 321 SER A CA 1
ATOM 2609 C C . SER A 1 321 ? 8.674 7.039 -23.021 1.00 96.56 321 SER A C 1
ATOM 2611 O O . SER A 1 321 ? 9.620 7.775 -22.737 1.00 96.56 321 SER A O 1
ATOM 2613 N N . ILE A 1 322 ? 7.878 6.504 -22.094 1.00 96.75 322 ILE A N 1
ATOM 2614 C CA . ILE A 1 322 ? 8.076 6.692 -20.651 1.00 96.75 322 ILE A CA 1
ATOM 2615 C C . ILE A 1 322 ? 9.364 5.993 -20.199 1.00 96.75 322 ILE A C 1
ATOM 2617 O O . ILE A 1 322 ? 10.213 6.629 -19.574 1.00 96.75 322 ILE A O 1
ATOM 2621 N N . ILE A 1 323 ? 9.567 4.732 -20.590 1.00 97.88 323 ILE A N 1
ATOM 2622 C CA . ILE A 1 323 ? 10.779 3.965 -20.251 1.00 97.88 323 ILE A CA 1
ATOM 2623 C C . ILE A 1 323 ? 12.036 4.659 -20.799 1.00 97.88 323 ILE A C 1
ATOM 2625 O O . ILE A 1 323 ? 13.032 4.792 -20.091 1.00 97.88 323 ILE A O 1
ATOM 2629 N N . ARG A 1 324 ? 11.983 5.198 -22.025 1.00 97.19 324 ARG A N 1
ATOM 2630 C CA . ARG A 1 324 ? 13.088 5.987 -22.601 1.00 97.19 324 ARG A CA 1
ATOM 2631 C C . ARG A 1 324 ? 13.393 7.256 -21.804 1.00 97.19 324 ARG A C 1
ATOM 2633 O O . ARG A 1 324 ? 14.561 7.592 -21.633 1.00 97.19 324 ARG A O 1
ATOM 2640 N N . LYS A 1 325 ? 12.375 7.953 -21.285 1.00 96.50 325 LYS A N 1
ATOM 2641 C CA . LYS A 1 325 ? 12.585 9.111 -20.396 1.00 96.50 325 LYS A CA 1
ATOM 2642 C C . LYS A 1 325 ? 13.259 8.696 -19.091 1.00 96.50 325 LYS A C 1
ATOM 2644 O O . LYS A 1 325 ? 14.170 9.387 -18.651 1.00 96.50 325 LYS A O 1
ATOM 2649 N N . MET A 1 326 ? 12.857 7.566 -18.502 1.00 97.00 326 MET A N 1
ATOM 2650 C CA . MET A 1 326 ? 13.525 7.027 -17.311 1.00 97.00 326 MET A CA 1
ATOM 2651 C C . MET A 1 326 ? 14.989 6.688 -17.601 1.00 97.00 326 MET A C 1
ATOM 2653 O O . MET A 1 326 ? 15.862 7.039 -16.816 1.00 97.00 326 MET A O 1
ATOM 2657 N N . PHE A 1 327 ? 15.268 6.063 -18.748 1.00 97.00 327 PHE A N 1
ATOM 2658 C CA . PHE A 1 327 ? 16.623 5.694 -19.161 1.00 97.00 327 PHE A CA 1
ATOM 2659 C C . PHE A 1 327 ? 17.559 6.903 -19.292 1.00 97.00 327 PHE A C 1
ATOM 2661 O O . PHE A 1 327 ? 18.729 6.814 -18.933 1.00 97.00 327 PHE A O 1
ATOM 2668 N N . LEU A 1 328 ? 17.034 8.040 -19.755 1.00 95.00 328 LEU A N 1
ATOM 2669 C CA . LEU A 1 328 ? 17.770 9.302 -19.889 1.00 95.00 328 LEU A CA 1
ATOM 2670 C C . LEU A 1 328 ? 17.790 10.149 -18.603 1.00 95.00 328 LEU A C 1
ATOM 2672 O O . LEU A 1 328 ? 18.319 11.260 -18.613 1.00 95.00 328 LEU A O 1
ATOM 2676 N N . SER A 1 329 ? 17.196 9.667 -17.511 1.00 94.56 329 SER A N 1
ATOM 2677 C CA . SER A 1 329 ? 17.140 10.394 -16.244 1.00 94.56 329 SER A CA 1
ATOM 2678 C C . SER A 1 329 ? 18.534 10.571 -15.640 1.00 94.56 329 SER A C 1
ATOM 2680 O O . SER A 1 329 ? 19.315 9.625 -15.571 1.00 94.56 329 SER A O 1
ATOM 2682 N N . ALA A 1 330 ? 18.815 11.768 -15.119 1.00 92.56 330 ALA A N 1
ATOM 2683 C CA . ALA A 1 330 ? 20.015 12.018 -14.319 1.00 92.56 330 ALA A CA 1
ATOM 2684 C C . ALA A 1 330 ? 19.958 11.332 -12.941 1.00 92.56 330 ALA A C 1
ATOM 2686 O O . ALA A 1 330 ? 20.986 11.161 -12.292 1.00 92.56 330 ALA A O 1
ATOM 2687 N N . ASN A 1 331 ? 18.764 10.933 -12.488 1.00 92.31 331 ASN A N 1
ATOM 2688 C CA . ASN A 1 331 ? 18.619 10.137 -11.278 1.00 92.31 331 ASN A CA 1
ATOM 2689 C C . ASN A 1 331 ? 19.049 8.688 -11.568 1.00 92.31 331 ASN A C 1
ATOM 2691 O O . ASN A 1 331 ? 18.451 7.993 -12.396 1.00 92.31 331 ASN A O 1
ATOM 2695 N N . GLU A 1 332 ? 20.097 8.244 -10.879 1.00 91.38 332 GLU A N 1
ATOM 2696 C CA . GLU A 1 332 ? 20.721 6.940 -11.100 1.00 91.38 332 GLU A CA 1
ATOM 2697 C C . GLU A 1 332 ? 19.792 5.763 -10.766 1.00 91.38 332 GLU A C 1
ATOM 2699 O O . GLU A 1 332 ? 19.768 4.776 -11.495 1.00 91.38 332 GLU A O 1
ATOM 2704 N N . GLU A 1 333 ? 18.959 5.883 -9.729 1.00 92.12 333 GLU A N 1
ATOM 2705 C CA . GLU A 1 333 ? 17.982 4.851 -9.359 1.00 92.12 333 GLU A CA 1
ATOM 2706 C C . GLU A 1 333 ? 16.925 4.677 -10.462 1.00 92.12 333 GLU A C 1
ATOM 2708 O O . GLU A 1 333 ? 16.618 3.557 -10.876 1.00 92.12 333 GLU A O 1
ATOM 2713 N N . VAL A 1 334 ? 16.426 5.790 -11.009 1.00 94.94 334 VAL A N 1
ATOM 2714 C CA . VAL A 1 334 ? 15.448 5.792 -12.109 1.00 94.94 334 VAL A CA 1
ATOM 2715 C C . VAL A 1 334 ? 16.046 5.219 -13.395 1.00 94.94 334 VAL A C 1
ATOM 2717 O O . VAL A 1 334 ? 15.421 4.372 -14.037 1.00 94.94 334 VAL A O 1
ATOM 2720 N N . SER A 1 335 ? 17.249 5.652 -13.779 1.00 95.31 335 SER A N 1
ATOM 2721 C CA . SER A 1 335 ? 17.905 5.163 -15.000 1.00 95.31 335 SER A CA 1
ATOM 2722 C C . SER A 1 335 ? 18.348 3.701 -14.883 1.00 95.31 335 SER A C 1
ATOM 2724 O O . SER A 1 335 ? 18.248 2.956 -15.861 1.00 95.31 335 SER A O 1
ATOM 2726 N N . SER A 1 336 ? 18.748 3.249 -13.689 1.00 93.25 336 SER A N 1
ATOM 2727 C CA . SER A 1 336 ? 19.007 1.835 -13.398 1.00 93.25 336 SER A CA 1
ATOM 2728 C C . SER A 1 336 ? 17.735 0.999 -13.535 1.00 93.25 336 SER A C 1
ATOM 2730 O O . SER A 1 336 ? 17.743 -0.034 -14.205 1.00 93.25 336 SER A O 1
ATOM 2732 N N . LYS A 1 337 ? 16.607 1.470 -12.985 1.00 94.81 337 LYS A N 1
ATOM 2733 C CA . LYS A 1 337 ? 15.324 0.771 -13.122 1.00 94.81 337 LYS A CA 1
ATOM 2734 C C . LYS A 1 337 ? 14.859 0.692 -14.579 1.00 94.81 337 LYS A C 1
ATOM 2736 O O . LYS A 1 337 ? 14.311 -0.322 -15.001 1.00 94.81 337 LYS A O 1
ATOM 2741 N N . ALA A 1 338 ? 15.125 1.729 -15.371 1.00 97.06 338 ALA A N 1
ATOM 2742 C CA . ALA A 1 338 ? 14.859 1.700 -16.805 1.00 97.06 338 ALA A CA 1
ATOM 2743 C C . ALA A 1 338 ? 15.689 0.632 -17.530 1.00 97.06 338 ALA A C 1
ATOM 2745 O O . ALA A 1 338 ? 15.161 -0.040 -18.410 1.00 97.06 338 ALA A O 1
ATOM 2746 N N . ALA A 1 339 ? 16.960 0.446 -17.156 1.00 97.19 339 ALA A N 1
ATOM 2747 C CA . ALA A 1 339 ? 17.812 -0.592 -17.736 1.00 97.19 339 ALA A CA 1
ATOM 2748 C C . ALA A 1 339 ? 17.288 -2.006 -17.440 1.00 97.19 339 ALA A C 1
ATOM 2750 O O . ALA A 1 339 ? 17.310 -2.859 -18.329 1.00 97.19 339 ALA A O 1
ATOM 2751 N N . GLU A 1 340 ? 16.757 -2.242 -16.235 1.00 97.00 340 GLU A N 1
ATOM 2752 C CA . GLU A 1 340 ? 16.044 -3.485 -15.912 1.00 97.00 340 GLU A CA 1
ATOM 2753 C C . GLU A 1 340 ? 14.833 -3.683 -16.845 1.00 97.00 340 GLU A C 1
ATOM 2755 O O . GLU A 1 340 ? 14.743 -4.703 -17.525 1.00 97.00 340 GLU A O 1
ATOM 2760 N N . MET A 1 341 ? 13.953 -2.680 -16.971 1.00 97.62 341 MET A N 1
ATOM 2761 C CA . MET A 1 341 ? 12.760 -2.758 -17.833 1.00 97.62 341 MET A CA 1
ATOM 2762 C C . MET A 1 341 ? 13.102 -2.961 -19.316 1.00 97.62 341 MET A C 1
ATOM 2764 O O . MET A 1 341 ? 12.485 -3.781 -19.993 1.00 97.62 341 MET A O 1
ATOM 2768 N N . ILE A 1 342 ? 14.088 -2.224 -19.834 1.00 98.56 342 ILE A N 1
ATOM 2769 C CA . ILE A 1 342 ? 14.588 -2.362 -21.210 1.00 98.56 342 ILE A CA 1
ATOM 2770 C C . ILE A 1 342 ? 15.051 -3.798 -21.448 1.00 98.56 342 ILE A C 1
ATOM 2772 O O . ILE A 1 342 ? 14.667 -4.412 -22.441 1.00 98.56 342 ILE A O 1
ATOM 2776 N N . SER A 1 343 ? 15.827 -4.349 -20.515 1.00 98.25 343 SER A N 1
ATOM 2777 C CA . SER A 1 343 ? 16.334 -5.719 -20.605 1.00 98.25 343 SER A CA 1
ATOM 2778 C C . SER A 1 343 ? 15.204 -6.742 -20.561 1.00 98.25 343 SER A C 1
ATOM 2780 O O . SER A 1 343 ? 15.171 -7.653 -21.388 1.00 98.25 343 SER A O 1
ATOM 2782 N N . GLU A 1 344 ? 14.248 -6.572 -19.647 1.00 97.62 344 GLU A N 1
ATOM 2783 C CA . GLU A 1 344 ? 13.101 -7.467 -19.490 1.00 97.62 344 GLU A CA 1
ATOM 2784 C C . GLU A 1 344 ? 12.252 -7.487 -20.761 1.00 97.62 344 GLU A C 1
ATOM 2786 O O . GLU A 1 344 ? 12.040 -8.544 -21.358 1.00 97.62 344 GLU A O 1
ATOM 2791 N N . TYR A 1 345 ? 11.824 -6.321 -21.244 1.00 98.12 345 TYR A N 1
ATOM 2792 C CA . TYR A 1 345 ? 10.971 -6.231 -22.428 1.00 98.12 345 TYR A CA 1
ATOM 2793 C C . TYR A 1 345 ? 11.711 -6.560 -23.727 1.00 98.12 345 TYR A C 1
ATOM 2795 O O . TYR A 1 345 ? 11.088 -7.047 -24.675 1.00 98.12 345 TYR A O 1
ATOM 2803 N N . ASN A 1 346 ? 13.035 -6.397 -23.775 1.00 98.31 346 ASN A N 1
ATOM 2804 C CA . ASN A 1 346 ? 13.829 -6.937 -24.871 1.00 98.31 346 ASN A CA 1
ATOM 2805 C C . ASN A 1 346 ? 13.826 -8.466 -24.862 1.00 98.31 346 ASN A C 1
ATOM 2807 O O . ASN A 1 346 ? 13.567 -9.087 -25.895 1.00 98.31 346 ASN A O 1
ATOM 2811 N N . ILE A 1 347 ? 14.100 -9.094 -23.718 1.00 97.94 347 ILE A N 1
ATOM 2812 C CA . ILE A 1 347 ? 14.154 -10.555 -23.609 1.00 97.94 347 ILE A CA 1
ATOM 2813 C C . ILE A 1 347 ? 12.785 -11.171 -23.907 1.00 97.94 347 ILE A C 1
ATOM 2815 O O . ILE A 1 347 ? 12.714 -12.098 -24.712 1.00 97.94 347 ILE A O 1
ATOM 2819 N N . LEU A 1 348 ? 11.718 -10.628 -23.316 1.00 96.00 348 LEU A N 1
ATOM 2820 C CA . LEU A 1 348 ? 10.367 -11.172 -23.438 1.00 96.00 348 LEU A CA 1
ATOM 2821 C C . LEU A 1 348 ? 9.718 -10.881 -24.797 1.00 96.00 348 LEU A C 1
ATOM 2823 O O . LEU A 1 348 ? 9.000 -11.732 -25.320 1.00 96.00 348 LEU A O 1
ATOM 2827 N N . TYR A 1 349 ? 9.924 -9.683 -25.357 1.00 96.00 349 TYR A N 1
ATOM 2828 C CA . TYR A 1 349 ? 9.128 -9.189 -26.491 1.00 96.00 349 TYR A CA 1
ATOM 2829 C C . TYR A 1 349 ? 9.949 -8.645 -27.666 1.00 96.00 349 TYR A C 1
ATOM 2831 O O . TYR A 1 349 ? 9.361 -8.232 -28.661 1.00 96.00 349 TYR A O 1
ATOM 2839 N N . GLY A 1 350 ? 11.283 -8.634 -27.584 1.00 96.12 350 GLY A N 1
ATOM 2840 C CA . GLY A 1 350 ? 12.140 -8.080 -28.641 1.00 96.12 350 GLY A CA 1
ATOM 2841 C C . GLY A 1 350 ? 12.049 -6.557 -28.775 1.00 96.12 350 GLY A C 1
ATOM 2842 O O . GLY A 1 350 ? 12.268 -6.022 -29.854 1.00 96.12 350 GLY A O 1
ATOM 2843 N N . MET A 1 351 ? 11.680 -5.854 -27.703 1.00 97.50 351 MET A N 1
ATOM 2844 C CA . MET A 1 351 ? 11.592 -4.390 -27.680 1.00 97.50 351 MET A CA 1
ATOM 2845 C C . MET A 1 351 ? 12.933 -3.755 -27.283 1.00 97.50 351 MET A C 1
ATOM 2847 O O . MET A 1 351 ? 13.721 -4.382 -26.591 1.00 97.50 351 MET A O 1
ATOM 2851 N N . PHE A 1 352 ? 13.173 -2.488 -27.632 1.00 98.00 352 PHE A N 1
ATOM 2852 C CA . PHE A 1 352 ? 14.312 -1.696 -27.127 1.00 98.00 352 PHE A CA 1
ATOM 2853 C C . PHE A 1 352 ? 15.725 -2.202 -27.492 1.00 98.00 352 PHE A C 1
ATOM 2855 O O . PHE A 1 352 ? 16.637 -2.126 -26.669 1.00 98.00 352 PHE A O 1
ATOM 2862 N N . ASP A 1 353 ? 15.937 -2.739 -28.700 1.00 97.44 353 ASP A N 1
ATOM 2863 C CA . ASP A 1 353 ? 17.258 -3.254 -29.108 1.00 97.44 353 ASP A CA 1
ATOM 2864 C C . ASP A 1 353 ? 18.373 -2.195 -28.993 1.00 97.44 353 ASP A C 1
ATOM 2866 O O . ASP A 1 353 ? 19.446 -2.465 -28.450 1.00 97.44 353 ASP A O 1
ATOM 2870 N N . GLU A 1 354 ? 18.119 -0.965 -29.450 1.00 97.56 354 GLU A N 1
ATOM 2871 C CA . GLU A 1 354 ? 19.107 0.118 -29.386 1.00 97.56 354 GLU A CA 1
ATOM 2872 C C . GLU A 1 354 ? 19.422 0.540 -27.949 1.00 97.56 354 GLU A C 1
ATOM 2874 O O . GLU A 1 354 ? 20.576 0.815 -27.610 1.00 97.56 354 GLU A O 1
ATOM 2879 N N . GLU A 1 355 ? 18.404 0.634 -27.096 1.00 98.38 355 GLU A N 1
ATOM 2880 C CA . GLU A 1 355 ? 18.581 1.015 -25.701 1.00 98.38 355 GLU A CA 1
ATOM 2881 C C . GLU A 1 355 ? 19.268 -0.091 -24.900 1.00 98.38 355 GLU A C 1
ATOM 2883 O O . GLU A 1 355 ? 20.132 0.220 -24.084 1.00 98.38 355 GLU A O 1
ATOM 2888 N N . LEU A 1 356 ? 18.984 -1.368 -25.181 1.00 98.38 356 LEU A N 1
ATOM 2889 C CA . LEU A 1 356 ? 19.680 -2.487 -24.548 1.00 98.38 356 LEU A CA 1
ATOM 2890 C C . LEU A 1 356 ? 21.181 -2.464 -24.863 1.00 98.38 356 LEU A C 1
ATOM 2892 O O . LEU A 1 356 ? 22.008 -2.656 -23.967 1.00 98.38 356 LEU A O 1
ATOM 2896 N N . GLU A 1 357 ? 21.558 -2.176 -26.111 1.00 97.75 357 GLU A N 1
ATOM 2897 C CA . GLU A 1 357 ? 22.968 -2.017 -26.482 1.00 97.75 357 GLU A CA 1
ATOM 2898 C C . GLU A 1 357 ? 23.642 -0.861 -25.736 1.00 97.75 357 GLU A C 1
ATOM 2900 O O . GLU A 1 357 ? 24.810 -0.969 -25.346 1.00 97.75 357 GLU A O 1
ATOM 2905 N N . LYS A 1 358 ? 22.909 0.233 -25.494 1.00 97.62 358 LYS A N 1
ATOM 2906 C CA . LYS A 1 358 ? 23.395 1.347 -24.669 1.00 97.62 358 LYS A CA 1
ATOM 2907 C C . LYS A 1 358 ? 23.539 0.930 -23.205 1.00 97.62 358 LYS A C 1
ATOM 2909 O O . LYS A 1 358 ? 24.569 1.242 -22.618 1.00 97.62 358 LYS A O 1
ATOM 2914 N N . CYS A 1 359 ? 22.592 0.178 -22.636 1.00 97.06 359 CYS A N 1
ATOM 2915 C CA . CYS A 1 359 ? 22.705 -0.369 -21.278 1.00 97.06 359 CYS A CA 1
ATOM 2916 C C . CYS A 1 359 ? 23.950 -1.253 -21.121 1.00 97.06 359 CYS A C 1
ATOM 2918 O O . CYS A 1 359 ? 24.691 -1.103 -20.152 1.00 97.06 359 CYS A O 1
ATOM 2920 N N . CYS A 1 360 ? 24.236 -2.122 -22.097 1.00 95.81 360 CYS A N 1
ATOM 2921 C CA . CYS A 1 360 ? 25.399 -3.017 -22.056 1.00 95.81 360 CYS A CA 1
ATOM 2922 C C . CYS A 1 360 ? 26.746 -2.272 -22.070 1.00 95.81 360 CYS A C 1
ATOM 2924 O O . CYS A 1 360 ? 27.747 -2.791 -21.584 1.00 95.81 360 CYS A O 1
ATOM 2926 N N . LYS A 1 361 ? 26.783 -1.052 -22.619 1.00 95.12 361 LYS A N 1
ATOM 2927 C CA . LYS A 1 361 ? 27.970 -0.176 -22.667 1.00 95.12 361 LYS A CA 1
ATOM 2928 C C . LYS A 1 361 ? 27.897 0.973 -21.655 1.00 95.12 361 LYS A C 1
ATOM 2930 O O . LYS A 1 361 ? 28.731 1.874 -21.695 1.00 95.12 361 LYS A O 1
ATOM 2935 N N . GLY A 1 362 ? 26.875 0.960 -20.805 1.00 93.12 362 GLY A N 1
ATOM 2936 C CA . GLY A 1 362 ? 26.506 2.060 -19.931 1.00 93.12 362 GLY A CA 1
ATOM 2937 C C . GLY A 1 362 ? 27.241 2.050 -18.597 1.00 93.12 362 GLY A C 1
ATOM 2938 O O . GLY A 1 362 ? 28.349 1.524 -18.461 1.00 93.12 362 GLY A O 1
ATOM 2939 N N . THR A 1 363 ? 26.602 2.646 -17.592 1.00 93.38 363 THR A N 1
ATOM 2940 C CA . THR A 1 363 ? 27.130 2.683 -16.223 1.00 93.38 363 THR A CA 1
ATOM 2941 C C . THR A 1 363 ? 27.146 1.290 -15.590 1.00 93.38 363 THR A C 1
ATOM 2943 O O . THR A 1 363 ? 26.461 0.371 -16.041 1.00 93.38 363 THR A O 1
ATOM 2946 N N . VAL A 1 364 ? 27.894 1.133 -14.493 1.00 94.00 364 VAL A N 1
ATOM 2947 C CA . VAL A 1 364 ? 27.920 -0.116 -13.708 1.00 94.00 364 VAL A CA 1
ATOM 2948 C C . VAL A 1 364 ? 26.506 -0.555 -13.318 1.00 94.00 364 VAL A C 1
ATOM 2950 O O . VAL A 1 364 ? 26.161 -1.721 -13.485 1.00 94.00 364 VAL A O 1
ATOM 2953 N N . ASN A 1 365 ? 25.661 0.378 -12.873 1.00 92.25 365 ASN A N 1
ATOM 2954 C CA . ASN A 1 365 ? 24.289 0.076 -12.468 1.00 92.25 365 ASN A CA 1
ATOM 2955 C C . ASN A 1 365 ? 23.401 -0.355 -13.643 1.00 92.25 365 ASN A C 1
ATOM 2957 O O . ASN A 1 365 ? 22.640 -1.312 -13.513 1.00 92.25 365 ASN A O 1
ATOM 2961 N N . GLN A 1 366 ? 23.559 0.252 -14.823 1.00 94.19 366 GLN A N 1
ATOM 2962 C CA . GLN A 1 366 ? 22.836 -0.184 -16.022 1.00 94.19 366 GLN A CA 1
ATOM 2963 C C . GLN A 1 366 ? 23.238 -1.602 -16.447 1.00 94.19 366 GLN A C 1
ATOM 2965 O O . GLN A 1 366 ? 22.364 -2.425 -16.717 1.00 94.19 366 GLN A O 1
ATOM 2970 N N . LYS A 1 367 ? 24.540 -1.920 -16.445 1.00 96.06 367 LYS A N 1
ATOM 2971 C CA . LYS A 1 367 ? 25.037 -3.273 -16.745 1.00 96.06 367 LYS A CA 1
ATOM 2972 C C . LYS A 1 367 ? 24.525 -4.301 -15.733 1.00 96.06 367 LYS A C 1
ATOM 2974 O O . LYS A 1 367 ? 24.027 -5.352 -16.132 1.00 96.06 367 LYS A O 1
ATOM 2979 N N . LYS A 1 368 ? 24.564 -3.976 -14.434 1.00 94.44 368 LYS A N 1
ATOM 2980 C CA . LYS A 1 368 ? 23.992 -4.819 -13.370 1.00 94.44 368 LYS A CA 1
ATOM 2981 C C . LYS A 1 368 ? 22.499 -5.066 -13.573 1.00 94.44 368 LYS A C 1
ATOM 2983 O O . LYS A 1 368 ? 22.059 -6.196 -13.391 1.00 94.44 368 LYS A O 1
ATOM 2988 N N . GLY A 1 369 ? 21.737 -4.060 -14.007 1.00 93.31 369 GLY A N 1
ATOM 2989 C CA . GLY A 1 369 ? 20.326 -4.221 -14.366 1.00 93.31 369 GLY A CA 1
ATOM 2990 C C . GLY A 1 369 ? 20.109 -5.251 -15.481 1.00 93.31 369 GLY A C 1
ATOM 2991 O O . GLY A 1 369 ? 19.259 -6.130 -15.347 1.00 93.31 369 GLY A O 1
ATOM 2992 N N . VAL A 1 370 ? 20.927 -5.210 -16.542 1.00 97.00 370 VAL A N 1
ATOM 2993 C CA . VAL A 1 370 ? 20.884 -6.204 -17.636 1.00 97.00 370 VAL A CA 1
ATOM 2994 C C . VAL A 1 370 ? 21.178 -7.612 -17.113 1.00 97.00 370 VAL A C 1
ATOM 2996 O O . VAL A 1 370 ? 20.422 -8.548 -17.386 1.00 97.00 370 VAL A O 1
ATOM 2999 N N . ILE A 1 371 ? 22.260 -7.766 -16.342 1.00 96.38 371 ILE A N 1
ATOM 3000 C CA . ILE A 1 371 ? 22.695 -9.057 -15.790 1.00 96.38 371 ILE A CA 1
ATOM 3001 C C . ILE A 1 371 ? 21.639 -9.628 -14.845 1.00 96.38 371 ILE A C 1
ATOM 3003 O O . ILE A 1 371 ? 21.320 -10.815 -14.939 1.00 96.38 371 ILE A O 1
ATOM 3007 N N . LEU A 1 372 ? 21.076 -8.798 -13.962 1.00 95.44 372 LEU A N 1
ATOM 3008 C CA . LEU A 1 372 ? 20.049 -9.192 -13.000 1.00 95.44 372 LEU A CA 1
ATOM 3009 C C . LEU A 1 372 ? 18.845 -9.810 -13.712 1.00 95.44 372 LEU A C 1
ATOM 3011 O O . LEU A 1 372 ? 18.453 -10.934 -13.400 1.00 95.44 372 LEU A O 1
ATOM 3015 N N . ILE A 1 373 ? 18.294 -9.105 -14.700 1.00 96.88 373 ILE A N 1
ATOM 3016 C CA . ILE A 1 373 ? 17.106 -9.560 -15.422 1.00 96.88 373 ILE A CA 1
ATOM 3017 C C . ILE A 1 373 ? 17.405 -10.796 -16.272 1.00 96.88 373 ILE A C 1
ATOM 3019 O O . ILE A 1 373 ? 16.642 -11.764 -16.238 1.00 96.88 373 ILE A O 1
ATOM 3023 N N . ALA A 1 374 ? 18.536 -10.822 -16.982 1.00 97.19 374 ALA A N 1
ATOM 3024 C CA . ALA A 1 374 ? 18.945 -12.008 -17.730 1.00 97.19 374 ALA A CA 1
ATOM 3025 C C . ALA A 1 374 ? 19.107 -13.228 -16.806 1.00 97.19 374 ALA A C 1
ATOM 3027 O O . ALA A 1 374 ? 18.679 -14.325 -17.158 1.00 97.19 374 ALA A O 1
ATOM 3028 N N . SER A 1 375 ? 19.658 -13.040 -15.604 1.00 96.44 375 SER A N 1
ATOM 3029 C CA . SER A 1 375 ? 19.833 -14.106 -14.608 1.00 96.44 375 SER A CA 1
ATOM 3030 C C . SER A 1 375 ? 18.508 -14.591 -14.020 1.00 96.44 375 SER A C 1
ATOM 3032 O O . SER A 1 375 ? 18.360 -15.778 -13.750 1.00 96.44 375 SER A O 1
ATOM 3034 N N . GLN A 1 376 ? 17.526 -13.707 -13.841 1.00 95.62 376 GLN A N 1
ATOM 3035 C CA . GLN A 1 376 ? 16.186 -14.093 -13.388 1.00 95.62 376 GLN A CA 1
ATOM 3036 C C . GLN A 1 376 ? 15.420 -14.869 -14.466 1.00 95.62 376 GLN A C 1
ATOM 3038 O O . GLN A 1 376 ? 14.722 -15.831 -14.151 1.00 95.62 376 GLN A O 1
ATOM 3043 N N . LEU A 1 377 ? 15.562 -14.483 -15.738 1.00 95.25 377 LEU A N 1
ATOM 3044 C CA . LEU A 1 377 ? 14.818 -15.076 -16.853 1.00 95.25 377 LEU A CA 1
ATOM 3045 C C . LEU A 1 377 ? 15.493 -16.312 -17.471 1.00 95.25 377 LEU A C 1
ATOM 3047 O O . LEU A 1 377 ? 14.821 -17.071 -18.169 1.00 95.25 377 LEU A O 1
ATOM 3051 N N . ILE A 1 378 ? 16.779 -16.570 -17.193 1.00 96.44 378 ILE A N 1
ATOM 3052 C CA . ILE A 1 378 ? 17.524 -17.714 -17.755 1.00 96.44 378 ILE A CA 1
ATOM 3053 C C . ILE A 1 378 ? 16.908 -19.076 -17.408 1.00 96.44 378 ILE A C 1
ATOM 3055 O O . ILE A 1 378 ? 17.097 -20.037 -18.151 1.00 96.44 378 ILE A O 1
ATOM 3059 N N . ILE A 1 379 ? 16.169 -19.166 -16.295 1.00 95.75 379 ILE A N 1
ATOM 3060 C CA . ILE A 1 379 ? 15.498 -20.400 -15.864 1.00 95.75 379 ILE A CA 1
ATOM 3061 C C . ILE A 1 379 ? 14.373 -20.815 -16.816 1.00 95.75 379 ILE A C 1
ATOM 3063 O O . ILE A 1 379 ? 13.983 -21.980 -16.824 1.00 95.75 379 ILE A O 1
ATOM 3067 N N . ASN A 1 380 ? 13.845 -19.877 -17.608 1.00 94.88 380 ASN A N 1
ATOM 3068 C CA . ASN A 1 380 ? 12.828 -20.166 -18.602 1.00 94.88 380 ASN A CA 1
ATOM 3069 C C . ASN A 1 380 ? 13.503 -20.656 -19.902 1.00 94.88 380 ASN A C 1
ATOM 3071 O O . ASN A 1 380 ? 14.252 -19.888 -20.519 1.00 94.88 380 ASN A O 1
ATOM 3075 N N . PRO A 1 381 ? 13.229 -21.898 -20.356 1.00 95.94 381 PRO A N 1
ATOM 3076 C CA . PRO A 1 381 ? 13.842 -22.464 -21.557 1.00 95.94 381 PRO A CA 1
ATOM 3077 C C . PRO A 1 381 ? 13.677 -21.606 -22.815 1.00 95.94 381 PRO A C 1
ATOM 3079 O O . PRO A 1 381 ? 14.607 -21.544 -23.622 1.00 95.94 381 PRO A O 1
ATOM 3082 N N . ASP A 1 382 ? 12.550 -20.900 -22.947 1.00 96.56 382 ASP A N 1
ATOM 3083 C CA . ASP A 1 382 ? 12.237 -20.070 -24.117 1.00 96.56 382 ASP A CA 1
ATOM 3084 C C . ASP A 1 382 ? 13.198 -18.877 -24.251 1.00 96.56 382 ASP A C 1
ATOM 3086 O O . ASP A 1 382 ? 13.492 -18.417 -25.356 1.00 96.56 382 ASP A O 1
ATOM 3090 N N . TYR A 1 383 ? 13.747 -18.402 -23.128 1.00 97.06 383 TYR A N 1
ATOM 3091 C CA . TYR A 1 383 ? 14.612 -17.220 -23.072 1.00 97.06 383 TYR A CA 1
ATOM 3092 C C . TYR A 1 383 ? 16.070 -17.546 -22.729 1.00 97.06 383 TYR A C 1
ATOM 3094 O O . TYR A 1 383 ? 16.950 -16.698 -22.911 1.00 97.06 383 TYR A O 1
ATOM 3102 N N . ALA A 1 384 ? 16.364 -18.771 -22.283 1.00 96.44 384 ALA A N 1
ATOM 3103 C CA . ALA A 1 384 ? 17.670 -19.174 -21.761 1.00 96.44 384 ALA A CA 1
ATOM 3104 C C . ALA A 1 384 ? 18.838 -18.925 -22.732 1.00 96.44 384 ALA A C 1
ATOM 3106 O O . ALA A 1 384 ? 19.934 -18.549 -22.313 1.00 96.44 384 ALA A O 1
ATOM 3107 N N . VAL A 1 385 ? 18.639 -19.125 -24.041 1.00 97.38 385 VAL A N 1
ATOM 3108 C CA . VAL A 1 385 ? 19.683 -18.871 -25.054 1.00 97.38 385 VAL A CA 1
ATOM 3109 C C . VAL A 1 385 ? 20.001 -17.379 -25.157 1.00 97.38 385 VAL A C 1
ATOM 3111 O O . VAL A 1 385 ? 21.172 -17.004 -25.188 1.00 97.38 385 VAL A O 1
ATOM 3114 N N . LYS A 1 386 ? 18.974 -16.525 -25.185 1.00 97.12 386 LYS A N 1
ATOM 3115 C CA . LYS A 1 386 ? 19.144 -15.069 -25.250 1.00 97.12 386 LYS A CA 1
ATOM 3116 C C . LYS A 1 386 ? 19.777 -14.532 -23.966 1.00 97.12 386 LYS A C 1
ATOM 3118 O O . LYS A 1 386 ? 20.714 -13.744 -24.042 1.00 97.12 386 LYS A O 1
ATOM 3123 N N . CYS A 1 387 ? 19.333 -15.023 -22.809 1.00 97.75 387 CYS A N 1
ATOM 3124 C CA . CYS A 1 387 ? 19.888 -14.651 -21.508 1.00 97.75 387 CYS A CA 1
ATOM 3125 C C . CYS A 1 387 ? 21.375 -15.017 -21.392 1.00 97.75 387 CYS A C 1
ATOM 3127 O O . CYS A 1 387 ? 22.171 -14.169 -21.003 1.00 97.75 387 CYS A O 1
ATOM 3129 N N . ARG A 1 388 ? 21.775 -16.233 -21.803 1.00 97.12 388 ARG A N 1
ATOM 3130 C CA . ARG A 1 388 ? 23.193 -16.645 -21.815 1.00 97.12 388 ARG A CA 1
ATOM 3131 C C . ARG A 1 388 ? 24.056 -15.722 -22.666 1.00 97.12 388 ARG A C 1
ATOM 3133 O O . ARG A 1 388 ? 25.052 -15.217 -22.168 1.00 97.12 388 ARG A O 1
ATOM 3140 N N . LYS A 1 389 ? 23.622 -15.430 -23.895 1.00 96.06 389 LYS A N 1
ATOM 3141 C CA . LYS A 1 389 ? 24.338 -14.506 -24.786 1.00 96.06 389 LYS A CA 1
ATOM 3142 C C . LYS A 1 389 ? 24.502 -13.113 -24.184 1.00 96.06 389 LYS A C 1
ATOM 3144 O O . LYS A 1 389 ? 25.513 -12.473 -24.435 1.00 96.06 389 LYS A O 1
ATOM 3149 N N . LEU A 1 390 ? 23.517 -12.624 -23.427 1.00 95.50 390 LEU A N 1
ATOM 3150 C CA . LEU A 1 390 ? 23.629 -11.335 -22.741 1.00 95.50 390 LEU A CA 1
ATOM 3151 C C . LEU A 1 390 ? 24.628 -11.399 -21.585 1.00 95.50 390 LEU A C 1
ATOM 3153 O O . LEU A 1 390 ? 25.497 -10.540 -21.510 1.00 95.50 390 LEU A O 1
ATOM 3157 N N . ILE A 1 391 ? 24.545 -12.422 -20.732 1.00 95.19 391 ILE A N 1
ATOM 3158 C CA . ILE A 1 391 ? 25.445 -12.596 -19.579 1.00 95.19 391 ILE A CA 1
ATOM 3159 C C . ILE A 1 391 ? 26.902 -12.773 -20.031 1.00 95.19 391 ILE A C 1
ATOM 3161 O O . ILE A 1 391 ? 27.800 -12.169 -19.451 1.00 95.19 391 ILE A O 1
ATOM 3165 N N . GLU A 1 392 ? 27.142 -13.534 -21.104 1.00 96.06 392 GLU A N 1
ATOM 3166 C CA . GLU A 1 392 ? 28.478 -13.771 -21.673 1.00 96.06 392 GLU A CA 1
ATOM 3167 C C . GLU A 1 392 ? 29.225 -12.477 -22.029 1.00 96.06 392 GLU A C 1
ATOM 3169 O O . GLU A 1 392 ? 30.451 -12.443 -21.971 1.00 96.06 392 GLU A O 1
ATOM 3174 N N . ARG A 1 393 ? 28.508 -11.385 -22.327 1.00 94.56 393 ARG A N 1
ATOM 3175 C CA . ARG A 1 393 ? 29.114 -10.081 -22.643 1.00 94.56 393 ARG A CA 1
ATOM 3176 C C . ARG A 1 393 ? 29.829 -9.431 -21.461 1.00 94.56 393 ARG A C 1
ATOM 3178 O O . ARG A 1 393 ? 30.610 -8.513 -21.685 1.00 94.56 393 ARG A O 1
ATOM 3185 N N . PHE A 1 394 ? 29.533 -9.860 -20.236 1.00 95.00 394 PHE A N 1
ATOM 3186 C CA . PHE A 1 394 ? 29.985 -9.205 -19.009 1.00 95.00 394 PHE A CA 1
ATOM 3187 C C . PHE A 1 394 ? 31.017 -10.021 -18.218 1.00 95.00 394 PHE A C 1
ATOM 3189 O O . PHE A 1 394 ? 31.552 -9.521 -17.233 1.00 95.00 394 PHE A O 1
ATOM 3196 N N . ILE A 1 395 ? 31.329 -11.251 -18.650 1.00 91.56 395 ILE A N 1
ATOM 3197 C CA . ILE A 1 395 ? 32.285 -12.144 -17.965 1.00 91.56 395 ILE A CA 1
ATOM 3198 C C . ILE A 1 395 ? 33.667 -11.485 -17.840 1.00 91.56 395 ILE A C 1
ATOM 3200 O O . ILE A 1 395 ? 34.293 -11.545 -16.782 1.00 91.56 395 ILE A O 1
ATOM 3204 N N . ASP A 1 396 ? 34.092 -10.801 -18.901 1.00 91.94 396 ASP A N 1
ATOM 3205 C CA . ASP A 1 396 ? 35.377 -10.107 -18.985 1.00 91.94 396 ASP A CA 1
ATOM 3206 C C . ASP A 1 396 ? 35.217 -8.575 -18.898 1.00 91.94 396 ASP A C 1
ATOM 3208 O O . ASP A 1 396 ? 36.058 -7.838 -19.408 1.00 91.94 396 ASP A O 1
ATOM 3212 N N . ASP A 1 397 ? 34.132 -8.065 -18.290 1.00 94.88 397 ASP A N 1
ATOM 3213 C CA . ASP A 1 397 ? 33.924 -6.613 -18.146 1.00 94.88 397 ASP A CA 1
ATOM 3214 C C . ASP A 1 397 ? 35.066 -5.980 -17.343 1.00 94.88 397 ASP A C 1
ATOM 3216 O O . ASP A 1 397 ? 35.498 -6.552 -16.349 1.00 94.88 397 ASP A O 1
ATOM 3220 N N . ASP A 1 398 ? 35.539 -4.787 -17.711 1.00 91.94 398 ASP A N 1
ATOM 3221 C CA . ASP A 1 398 ? 36.647 -4.122 -17.009 1.00 91.94 398 ASP A CA 1
ATOM 3222 C C . ASP A 1 398 ? 36.330 -3.835 -15.528 1.00 91.94 398 ASP A C 1
ATOM 3224 O O . ASP A 1 398 ? 37.230 -3.804 -14.679 1.00 91.94 398 ASP A O 1
ATOM 3228 N N . ASN A 1 399 ? 35.049 -3.673 -15.180 1.00 94.50 399 ASN A N 1
ATOM 3229 C CA . ASN A 1 399 ? 34.625 -3.390 -13.817 1.00 94.50 399 ASN A CA 1
ATOM 3230 C C . ASN A 1 399 ? 34.447 -4.670 -12.978 1.00 94.50 399 ASN A C 1
ATOM 3232 O O . ASN A 1 399 ? 33.651 -5.550 -13.296 1.00 94.50 399 ASN A O 1
ATOM 3236 N N . GLU A 1 400 ? 35.143 -4.748 -11.840 1.00 92.06 400 GLU A N 1
ATOM 3237 C CA . GLU A 1 400 ? 35.090 -5.912 -10.946 1.00 92.06 400 GLU A CA 1
ATOM 3238 C C . GLU A 1 400 ? 33.691 -6.195 -10.382 1.00 92.06 400 GLU A C 1
ATOM 3240 O O . GLU A 1 400 ? 33.342 -7.358 -10.203 1.00 92.06 400 GLU A O 1
ATOM 3245 N N . GLU A 1 401 ? 32.879 -5.168 -10.122 1.00 91.00 401 GLU A N 1
ATOM 3246 C CA . GLU A 1 401 ? 31.514 -5.353 -9.616 1.00 91.00 401 GLU A CA 1
ATOM 3247 C C . GLU A 1 401 ? 30.531 -5.849 -10.676 1.00 91.00 401 GLU A C 1
ATOM 3249 O O . GLU A 1 401 ? 29.444 -6.285 -10.320 1.00 91.00 401 GLU A O 1
ATOM 3254 N N . VAL A 1 402 ? 30.869 -5.714 -11.959 1.00 90.38 402 VAL A N 1
ATOM 3255 C CA . VAL A 1 402 ? 30.068 -6.254 -13.066 1.00 90.38 402 VAL A CA 1
ATOM 3256 C C . VAL A 1 402 ? 30.422 -7.723 -13.303 1.00 90.38 402 VAL A C 1
ATOM 3258 O O . VAL A 1 402 ? 29.547 -8.510 -13.650 1.00 90.38 402 VAL A O 1
ATOM 3261 N N . ARG A 1 403 ? 31.691 -8.099 -13.084 1.00 90.25 403 ARG A N 1
ATOM 3262 C CA . ARG A 1 403 ? 32.154 -9.493 -13.190 1.00 90.25 403 ARG A CA 1
ATOM 3263 C C . ARG A 1 403 ? 31.702 -10.380 -12.024 1.00 90.25 403 ARG A C 1
ATOM 3265 O O . ARG A 1 403 ? 31.561 -11.586 -12.214 1.00 90.25 403 ARG A O 1
ATOM 3272 N N . LYS A 1 404 ? 31.587 -9.812 -10.819 1.00 83.31 404 LYS A N 1
ATOM 3273 C CA . LYS A 1 404 ? 31.104 -10.498 -9.606 1.00 83.31 404 LYS A CA 1
ATOM 3274 C C . LYS A 1 404 ? 29.591 -10.617 -9.608 1.00 83.31 404 LYS A C 1
ATOM 3276 O O . LYS A 1 404 ? 29.120 -11.699 -9.192 1.00 83.31 404 LYS A O 1
#

Nearest PDB structures (foldseek):
  3v6a-assembly1_A  TM=4.578E-01  e=4.467E-01  Homo sapiens
  8u1x-assembly1_B  TM=3.648E-01  e=1.344E-01  Homo sapiens
  3u0r-assembly1_A  TM=4.551E-01  e=4.543E+00  Homo sapiens
  6l4o-assembly1_A  TM=2.714E-01  e=1.311E+00  Homo sapiens
  4buj-assembly2_F  TM=1.836E-01  e=9.981E+00  Saccharomyces cerevisiae S288C

Solvent-accessible surface area (backbone atoms only — not comparable to full-atom values): 22025 Å² total; per-residue (Å²): 132,57,71,66,56,54,52,51,49,52,51,49,51,64,76,42,68,87,54,50,75,60,70,74,63,46,92,66,80,76,76,83,55,51,74,44,36,75,55,64,91,47,54,92,73,60,46,70,69,56,50,49,55,60,66,69,41,83,87,52,46,60,73,54,82,93,64,52,44,74,44,98,75,70,34,28,29,32,85,20,46,57,37,51,18,53,51,46,20,57,51,20,52,67,39,19,47,62,42,44,61,51,54,72,70,58,61,93,86,48,60,56,60,52,54,22,21,47,37,62,17,55,23,45,73,66,90,60,91,87,53,56,73,87,46,59,83,75,57,63,53,40,52,68,71,54,52,48,54,45,51,60,75,52,59,88,61,74,52,68,64,42,41,38,23,51,27,46,23,48,28,63,42,25,85,56,90,71,57,66,71,60,52,50,50,46,44,46,39,34,58,68,50,67,38,65,46,85,91,56,73,83,58,77,62,96,82,62,86,79,51,75,87,77,56,50,46,67,54,41,51,58,29,14,77,58,22,43,26,14,31,24,26,45,20,51,17,40,31,35,59,68,37,63,85,46,46,80,77,45,43,67,34,53,56,46,24,30,67,37,91,44,66,38,36,14,40,22,26,42,47,36,32,54,40,31,45,80,76,42,44,68,60,26,53,54,46,55,57,51,34,34,70,88,40,58,47,39,55,56,26,71,47,35,50,54,45,45,72,77,35,39,84,85,40,41,71,66,46,51,53,50,44,51,51,30,46,70,37,88,50,63,69,32,18,24,47,23,24,28,51,36,36,44,43,24,70,77,69,70,38,52,66,71,58,38,56,45,24,72,72,49,54,70,57,19,36,44,22,36,45,52,41,30,62,68,45,34,80,41,77,93,38,24,67,62,20,49,61,57,47,63,70,33,67,81,40,93,48,68,82,63,49,105

Foldseek 3Di:
DDPVVVVVVVVCCVVCVPPDPCNVPPPPPPLPQAEAEPCQVPLVPQDLVNLQCLQPDPVAAADDPPPFDDDPDSYTYDGHVQRVLVSLLLVCLLVVQVVLVSLLPHDPPGDLSNLLSNLLSLLDQADDPPDDPVSRVPDGHHDVVSVVSSCVSCVPDDDWSNLLSLLSSLLSVLLDDDDVVSVVSLLCQLQPPCWPPPLDALDDDPPDPSDPVPDALVSLQVSLSVTNNSSSLSSLLSNCLNPVVCCVVNVVSLVNQLQPPHLSSVLSSLSNLVSVCVVPVVVSLVSLCSSPVVPLSSCLDPSNVVNCVSCCVVPVVSSVVSLVVQCPDPPLSSVLSSLLVLLQCCLVPVPNPVVVVCLCVDDLSSLVSNLVNLVVCLVPPSRVVVSVVSLVSQCPPPDPSSND

pLDDT: mean 91.26, std 11.6, range [36.19, 98.81]

Mean predicted aligned error: 7.87 Å

Secondary structure (DSSP, 8-state):
--HHHHHHHHHHHHHTTT--HHHHH-S------EEEETTGGGGGG--HHHHHHHHT-TTS-S--GGGPEEETTTEEEE-SHHHHHHHHHHHHHHSHHHHHHHHTTS-TT--HHHHHHHHHHHT--S--TTS-HHHHTT--PPPHHHHHHHHHHTTT---HHHHHHHHHHHHHTTTS---HHHHHHHHHHHHH---SPTT--SS--TT--S-GGG--HHHHHHHHTTSHHHHHHHHHHHHHHH-GGGHHHHHHHHHHHHT-SSHHHHHHHHHHHHHHHHH-HHHHHHHHHHHTSS-GGGGGSHHHHHHHHHHTTTSHHHHHHHHHHHHT-SSHHHHHHHHHHHHHHHHHH---HHHHHHHHTS-HHHHHHHHHHHHHHTTSHHHHHHHHHHHHTTTT-SSHHHH-

Organism: NCBI:txid1538

InterPro domains:
  IPR011989 Armadillo-like helical [G3DSA:1.25.10.10] (210-404)
  IPR016024 Armadillo-type fold [SSF48371] (126-403)